Protein AF-A0A1M3TVT1-F1 (afdb_monomer)

pLDDT: mean 76.02, std 19.75, range [26.5, 98.31]

Secondary structure (DSSP, 8-state):
--EEEEE---SS--SS-HHHHHHHHHHHHHH----S-TTSHHHHHHHHHHHHHHHHHHHHHHHTTSPTT---EEEEESSSPPPHHHHSTT-HHHHH-TT--EEEEE--S--TT------GGG-S--SEEEEEEE--HHHHHHHHHHHHHHTTT--EEEEEE---TT-HHHHHHHHHHHHHHHTT--TTSS-SBTT--EEEEES-B-TTTTTTHHHHB-TTT--EEEEES-BTHHHHHHHHHHT------SEEEEE---S---HHHHHHHHHHHHT-----EEEEEES--S--HHHHHHHGGGTTT--EEEEEE----TTS-TT---TTSHHHHHHHH-STTT-TTSS---SEEEE--S-HHHHHHHHHSHHHHHH--EEEE---GGGS-GGGTT-TT-TT---TTS-HHHHHHHHHHTSSSS-TT--EEEEPPTT--SGGG-EEEEE-TTSTTSEEEEEGGGGTT-HHHHTTHHHHHTT---GGG-S-S---

Sequence (492 aa):
MRDIEIQENRSSPGNGCLHNYTWLRQFIWTNNELDKDAHDYHKEERIYRDEIRYLSSKLLRVFSRCAADRLQGFSWNVGTCLPSEILGDSGYLILNQRKLVAIHLRTGSSCAAGGSDILLSKFACLRSISWADLCYEHHVRELCLALKSNAFHLTQMDLGVTDISGDEVTQSIQSMLAKEILDMYDLRTAFRFPVLQYLSFYHMDLTPISHVLSSIFNITSLQSLSLRLCKSWEHALLNFLNSGSRMALKSLTLEVHMRRAEEDSVLAIPAFLKSFEGLEELYISVPCFKSPVPVWRSVFTHKKTLRKLVCQQLHIDGYQSEEHGLYLGTTGFLEQLTGADQNPFVNPKIEFLGISSNDFDTLKSILTSPGIKANIRVLHLRRREEFYDQSYLINSECWDDISDKKLPSFRHFLAWAFGSEGPPELQAVGHYAFDFMQPISDVFYFRDAQHENGYRCVFRRRMQQLDFIRQYDYALDACRHNDRLWIDGPTD

Organism: Aspergillus luchuensis (strain CBS 106.47) (NCBI:txid1137211)

Solvent-accessible surface area (backbone atoms only — not comparable to full-atom values): 26559 Å² total; per-residue (Å²): 119,46,65,49,79,45,67,60,92,62,98,60,80,61,84,44,14,69,51,29,67,52,44,63,53,54,58,53,58,78,74,48,89,86,75,93,73,74,84,63,62,67,57,55,53,50,50,45,58,48,47,55,52,47,50,52,55,54,49,50,58,57,50,72,74,50,62,70,52,48,40,38,35,43,35,39,51,57,39,28,63,60,57,43,67,44,45,14,93,86,1,50,41,63,77,40,29,43,56,25,28,31,43,36,44,30,43,31,78,50,38,72,79,73,56,51,66,55,59,50,51,72,35,66,48,33,27,30,46,32,38,50,30,48,73,49,66,69,52,47,53,26,48,51,47,18,46,67,63,18,23,76,62,22,32,33,42,32,39,19,33,36,88,53,86,91,38,71,63,42,56,50,46,25,49,50,47,30,48,58,56,48,71,56,59,48,95,88,46,84,36,49,25,57,51,25,26,35,45,32,43,29,44,33,46,31,70,86,31,17,88,46,44,48,48,33,35,31,55,60,46,23,32,30,45,32,43,29,50,36,42,52,51,42,50,36,48,47,29,46,56,71,61,74,62,71,46,50,39,31,33,42,36,39,29,50,78,50,101,71,75,54,78,66,52,70,49,31,60,30,53,48,46,60,70,45,58,59,32,30,34,40,37,40,20,38,31,67,67,97,66,39,61,60,44,52,60,20,58,47,71,22,21,88,46,28,28,36,40,33,46,38,51,75,53,76,72,93,80,74,75,100,76,69,63,32,71,58,51,47,50,66,45,46,66,71,20,66,50,91,91,55,46,69,46,55,65,18,51,29,30,35,44,34,36,28,63,88,42,63,67,59,51,46,56,56,43,62,24,62,17,26,18,71,37,26,29,35,41,33,41,47,66,65,73,89,78,48,74,74,89,68,82,79,70,93,86,54,94,83,57,82,53,97,78,80,55,67,69,58,52,54,47,51,44,40,41,60,34,91,87,26,28,81,51,40,43,36,44,32,34,73,32,85,96,41,99,50,80,51,41,25,38,30,37,30,59,28,86,87,37,98,72,33,40,46,81,47,45,42,66,77,38,86,78,45,74,78,58,61,85,40,45,66,68,68,52,51,71,75,74,76,69,83,84,59,84,81,65,87,88,125

Structure (mmCIF, N/CA/C/O backbone):
data_AF-A0A1M3TVT1-F1
#
_entry.id   AF-A0A1M3TVT1-F1
#
loop_
_atom_site.group_PDB
_atom_site.id
_atom_site.type_symbol
_atom_site.label_atom_id
_atom_site.label_alt_id
_atom_site.label_comp_id
_atom_site.label_asym_id
_atom_site.label_entity_id
_atom_site.label_seq_id
_atom_site.pdbx_PDB_ins_code
_atom_site.Cartn_x
_atom_site.Cartn_y
_atom_site.Cartn_z
_atom_site.occupancy
_atom_site.B_iso_or_equiv
_atom_site.auth_seq_id
_atom_site.auth_comp_id
_atom_site.auth_asym_id
_atom_site.auth_atom_id
_atom_site.pdbx_PDB_model_num
ATOM 1 N N . MET A 1 1 ? -5.468 -21.348 -17.221 1.00 72.81 1 MET A N 1
ATOM 2 C CA . MET A 1 1 ? -4.627 -20.730 -16.179 1.00 72.81 1 MET A CA 1
ATOM 3 C C . MET A 1 1 ? -4.341 -19.311 -16.636 1.00 72.81 1 MET A C 1
ATOM 5 O O . MET A 1 1 ? -3.882 -19.172 -17.764 1.00 72.81 1 MET A O 1
ATOM 9 N N . ARG A 1 2 ? -4.759 -18.296 -15.870 1.00 87.00 2 ARG A N 1
ATOM 10 C CA . ARG A 1 2 ? -4.564 -16.874 -16.217 1.00 87.00 2 ARG A CA 1
ATOM 11 C C . ARG A 1 2 ? -3.485 -16.225 -15.363 1.00 87.00 2 ARG A C 1
ATOM 13 O O . ARG A 1 2 ? -2.732 -15.436 -15.902 1.00 87.00 2 ARG A O 1
ATOM 20 N N . ASP A 1 3 ? -3.356 -16.640 -14.111 1.00 90.69 3 ASP A N 1
ATOM 21 C CA . ASP A 1 3 ? -2.367 -16.100 -13.187 1.00 90.69 3 ASP A CA 1
ATOM 22 C C . ASP A 1 3 ? -1.609 -17.248 -12.527 1.00 90.69 3 ASP A C 1
ATOM 24 O O . ASP A 1 3 ? -2.173 -18.327 -12.300 1.00 90.69 3 ASP A O 1
ATOM 28 N N . ILE A 1 4 ? -0.320 -17.034 -12.279 1.00 89.94 4 ILE A N 1
ATOM 29 C CA . ILE A 1 4 ? 0.547 -17.966 -11.560 1.00 89.94 4 ILE A CA 1
ATOM 30 C C . ILE A 1 4 ? 1.227 -17.196 -10.438 1.00 89.94 4 ILE A C 1
ATOM 32 O O . ILE A 1 4 ? 1.935 -16.224 -10.689 1.00 89.94 4 ILE A O 1
ATOM 36 N N . GLU A 1 5 ? 1.033 -17.674 -9.216 1.00 88.94 5 GLU A N 1
ATOM 37 C CA . GLU A 1 5 ? 1.667 -17.150 -8.016 1.00 88.94 5 GLU A CA 1
ATOM 38 C C . GLU A 1 5 ? 2.483 -18.253 -7.349 1.00 88.94 5 GLU A C 1
ATOM 40 O O . GLU A 1 5 ? 1.987 -19.354 -7.094 1.00 88.94 5 GLU A O 1
ATOM 45 N N . ILE A 1 6 ? 3.751 -17.951 -7.091 1.00 86.44 6 ILE A N 1
ATOM 46 C CA . ILE A 1 6 ? 4.655 -18.780 -6.307 1.00 86.44 6 ILE A CA 1
ATOM 47 C C . ILE A 1 6 ? 4.955 -18.010 -5.032 1.00 86.44 6 ILE A C 1
ATOM 49 O O . ILE A 1 6 ? 5.482 -16.905 -5.096 1.00 86.44 6 ILE A O 1
ATOM 53 N N . GLN A 1 7 ? 4.652 -18.600 -3.884 1.00 79.38 7 GLN A N 1
ATOM 54 C CA . GLN A 1 7 ? 4.912 -18.002 -2.580 1.00 79.38 7 GLN A CA 1
ATOM 55 C C . GLN A 1 7 ? 5.594 -19.009 -1.658 1.00 79.38 7 GLN A C 1
ATOM 57 O O . GLN A 1 7 ? 5.317 -20.212 -1.730 1.00 79.38 7 GLN A O 1
ATOM 62 N N . GLU A 1 8 ? 6.494 -18.534 -0.800 1.00 69.19 8 GLU A N 1
ATOM 63 C CA . GLU A 1 8 ? 7.107 -19.389 0.213 1.00 69.19 8 GLU A CA 1
ATOM 64 C C . GLU A 1 8 ? 6.102 -19.695 1.335 1.00 69.19 8 GLU A C 1
ATOM 66 O O . GLU A 1 8 ? 5.481 -18.801 1.900 1.00 69.19 8 GLU A O 1
ATOM 71 N N . ASN A 1 9 ? 5.943 -20.976 1.683 1.00 52.66 9 ASN A N 1
ATOM 72 C CA . ASN A 1 9 ? 5.051 -21.414 2.768 1.00 52.66 9 ASN A CA 1
ATOM 73 C C . ASN A 1 9 ? 5.761 -21.470 4.142 1.00 52.66 9 ASN A C 1
ATOM 75 O O . ASN A 1 9 ? 5.234 -22.050 5.095 1.00 52.66 9 ASN A O 1
ATOM 79 N N . ARG A 1 10 ? 6.996 -20.954 4.250 1.00 45.72 10 ARG A N 1
ATOM 80 C CA . ARG A 1 10 ? 7.805 -21.015 5.477 1.00 45.72 10 ARG A CA 1
ATOM 81 C C . ARG A 1 10 ? 7.615 -19.760 6.330 1.00 45.72 10 ARG A C 1
ATOM 83 O O . ARG A 1 10 ? 7.648 -18.637 5.851 1.00 45.72 10 ARG A O 1
ATOM 90 N N . SER A 1 11 ? 7.455 -19.995 7.630 1.00 39.56 11 SER A N 1
ATOM 91 C CA . SER A 1 11 ? 7.238 -19.024 8.716 1.00 39.56 11 SER A CA 1
ATOM 92 C C . SER A 1 11 ? 8.508 -18.292 9.174 1.00 39.56 11 SER A C 1
ATOM 94 O O . SER A 1 11 ? 8.549 -17.699 10.245 1.00 39.56 11 SER A O 1
ATOM 96 N N . SER A 1 12 ? 9.568 -18.349 8.381 1.00 36.19 12 SER A N 1
ATOM 97 C CA . SER A 1 12 ? 10.762 -17.528 8.522 1.00 36.19 12 SER A CA 1
ATOM 98 C C . SER A 1 12 ? 11.304 -17.366 7.114 1.00 36.19 12 SER A C 1
ATOM 100 O O . SER A 1 12 ? 11.632 -18.399 6.520 1.00 36.19 12 SER A O 1
ATOM 102 N N . PRO A 1 13 ? 11.371 -16.147 6.546 1.00 41.75 13 PRO A N 1
ATOM 103 C CA . PRO A 1 13 ? 12.267 -15.944 5.431 1.00 41.75 13 PRO A CA 1
ATOM 104 C C . PRO A 1 13 ? 13.644 -16.269 6.000 1.00 41.75 13 PRO A C 1
ATOM 106 O O . PRO A 1 13 ? 14.197 -15.514 6.799 1.00 41.75 13 PRO A O 1
ATOM 109 N N . GLY A 1 14 ? 14.185 -17.439 5.662 1.00 43.22 14 GLY A N 1
ATOM 110 C CA . GLY A 1 14 ? 15.624 -17.581 5.748 1.00 43.22 14 GLY A CA 1
ATOM 111 C C . GLY A 1 14 ? 16.152 -16.436 4.899 1.00 43.22 14 GLY A C 1
ATOM 112 O O . GLY A 1 14 ? 15.864 -16.396 3.708 1.00 43.22 14 GLY A O 1
ATOM 113 N N . ASN A 1 15 ? 16.858 -15.474 5.495 1.00 45.44 15 ASN A N 1
ATOM 114 C CA . ASN A 1 15 ? 17.431 -14.318 4.790 1.00 45.44 15 ASN A CA 1
ATOM 115 C C . ASN A 1 15 ? 18.505 -14.724 3.754 1.00 45.44 15 ASN A C 1
ATOM 117 O O . ASN A 1 15 ? 19.340 -13.921 3.354 1.00 45.44 15 ASN A O 1
ATOM 121 N N . GLY A 1 16 ? 18.521 -15.985 3.333 1.00 54.12 16 GLY A N 1
ATOM 122 C CA . GLY A 1 16 ? 19.395 -16.516 2.322 1.00 54.12 16 GLY A CA 1
ATOM 123 C C . GLY A 1 16 ? 18.581 -17.190 1.238 1.00 54.12 16 GLY A C 1
ATOM 124 O O . GLY A 1 16 ? 17.795 -18.102 1.491 1.00 54.12 16 GLY A O 1
ATOM 125 N N . CYS A 1 17 ? 18.869 -16.809 -0.001 1.00 62.38 17 CYS A N 1
ATOM 126 C CA . CYS A 1 17 ? 18.673 -17.711 -1.121 1.00 62.38 17 CYS A CA 1
ATOM 127 C C . CYS A 1 17 ? 19.282 -19.091 -0.784 1.00 62.38 17 CYS A C 1
ATOM 129 O O . CYS A 1 17 ? 20.311 -19.152 -0.108 1.00 62.38 17 CYS A O 1
ATOM 131 N N . LEU A 1 18 ? 18.723 -20.200 -1.291 1.00 61.72 18 LEU A N 1
ATOM 132 C CA . LEU A 1 18 ? 19.338 -21.533 -1.130 1.00 61.72 18 LEU A CA 1
ATOM 133 C C . LEU A 1 18 ? 20.813 -21.542 -1.603 1.00 61.72 18 LEU A C 1
ATOM 135 O O . LEU A 1 18 ? 21.623 -22.296 -1.076 1.00 61.72 18 LEU A O 1
ATOM 139 N N . HIS A 1 19 ? 21.193 -20.630 -2.511 1.00 62.59 19 HIS A N 1
ATOM 140 C CA . HIS A 1 19 ? 22.583 -20.393 -2.915 1.00 62.59 19 HIS A CA 1
ATOM 141 C C . HIS A 1 19 ? 23.489 -19.771 -1.826 1.00 62.59 19 HIS A C 1
ATOM 143 O O . HIS A 1 19 ? 24.697 -20.012 -1.840 1.00 62.59 19 HIS A O 1
ATOM 149 N N . ASN A 1 20 ? 22.961 -18.994 -0.876 1.00 53.38 20 ASN A N 1
ATOM 150 C CA . ASN A 1 20 ? 23.759 -18.386 0.202 1.00 53.38 20 ASN A CA 1
ATOM 151 C C . ASN A 1 20 ? 24.210 -19.415 1.240 1.00 53.38 20 ASN A C 1
ATOM 153 O O . ASN A 1 20 ? 25.321 -19.312 1.758 1.00 53.38 20 ASN A O 1
ATOM 157 N N . TYR A 1 21 ? 23.392 -20.440 1.495 1.00 52.84 21 TYR A N 1
ATOM 158 C CA . TYR A 1 21 ? 23.766 -21.555 2.369 1.00 52.84 21 TYR A CA 1
ATOM 159 C C . TYR A 1 21 ? 24.962 -22.346 1.816 1.00 52.84 21 TYR A C 1
ATOM 161 O O . TYR A 1 21 ? 25.791 -22.833 2.583 1.00 52.84 21 TYR A O 1
ATOM 169 N N . THR A 1 22 ? 25.107 -22.411 0.489 1.00 48.41 22 THR A N 1
ATOM 170 C CA . THR A 1 22 ? 26.290 -22.977 -0.178 1.00 48.41 22 THR A CA 1
ATOM 171 C C . THR A 1 22 ? 27.545 -22.106 -0.059 1.00 48.41 22 THR A C 1
ATOM 173 O O . THR A 1 22 ? 28.639 -22.642 0.093 1.00 48.41 22 THR A O 1
ATOM 176 N N . TRP A 1 23 ? 27.415 -20.775 -0.096 1.00 44.06 23 TRP A N 1
ATOM 177 C CA . TRP A 1 23 ? 28.567 -19.860 -0.132 1.00 44.06 23 TRP A CA 1
ATOM 178 C C . TRP A 1 23 ? 29.204 -19.607 1.240 1.00 44.06 23 TRP A C 1
ATOM 180 O O . TRP A 1 23 ? 30.424 -19.713 1.368 1.00 44.06 23 TRP A O 1
ATOM 190 N N . LEU A 1 24 ? 28.400 -19.376 2.290 1.00 46.16 24 LEU A N 1
ATOM 191 C CA . LEU A 1 24 ? 28.896 -19.240 3.675 1.00 46.16 24 LEU A CA 1
ATOM 192 C C . LEU A 1 24 ? 29.737 -20.457 4.105 1.00 46.16 24 LEU A C 1
ATOM 194 O O . LEU A 1 24 ? 30.703 -20.315 4.850 1.00 46.16 24 LEU A O 1
ATOM 198 N N . ARG A 1 25 ? 29.431 -21.649 3.578 1.00 41.84 25 ARG A N 1
ATOM 199 C CA . ARG A 1 25 ? 30.199 -22.876 3.833 1.00 41.84 25 ARG A CA 1
ATOM 200 C C . ARG A 1 25 ? 31.533 -22.956 3.095 1.00 41.84 25 ARG A C 1
ATOM 202 O O . ARG A 1 25 ? 32.489 -23.456 3.676 1.00 41.84 25 ARG A O 1
ATOM 209 N N . GLN A 1 26 ? 31.629 -22.453 1.863 1.00 44.16 26 GLN A N 1
ATOM 210 C CA . GLN A 1 26 ? 32.911 -22.394 1.145 1.00 44.16 26 GLN A CA 1
ATOM 211 C C . GLN A 1 26 ? 33.881 -21.401 1.796 1.00 44.16 26 GLN A C 1
ATOM 213 O O . GLN A 1 26 ? 35.074 -21.679 1.870 1.00 44.16 26 GLN A O 1
ATOM 218 N N . PHE A 1 27 ? 33.369 -20.290 2.335 1.00 41.44 27 PHE A N 1
ATOM 219 C CA . PHE A 1 27 ? 34.188 -19.274 3.005 1.00 41.44 27 PHE A CA 1
ATOM 220 C C . PHE A 1 27 ? 34.754 -19.750 4.358 1.00 41.44 27 PHE A C 1
ATOM 222 O O . PHE A 1 27 ? 35.894 -19.436 4.702 1.00 41.44 27 PHE A O 1
ATOM 229 N N . ILE A 1 28 ? 33.990 -20.559 5.108 1.00 45.31 28 ILE A N 1
ATOM 230 C CA . ILE A 1 28 ? 34.469 -21.235 6.331 1.00 45.31 28 ILE A CA 1
ATOM 231 C C . ILE A 1 28 ? 35.576 -22.252 5.996 1.00 45.31 28 ILE A C 1
ATOM 233 O O . ILE A 1 28 ? 36.516 -22.418 6.771 1.00 45.31 28 ILE A O 1
ATOM 237 N N . TRP A 1 29 ? 35.512 -22.883 4.819 1.00 40.16 29 TRP A N 1
ATOM 238 C CA . TRP A 1 29 ? 36.485 -23.879 4.360 1.00 40.16 29 TRP A CA 1
ATOM 239 C C . TRP A 1 29 ? 37.859 -23.283 4.018 1.00 40.16 29 TRP A C 1
ATOM 241 O O . TRP A 1 29 ? 38.878 -23.933 4.221 1.00 40.16 29 TRP A O 1
ATOM 251 N N . THR A 1 30 ? 37.909 -22.042 3.526 1.00 44.75 30 THR A N 1
ATOM 252 C CA . THR A 1 30 ? 39.174 -21.376 3.162 1.00 44.75 30 THR A CA 1
ATOM 253 C C . THR A 1 30 ? 39.919 -20.747 4.339 1.00 44.75 30 THR A C 1
ATOM 255 O O . THR A 1 30 ? 41.101 -20.453 4.195 1.00 44.75 30 THR A O 1
ATOM 258 N N . ASN A 1 31 ? 39.261 -20.549 5.488 1.00 44.97 31 ASN A N 1
ATOM 259 C CA . ASN A 1 31 ? 39.841 -19.833 6.634 1.00 44.97 31 ASN A CA 1
ATOM 260 C C . ASN A 1 31 ? 40.143 -20.706 7.862 1.00 44.97 31 ASN A C 1
ATOM 262 O O . ASN A 1 31 ? 40.801 -20.222 8.777 1.00 44.97 31 ASN A O 1
ATOM 266 N N . ASN A 1 32 ? 39.723 -21.974 7.884 1.00 41.25 32 ASN A N 1
ATOM 267 C CA . ASN A 1 32 ? 40.076 -22.915 8.946 1.00 41.25 32 ASN A CA 1
ATOM 268 C C . ASN A 1 32 ? 40.815 -24.122 8.358 1.00 41.25 32 ASN A C 1
ATOM 270 O O . ASN A 1 32 ? 40.208 -25.015 7.767 1.00 41.25 32 ASN A O 1
ATOM 274 N N . GLU A 1 33 ? 42.135 -24.167 8.549 1.00 50.22 33 GLU A N 1
ATOM 275 C CA . GLU A 1 33 ? 42.852 -25.436 8.492 1.00 50.22 33 GLU A CA 1
ATOM 276 C C . GLU A 1 33 ? 42.378 -26.321 9.655 1.00 50.22 33 GLU A C 1
ATOM 278 O O . GLU A 1 33 ? 42.405 -25.901 10.810 1.00 50.22 33 GLU A O 1
ATOM 283 N N . LEU A 1 34 ? 42.022 -27.566 9.316 1.00 48.97 34 LEU A N 1
ATOM 284 C CA . LEU A 1 34 ? 41.730 -28.706 10.197 1.00 48.97 34 LEU A CA 1
ATOM 285 C C . LEU A 1 34 ? 40.314 -28.763 10.798 1.00 48.97 34 LEU A C 1
ATOM 287 O O . LEU A 1 34 ? 40.096 -28.365 11.936 1.00 48.97 34 LEU A O 1
ATOM 291 N N . ASP A 1 35 ? 39.405 -29.467 10.111 1.00 42.81 35 ASP A N 1
ATOM 292 C CA . ASP A 1 35 ? 38.563 -30.437 10.821 1.00 42.81 35 ASP A CA 1
ATOM 293 C C . ASP A 1 35 ? 38.256 -31.684 9.971 1.00 42.81 35 ASP A C 1
ATOM 295 O O . ASP A 1 35 ? 38.051 -31.610 8.757 1.00 42.81 35 ASP A O 1
ATOM 299 N N . LYS A 1 36 ? 38.299 -32.861 10.605 1.00 46.31 36 LYS A N 1
ATOM 300 C CA . LYS A 1 36 ? 38.322 -34.195 9.966 1.00 46.31 36 LYS A CA 1
ATOM 301 C C . LYS A 1 36 ? 36.937 -34.807 9.711 1.00 46.31 36 LYS A C 1
ATOM 303 O O . LYS A 1 36 ? 36.867 -35.979 9.354 1.00 46.31 36 LYS A O 1
ATOM 308 N N . ASP A 1 37 ? 35.864 -34.023 9.772 1.00 47.72 37 ASP A N 1
ATOM 309 C CA . ASP A 1 37 ? 34.488 -34.493 9.537 1.00 47.72 37 ASP A CA 1
ATOM 310 C C . ASP A 1 37 ? 33.943 -34.130 8.139 1.00 47.72 37 ASP A C 1
ATOM 312 O O . ASP A 1 37 ? 32.760 -33.868 7.938 1.00 47.72 37 ASP A O 1
ATOM 316 N N . ALA A 1 38 ? 34.798 -34.156 7.114 1.00 45.56 38 ALA A N 1
ATOM 317 C CA . ALA A 1 38 ? 34.473 -33.765 5.735 1.00 45.56 38 ALA A CA 1
ATOM 318 C C . ALA A 1 38 ? 33.473 -34.686 4.984 1.00 45.56 38 ALA A C 1
ATOM 320 O O . ALA A 1 38 ? 33.219 -34.473 3.797 1.00 45.56 38 ALA A O 1
ATOM 321 N N . HIS A 1 39 ? 32.896 -35.713 5.624 1.00 45.38 39 HIS A N 1
ATOM 322 C CA . HIS A 1 39 ? 32.128 -36.748 4.918 1.00 45.38 39 HIS A CA 1
ATOM 323 C C . HIS A 1 39 ? 30.602 -36.564 4.839 1.00 45.38 39 HIS A C 1
ATOM 325 O O . HIS A 1 39 ? 29.997 -37.229 3.998 1.00 45.38 39 HIS A O 1
ATOM 331 N N . ASP A 1 40 ? 29.981 -35.635 5.581 1.00 48.38 40 ASP A N 1
ATOM 332 C CA . ASP A 1 40 ? 28.520 -35.388 5.486 1.00 48.38 40 ASP A CA 1
ATOM 333 C C . ASP A 1 40 ? 28.152 -34.062 4.776 1.00 48.38 40 ASP A C 1
ATOM 335 O O . ASP A 1 40 ? 27.061 -33.890 4.233 1.00 48.38 40 ASP A O 1
ATOM 339 N N . TYR A 1 41 ? 29.105 -33.134 4.651 1.00 39.69 41 TYR A N 1
ATOM 340 C CA . TYR A 1 41 ? 28.853 -31.779 4.139 1.00 39.69 41 TYR A CA 1
ATOM 341 C C . TYR A 1 41 ? 28.607 -31.694 2.620 1.00 39.69 41 TYR A C 1
ATOM 343 O O . TYR A 1 41 ? 27.806 -30.876 2.163 1.00 39.69 41 TYR A O 1
ATOM 351 N N . HIS A 1 42 ? 29.232 -32.566 1.819 1.00 44.16 42 HIS A N 1
ATOM 352 C CA . HIS A 1 42 ? 29.035 -32.614 0.359 1.00 44.16 42 HIS A CA 1
ATOM 353 C C . HIS A 1 42 ? 27.638 -33.098 -0.060 1.00 44.16 42 HIS A C 1
ATOM 355 O O . HIS A 1 42 ? 27.214 -32.883 -1.200 1.00 44.16 42 HIS A O 1
ATOM 361 N N . LYS A 1 43 ? 26.925 -33.775 0.844 1.00 45.75 43 LYS A N 1
ATOM 362 C CA . LYS A 1 43 ? 25.579 -34.287 0.595 1.00 45.75 43 LYS A CA 1
ATOM 363 C C . LYS A 1 43 ? 24.557 -33.150 0.616 1.00 45.75 43 LYS A C 1
ATOM 365 O O . LYS A 1 43 ? 23.716 -33.082 -0.272 1.00 45.75 43 LYS A O 1
ATOM 370 N N . GLU A 1 44 ? 24.689 -32.214 1.552 1.00 42.66 44 GLU A N 1
ATOM 371 C CA . GLU A 1 44 ? 23.772 -31.079 1.721 1.00 42.66 44 GLU A CA 1
ATOM 372 C C . GLU A 1 44 ? 23.899 -30.013 0.619 1.00 42.66 44 GLU A C 1
ATOM 374 O O . GLU A 1 44 ? 22.887 -29.529 0.122 1.00 42.66 44 GLU A O 1
ATOM 379 N N . GLU A 1 45 ? 25.111 -29.692 0.148 1.00 45.62 45 GLU A N 1
ATOM 380 C CA . GLU A 1 45 ? 25.307 -28.760 -0.982 1.00 45.62 45 GLU A CA 1
ATOM 381 C C . GLU A 1 45 ? 24.676 -29.277 -2.291 1.00 45.62 45 GLU A C 1
ATOM 383 O O . GLU A 1 45 ? 24.079 -28.506 -3.051 1.00 45.62 45 GLU A O 1
ATOM 388 N N . ARG A 1 46 ? 24.754 -30.592 -2.546 1.00 51.22 46 ARG A N 1
ATOM 389 C CA . ARG A 1 46 ? 24.038 -31.214 -3.671 1.00 51.22 46 ARG A CA 1
ATOM 390 C C . ARG A 1 46 ? 22.525 -31.109 -3.492 1.00 51.22 46 ARG A C 1
ATOM 392 O O . ARG A 1 46 ? 21.854 -30.713 -4.439 1.00 51.22 46 ARG A O 1
ATOM 399 N N . ILE A 1 47 ? 22.014 -31.374 -2.285 1.00 51.56 47 ILE A N 1
ATOM 400 C CA . ILE A 1 47 ? 20.578 -31.296 -1.970 1.00 51.56 47 ILE A CA 1
ATOM 401 C C . ILE A 1 47 ? 20.014 -29.905 -2.308 1.00 51.56 47 ILE A C 1
ATOM 403 O O . ILE A 1 47 ? 19.033 -29.821 -3.041 1.00 51.56 47 ILE A O 1
ATOM 407 N N . TYR A 1 48 ? 20.662 -28.813 -1.891 1.00 54.84 48 TYR A N 1
ATOM 408 C CA . TYR A 1 48 ? 20.147 -27.455 -2.134 1.00 54.84 48 TYR A CA 1
ATOM 409 C C . TYR A 1 48 ? 20.186 -27.015 -3.608 1.00 54.84 48 TYR A C 1
ATOM 411 O O . TYR A 1 48 ? 19.250 -26.377 -4.101 1.00 54.84 48 TYR A O 1
ATOM 419 N N . ARG A 1 49 ? 21.241 -27.371 -4.354 1.00 59.25 49 ARG A N 1
ATOM 420 C CA . ARG A 1 49 ? 21.314 -27.083 -5.801 1.00 59.25 49 ARG A CA 1
ATOM 421 C C . ARG A 1 49 ? 20.296 -27.917 -6.587 1.00 59.25 49 ARG A C 1
ATOM 423 O O . ARG A 1 49 ? 19.719 -27.434 -7.567 1.00 59.25 49 ARG A O 1
ATOM 430 N N . ASP A 1 50 ? 20.059 -29.149 -6.147 1.00 61.62 50 ASP A N 1
ATOM 431 C CA . ASP A 1 50 ? 19.038 -30.025 -6.712 1.00 61.62 50 ASP A CA 1
ATOM 432 C C . ASP A 1 50 ? 17.622 -29.530 -6.378 1.00 61.62 50 ASP A C 1
ATOM 434 O O . ASP A 1 50 ? 16.737 -29.662 -7.219 1.00 61.62 50 ASP A O 1
ATOM 438 N N . GLU A 1 51 ? 17.403 -28.867 -5.237 1.00 66.12 51 GLU A N 1
ATOM 439 C CA . GLU A 1 51 ? 16.117 -28.259 -4.864 1.00 66.12 51 GLU A CA 1
ATOM 440 C C . GLU A 1 51 ? 15.709 -27.082 -5.764 1.00 66.12 51 GLU A C 1
ATOM 442 O O . GLU A 1 51 ? 14.565 -27.053 -6.225 1.00 66.12 51 GLU A O 1
ATOM 447 N N . ILE A 1 52 ? 16.615 -26.146 -6.089 1.00 67.25 52 ILE A N 1
ATOM 448 C CA . ILE A 1 52 ? 16.301 -25.054 -7.037 1.00 67.25 52 ILE A CA 1
ATOM 449 C C . ILE A 1 52 ? 15.994 -25.627 -8.420 1.00 67.25 52 ILE A C 1
ATOM 451 O O . ILE A 1 52 ? 14.980 -25.282 -9.025 1.00 67.25 52 ILE A O 1
ATOM 455 N N . ARG A 1 53 ? 16.829 -26.545 -8.922 1.00 70.81 53 ARG A N 1
ATOM 456 C CA . ARG A 1 53 ? 16.587 -27.197 -10.220 1.00 70.81 53 ARG A CA 1
ATOM 457 C C . ARG A 1 53 ? 15.290 -27.993 -10.220 1.00 70.81 53 ARG A C 1
ATOM 459 O O . ARG A 1 53 ? 14.559 -27.991 -11.212 1.00 70.81 53 ARG A O 1
ATOM 466 N N . TYR A 1 54 ? 14.977 -28.656 -9.112 1.00 75.31 54 TYR A N 1
ATOM 467 C CA . TYR A 1 54 ? 13.718 -29.355 -8.926 1.00 75.31 54 TYR A CA 1
ATOM 468 C C . TYR A 1 54 ? 12.542 -28.379 -8.989 1.00 75.31 54 TYR A C 1
ATOM 470 O O . TYR A 1 54 ? 11.610 -28.629 -9.757 1.00 75.31 54 TYR A O 1
ATOM 478 N N . LEU A 1 55 ? 12.609 -27.248 -8.279 1.00 76.25 55 LEU A N 1
ATOM 479 C CA . LEU A 1 55 ? 11.596 -26.195 -8.322 1.00 76.25 55 LEU A CA 1
ATOM 480 C C . LEU A 1 55 ? 11.409 -25.665 -9.749 1.00 76.25 55 LEU A C 1
ATOM 482 O O . LEU A 1 55 ? 10.286 -25.697 -10.256 1.00 76.25 55 LEU A O 1
ATOM 486 N N . SER A 1 56 ? 12.493 -25.293 -10.438 1.00 80.06 56 SER A N 1
ATOM 487 C CA . SER A 1 56 ? 12.457 -24.877 -11.847 1.00 80.06 56 SER A CA 1
ATOM 488 C C . SER A 1 56 ? 11.793 -25.936 -12.724 1.00 80.06 56 SER A C 1
ATOM 490 O O . SER A 1 56 ? 10.869 -25.634 -13.475 1.00 80.06 56 SER A O 1
ATOM 492 N N . SER A 1 57 ? 12.185 -27.208 -12.592 1.00 83.69 57 SER A N 1
ATOM 493 C CA . SER A 1 57 ? 11.624 -28.302 -13.396 1.00 83.69 57 SER A CA 1
ATOM 494 C C . SER A 1 57 ? 10.125 -28.513 -13.151 1.00 83.69 57 SER A C 1
ATOM 496 O O . SER A 1 57 ? 9.370 -28.805 -14.083 1.00 83.69 57 SER A O 1
ATOM 498 N N . LYS A 1 58 ? 9.662 -28.348 -11.906 1.00 85.44 58 LYS A N 1
ATOM 499 C CA . LYS A 1 58 ? 8.245 -28.455 -11.546 1.00 85.44 58 LYS A CA 1
ATOM 500 C C . LYS A 1 58 ? 7.452 -27.281 -12.094 1.00 85.44 58 LYS A C 1
ATOM 502 O O . LYS A 1 58 ? 6.391 -27.509 -12.675 1.00 85.44 58 LYS A O 1
ATOM 507 N N . LEU A 1 59 ? 7.979 -26.067 -11.972 1.00 85.56 59 LEU A N 1
ATOM 508 C CA . LEU A 1 59 ? 7.356 -24.865 -12.518 1.00 85.56 59 LEU A CA 1
ATOM 509 C C . LEU A 1 59 ? 7.262 -24.939 -14.042 1.00 85.56 59 LEU A C 1
ATOM 511 O O . LEU A 1 59 ? 6.184 -24.726 -14.585 1.00 85.56 59 LEU A O 1
ATOM 515 N N . LEU A 1 60 ? 8.316 -25.378 -14.732 1.00 88.56 60 LEU A N 1
ATOM 516 C CA . LEU A 1 60 ? 8.299 -25.586 -16.183 1.00 88.56 60 LEU A CA 1
ATOM 517 C C . LEU A 1 60 ? 7.244 -26.610 -16.625 1.00 88.56 60 LEU A C 1
ATOM 519 O O . LEU A 1 60 ? 6.579 -26.409 -17.640 1.00 88.56 60 LEU A O 1
ATOM 523 N N . ARG A 1 61 ? 7.007 -27.679 -15.851 1.00 88.00 61 ARG A N 1
ATOM 524 C CA . ARG A 1 61 ? 5.905 -28.622 -16.132 1.00 88.00 61 ARG A CA 1
ATOM 525 C C . ARG A 1 61 ? 4.534 -27.966 -16.000 1.00 88.00 61 ARG A C 1
ATOM 527 O O . ARG A 1 61 ? 3.645 -28.282 -16.788 1.00 88.00 61 ARG A O 1
ATOM 534 N N . VAL A 1 62 ? 4.346 -27.069 -15.034 1.00 87.44 62 VAL A N 1
ATOM 535 C CA . VAL A 1 62 ? 3.103 -26.294 -14.905 1.00 87.44 62 VAL A CA 1
ATOM 536 C C . VAL A 1 62 ? 2.967 -25.330 -16.082 1.00 87.44 62 VAL A C 1
ATOM 538 O O . VAL A 1 62 ? 1.945 -25.345 -16.766 1.00 87.44 62 VAL A O 1
ATOM 541 N N . PHE A 1 63 ? 4.024 -24.576 -16.377 1.00 87.69 63 PHE A N 1
ATOM 542 C CA . PHE A 1 63 ? 4.079 -23.625 -17.479 1.00 87.69 63 PHE A CA 1
ATOM 543 C C . PHE A 1 63 ? 3.813 -24.267 -18.839 1.00 87.69 63 PHE A C 1
ATOM 545 O O . PHE A 1 63 ? 3.057 -23.697 -19.614 1.00 87.69 63 PHE A O 1
ATOM 552 N N . SER A 1 64 ? 4.320 -25.477 -19.099 1.00 85.44 64 SER A N 1
ATOM 553 C CA . SER A 1 64 ? 4.093 -26.206 -20.359 1.00 85.44 64 SER A CA 1
ATOM 554 C C . SER A 1 64 ? 2.615 -26.480 -20.676 1.00 85.44 64 SER A C 1
ATOM 556 O O . SER A 1 64 ? 2.265 -26.771 -21.816 1.00 85.44 64 SER A O 1
ATOM 558 N N . ARG A 1 65 ? 1.729 -26.375 -19.676 1.00 88.19 65 ARG A N 1
ATOM 559 C CA . ARG A 1 65 ? 0.273 -26.520 -19.836 1.00 88.19 65 ARG A CA 1
ATOM 560 C C . ARG A 1 65 ? -0.417 -25.198 -20.179 1.00 88.19 65 ARG A C 1
ATOM 562 O O . ARG A 1 65 ? -1.607 -25.189 -20.493 1.00 88.19 65 ARG A O 1
ATOM 569 N N . CYS A 1 66 ? 0.296 -24.080 -20.088 1.00 87.19 66 CYS A N 1
ATOM 570 C CA . CYS A 1 66 ? -0.196 -22.762 -20.449 1.00 87.19 66 CYS A CA 1
ATOM 571 C C . CYS A 1 66 ? 0.071 -22.511 -21.928 1.00 87.19 66 CYS A C 1
ATOM 573 O O . CYS A 1 66 ? 1.220 -22.442 -22.354 1.00 87.19 66 CYS A O 1
ATOM 575 N N . ALA A 1 67 ? -0.996 -22.318 -22.702 1.00 90.06 67 ALA A N 1
ATOM 576 C CA . ALA A 1 67 ? -0.865 -21.851 -24.074 1.00 90.06 67 ALA A CA 1
ATOM 577 C C . ALA A 1 67 ? -0.134 -20.494 -24.129 1.00 90.06 67 ALA A C 1
ATOM 579 O O . ALA A 1 67 ? -0.195 -19.699 -23.184 1.00 90.06 67 ALA A O 1
ATOM 580 N N . ALA A 1 68 ? 0.564 -20.255 -25.239 1.00 93.19 68 ALA A N 1
ATOM 581 C CA . ALA A 1 68 ? 1.347 -19.044 -25.443 1.00 93.19 68 ALA A CA 1
ATOM 582 C C . ALA A 1 68 ? 0.481 -17.780 -25.313 1.00 93.19 68 ALA A C 1
ATOM 584 O O . ALA A 1 68 ? -0.653 -17.746 -25.796 1.00 93.19 68 ALA A O 1
ATOM 585 N N . ASP A 1 69 ? 1.021 -16.758 -24.649 1.00 94.06 69 ASP A N 1
ATOM 586 C CA . ASP A 1 69 ? 0.394 -15.455 -24.404 1.00 94.06 69 ASP A CA 1
ATOM 587 C C . ASP A 1 69 ? -1.003 -15.520 -23.753 1.00 94.06 69 ASP A C 1
ATOM 589 O O . ASP A 1 69 ? -1.883 -14.695 -24.023 1.00 94.06 69 ASP A O 1
ATOM 593 N N . ARG A 1 70 ? -1.244 -16.526 -22.905 1.00 93.44 70 ARG A N 1
ATOM 594 C CA . ARG A 1 70 ? -2.498 -16.658 -22.137 1.00 93.44 70 ARG A CA 1
ATOM 595 C C . ARG A 1 70 ? -2.337 -16.315 -20.664 1.00 93.44 70 ARG A C 1
ATOM 597 O O . ARG A 1 70 ? -3.353 -16.118 -19.996 1.00 93.44 70 ARG A O 1
ATOM 604 N N . LEU A 1 71 ? -1.102 -16.251 -20.176 1.00 93.75 71 LEU A N 1
ATOM 605 C CA . LEU A 1 71 ? -0.800 -15.794 -18.830 1.00 93.75 71 LEU A CA 1
ATOM 606 C C . LEU A 1 71 ? -0.944 -14.266 -18.774 1.00 93.75 71 LEU A C 1
ATOM 608 O O . LEU A 1 71 ? -0.370 -13.549 -19.589 1.00 93.75 71 LEU A O 1
ATOM 612 N N . GLN A 1 72 ? -1.748 -13.786 -17.832 1.00 95.25 72 GLN A N 1
ATOM 613 C CA . GLN A 1 72 ? -1.984 -12.375 -17.549 1.00 95.25 72 GLN A CA 1
ATOM 614 C C . GLN A 1 72 ? -1.065 -11.899 -16.426 1.00 95.25 72 GLN A C 1
ATOM 616 O O . GLN A 1 72 ? -0.410 -10.873 -16.597 1.00 95.25 72 GLN A O 1
ATOM 621 N N . GLY A 1 73 ? -0.973 -12.653 -15.329 1.00 95.50 73 GLY A N 1
ATOM 622 C CA . GLY A 1 73 ? -0.142 -12.323 -14.177 1.00 95.50 73 GLY A CA 1
ATOM 623 C C . GLY A 1 73 ? 0.893 -13.390 -13.832 1.00 95.50 73 GLY A C 1
ATOM 624 O O . GLY A 1 73 ? 0.616 -14.593 -13.864 1.00 95.50 73 GLY A O 1
ATOM 625 N N . PHE A 1 74 ? 2.084 -12.937 -13.450 1.00 95.25 74 PHE A N 1
ATOM 626 C CA . PHE A 1 74 ? 3.115 -13.763 -12.832 1.00 95.25 74 PHE A CA 1
ATOM 627 C C . PHE A 1 74 ? 3.583 -13.132 -11.517 1.00 95.25 74 PHE A C 1
ATOM 629 O O . PHE A 1 74 ? 3.957 -11.961 -11.492 1.00 95.25 74 PHE A O 1
ATOM 636 N N . SER A 1 75 ? 3.580 -13.910 -10.435 1.00 93.38 75 SER A N 1
ATOM 637 C CA . SER A 1 75 ? 4.061 -13.486 -9.120 1.00 93.38 75 SER A CA 1
ATOM 638 C C . SER A 1 75 ? 5.094 -14.468 -8.571 1.00 93.38 75 SER A C 1
ATOM 640 O O . SER A 1 75 ? 4.838 -15.671 -8.479 1.00 93.38 75 SER A O 1
ATOM 642 N N . TRP A 1 76 ? 6.260 -13.942 -8.200 1.00 89.69 76 TRP A N 1
ATOM 643 C CA . TRP A 1 76 ? 7.323 -14.637 -7.486 1.00 89.69 76 TRP A CA 1
ATOM 644 C C . TRP A 1 76 ? 7.518 -13.985 -6.118 1.00 89.69 76 TRP A C 1
ATOM 646 O O . TRP A 1 76 ? 8.249 -13.011 -5.982 1.00 89.69 76 TRP A O 1
ATOM 656 N N . ASN A 1 77 ? 6.872 -14.537 -5.097 1.00 83.81 77 ASN A N 1
ATOM 657 C CA . ASN A 1 77 ? 6.927 -14.092 -3.708 1.00 83.81 77 ASN A CA 1
ATOM 658 C C . ASN A 1 77 ? 7.660 -15.117 -2.827 1.00 83.81 77 ASN A C 1
ATOM 660 O O . ASN A 1 77 ? 7.148 -15.582 -1.807 1.00 83.81 77 ASN A O 1
ATOM 664 N N . VAL A 1 78 ? 8.846 -15.536 -3.270 1.00 77.12 78 VAL A N 1
ATOM 665 C CA . VAL A 1 78 ? 9.657 -16.546 -2.567 1.00 77.12 78 VAL A CA 1
ATOM 666 C C . VAL A 1 78 ? 10.796 -15.903 -1.775 1.00 77.12 78 VAL A C 1
ATOM 668 O O . VAL A 1 78 ? 11.326 -16.532 -0.875 1.00 77.12 78 VAL A O 1
ATOM 671 N N . GLY A 1 79 ? 11.194 -14.662 -2.085 1.00 73.50 79 GLY A N 1
ATOM 672 C CA . GLY A 1 79 ? 12.330 -14.020 -1.408 1.00 73.50 79 GLY A CA 1
ATOM 673 C C . GLY A 1 79 ? 13.669 -14.693 -1.718 1.00 73.50 79 GLY A C 1
ATOM 674 O O . GLY A 1 79 ? 14.594 -14.648 -0.914 1.00 73.50 79 GLY A O 1
ATOM 675 N N . THR A 1 80 ? 13.770 -15.344 -2.879 1.00 75.31 80 THR A N 1
ATOM 676 C CA . THR A 1 80 ? 14.982 -16.011 -3.371 1.00 75.31 80 THR A CA 1
ATOM 677 C C . THR A 1 80 ? 15.213 -15.664 -4.839 1.00 75.31 80 THR A C 1
ATOM 679 O O . THR A 1 80 ? 14.307 -15.148 -5.504 1.00 75.31 80 THR A O 1
ATOM 682 N N . CYS A 1 81 ? 16.406 -15.971 -5.364 1.00 77.44 81 CYS A N 1
ATOM 683 C CA . CYS A 1 81 ? 16.714 -15.738 -6.772 1.00 77.44 81 CYS A CA 1
ATOM 684 C C . CYS A 1 81 ? 15.684 -16.405 -7.698 1.00 77.44 81 CYS A C 1
ATOM 686 O O . CYS A 1 81 ? 15.294 -17.559 -7.499 1.00 77.44 81 CYS A O 1
ATOM 688 N N . LEU A 1 82 ? 15.285 -15.687 -8.744 1.00 83.31 82 LEU A N 1
ATOM 689 C CA . LEU A 1 82 ? 14.385 -16.207 -9.762 1.00 83.31 82 LEU A CA 1
ATOM 690 C C . LEU A 1 82 ? 15.181 -17.090 -10.741 1.00 83.31 82 LEU A C 1
ATOM 692 O O . LEU A 1 82 ? 16.187 -16.641 -11.278 1.00 83.31 82 LEU A O 1
ATOM 696 N N . PRO A 1 83 ? 14.782 -18.340 -11.014 1.00 84.12 83 PRO A N 1
ATOM 697 C CA . PRO A 1 83 ? 15.522 -19.169 -11.960 1.00 84.12 83 PRO A CA 1
ATOM 698 C C . PRO A 1 83 ? 15.553 -18.581 -13.379 1.00 84.12 83 PRO A C 1
ATOM 700 O O . PRO A 1 83 ? 14.529 -18.123 -13.901 1.00 84.12 83 PRO A O 1
ATOM 703 N N . SER A 1 84 ? 16.713 -18.637 -14.037 1.00 85.19 84 SER A N 1
ATOM 704 C CA . SER A 1 84 ? 16.896 -18.099 -15.393 1.00 85.19 84 SER A CA 1
ATOM 705 C C . SER A 1 84 ? 16.065 -18.849 -16.438 1.00 85.19 84 SER A C 1
ATOM 707 O O . SER A 1 84 ? 15.661 -18.261 -17.439 1.00 85.19 84 SER A O 1
ATOM 709 N N . GLU A 1 85 ? 15.701 -20.109 -16.183 1.00 87.44 85 GLU A N 1
ATOM 710 C CA . GLU A 1 85 ? 14.785 -20.865 -17.042 1.00 87.44 85 GLU A CA 1
ATOM 711 C C . GLU A 1 85 ? 13.358 -20.296 -17.039 1.00 87.44 85 GLU A C 1
ATOM 713 O O . GLU A 1 85 ? 12.555 -20.636 -17.909 1.00 87.44 85 GLU A O 1
ATOM 718 N N . ILE A 1 86 ? 13.019 -19.431 -16.078 1.00 89.31 86 ILE A N 1
ATOM 719 C CA . ILE A 1 86 ? 11.709 -18.782 -15.987 1.00 89.31 86 ILE A CA 1
ATOM 720 C C . ILE A 1 86 ? 11.746 -17.410 -16.661 1.00 89.31 86 ILE A C 1
ATOM 722 O O . ILE A 1 86 ? 10.924 -17.157 -17.546 1.00 89.31 86 ILE A O 1
ATOM 726 N N . LEU A 1 87 ? 12.691 -16.547 -16.272 1.00 89.50 87 LEU A N 1
ATOM 727 C CA . LEU A 1 87 ? 12.703 -15.130 -16.670 1.00 89.50 87 LEU A CA 1
ATOM 728 C C . LEU A 1 87 ? 14.075 -14.585 -17.115 1.00 89.50 87 LEU A C 1
ATOM 730 O O . LEU A 1 87 ? 14.236 -13.373 -17.250 1.00 89.50 87 LEU A O 1
ATOM 734 N N . GLY A 1 88 ? 15.044 -15.472 -17.353 1.00 87.94 88 GLY A N 1
ATOM 735 C CA . GLY A 1 88 ? 16.272 -15.133 -18.072 1.00 87.94 88 GLY A CA 1
ATOM 736 C C . GLY A 1 88 ? 16.035 -14.986 -19.571 1.00 87.94 88 GLY A C 1
ATOM 737 O O . GLY A 1 88 ? 14.926 -15.205 -20.053 1.00 87.94 88 GLY A O 1
ATOM 738 N N . ASP A 1 89 ? 17.081 -14.655 -20.331 1.00 86.88 89 ASP A N 1
ATOM 739 C CA . ASP A 1 89 ? 16.985 -14.354 -21.773 1.00 86.88 89 ASP A CA 1
ATOM 740 C C . ASP A 1 89 ? 16.340 -15.477 -22.608 1.00 86.88 89 ASP A C 1
ATOM 742 O O . ASP A 1 89 ? 15.549 -15.228 -23.516 1.00 86.88 89 ASP A O 1
ATOM 746 N N . SER A 1 90 ? 16.603 -16.733 -22.239 1.00 88.00 90 SER A N 1
ATOM 747 C CA . SER A 1 90 ? 15.964 -17.928 -22.819 1.00 88.00 90 SER A CA 1
ATOM 748 C C . SER A 1 90 ? 14.870 -18.527 -21.922 1.00 88.00 90 SER A C 1
ATOM 750 O O . SER A 1 90 ? 14.495 -19.690 -22.069 1.00 88.00 90 SER A O 1
ATOM 752 N N . GLY A 1 91 ? 14.377 -17.749 -20.962 1.00 90.38 91 GLY A N 1
ATOM 753 C CA . GLY A 1 91 ? 13.387 -18.164 -19.982 1.00 90.38 91 GLY A CA 1
ATOM 754 C C . GLY A 1 91 ? 12.002 -18.360 -20.592 1.00 90.38 91 GLY A C 1
ATOM 755 O O . GLY A 1 91 ? 11.604 -17.688 -21.550 1.00 90.38 91 GLY A O 1
ATOM 756 N N . TYR A 1 92 ? 11.228 -19.278 -20.012 1.00 92.69 92 TYR A N 1
ATOM 757 C CA . TYR A 1 92 ? 9.911 -19.658 -20.516 1.00 92.69 92 TYR A CA 1
ATOM 758 C C . TYR A 1 92 ? 8.979 -18.459 -20.718 1.00 92.69 92 TYR A C 1
ATOM 760 O O . TYR A 1 92 ? 8.300 -18.388 -21.745 1.00 92.69 92 TYR A O 1
ATOM 768 N N . LEU A 1 93 ? 8.935 -17.525 -19.760 1.00 93.69 93 LEU A N 1
ATOM 769 C CA . LEU A 1 93 ? 8.013 -16.389 -19.806 1.00 93.69 93 LEU A CA 1
ATOM 770 C C . LEU A 1 93 ? 8.366 -15.417 -20.936 1.00 93.69 93 LEU A C 1
ATOM 772 O O . LEU A 1 93 ? 7.471 -14.971 -21.649 1.00 93.69 93 LEU A O 1
ATOM 776 N N . ILE A 1 94 ? 9.654 -15.165 -21.174 1.00 92.94 94 ILE A N 1
ATOM 777 C CA . ILE A 1 94 ? 10.116 -14.298 -22.270 1.00 92.94 94 ILE A CA 1
ATOM 778 C C . ILE A 1 94 ? 9.811 -14.918 -23.640 1.00 92.94 94 ILE A C 1
ATOM 780 O O . ILE A 1 94 ? 9.460 -14.216 -24.596 1.00 92.94 94 ILE A O 1
ATOM 784 N N . LEU A 1 95 ? 9.930 -16.242 -23.749 1.00 93.56 95 LEU A N 1
ATOM 785 C CA . LEU A 1 95 ? 9.718 -16.956 -25.006 1.00 93.56 95 LEU A CA 1
ATOM 786 C C . LEU A 1 95 ? 8.236 -17.210 -25.314 1.00 93.56 95 LEU A C 1
ATOM 788 O O . LEU A 1 95 ? 7.858 -17.182 -26.483 1.00 93.56 95 LEU A O 1
ATOM 792 N N . ASN A 1 96 ? 7.396 -17.434 -24.297 1.00 94.81 96 ASN A N 1
ATOM 793 C CA . ASN A 1 96 ? 6.028 -17.932 -24.488 1.00 94.81 96 ASN A CA 1
ATOM 794 C C . ASN A 1 96 ? 4.928 -17.014 -23.939 1.00 94.81 96 ASN A C 1
ATOM 796 O O . ASN A 1 96 ? 3.763 -17.265 -24.232 1.00 94.81 96 ASN A O 1
ATOM 800 N N . GLN A 1 97 ? 5.241 -16.013 -23.110 1.00 94.50 97 GLN A N 1
ATOM 801 C CA . GLN A 1 97 ? 4.250 -15.180 -22.409 1.00 94.50 97 GLN A CA 1
ATOM 802 C C . GLN A 1 97 ? 4.598 -13.683 -22.509 1.00 94.50 97 GLN A C 1
ATOM 804 O O . GLN A 1 97 ? 4.623 -12.958 -21.517 1.00 94.50 97 GLN A O 1
ATOM 809 N N . ARG A 1 98 ? 4.862 -13.188 -23.723 1.00 93.25 98 ARG A N 1
ATOM 810 C CA . ARG A 1 98 ? 5.273 -11.789 -23.961 1.00 93.25 98 ARG A CA 1
ATOM 811 C C . ARG A 1 98 ? 4.160 -10.778 -23.698 1.00 93.25 98 ARG A C 1
ATOM 813 O O . ARG A 1 98 ? 4.444 -9.610 -23.445 1.00 93.25 98 ARG A O 1
ATOM 820 N N . LYS A 1 99 ? 2.901 -11.223 -23.745 1.00 95.69 99 LYS A N 1
ATOM 821 C CA . LYS A 1 99 ? 1.711 -10.397 -23.463 1.00 95.69 99 LYS A CA 1
ATOM 822 C C . LYS A 1 99 ? 1.318 -10.360 -21.984 1.00 95.69 99 LYS A C 1
ATOM 824 O O . LYS A 1 99 ? 0.162 -10.070 -21.678 1.00 95.69 99 LYS A O 1
ATOM 829 N N . LEU A 1 100 ? 2.255 -10.657 -21.082 1.00 96.81 100 LEU A N 1
ATOM 830 C CA . LEU A 1 100 ? 2.042 -10.486 -19.649 1.00 96.81 100 LEU A CA 1
ATOM 831 C C . LEU A 1 100 ? 1.568 -9.063 -19.335 1.00 96.81 100 LEU A C 1
ATOM 833 O O . LEU A 1 100 ? 2.052 -8.080 -19.900 1.00 96.81 100 LEU A O 1
ATOM 837 N N . VAL A 1 101 ? 0.600 -8.986 -18.427 1.00 97.75 101 VAL A N 1
ATOM 838 C CA . VAL A 1 101 ? -0.063 -7.754 -17.991 1.00 97.75 101 VAL A CA 1
ATOM 839 C C . VAL A 1 101 ? 0.380 -7.366 -16.582 1.00 97.75 101 VAL A C 1
ATOM 841 O O . VAL A 1 101 ? 0.436 -6.180 -16.272 1.00 97.75 101 VAL A O 1
ATOM 844 N N . ALA A 1 102 ? 0.719 -8.332 -15.733 1.00 97.94 102 ALA A N 1
ATOM 845 C CA . ALA A 1 102 ? 1.179 -8.086 -14.375 1.00 97.94 102 ALA A CA 1
ATOM 846 C C . ALA A 1 102 ? 2.409 -8.934 -14.047 1.00 97.94 102 ALA A C 1
ATOM 848 O O . ALA A 1 102 ? 2.443 -10.133 -14.341 1.00 97.94 102 ALA A O 1
ATOM 849 N N . ILE A 1 103 ? 3.402 -8.309 -13.417 1.00 96.94 103 ILE A N 1
ATOM 850 C CA . ILE A 1 103 ? 4.572 -8.992 -12.871 1.00 96.94 103 ILE A CA 1
ATOM 851 C C . ILE A 1 103 ? 4.874 -8.483 -11.461 1.00 96.94 103 ILE A C 1
ATOM 853 O O . ILE A 1 103 ? 4.976 -7.277 -11.238 1.00 96.94 103 ILE A O 1
ATOM 857 N N . HIS A 1 104 ? 4.997 -9.412 -10.516 1.00 94.69 104 HIS A N 1
ATOM 858 C CA . HIS A 1 104 ? 5.283 -9.132 -9.110 1.00 94.69 104 HIS A CA 1
ATOM 859 C C . HIS A 1 104 ? 6.479 -9.966 -8.667 1.00 94.69 104 HIS A C 1
ATOM 861 O O . HIS A 1 104 ? 6.436 -11.193 -8.743 1.00 94.69 104 HIS A O 1
ATOM 867 N N . LEU A 1 105 ? 7.557 -9.316 -8.242 1.00 91.38 105 LEU A N 1
ATOM 868 C CA . LEU A 1 105 ? 8.818 -9.963 -7.911 1.00 91.38 105 LEU A CA 1
ATOM 869 C C . LEU A 1 105 ? 9.258 -9.614 -6.490 1.00 91.38 105 LEU A C 1
ATOM 871 O O . LEU A 1 105 ? 9.249 -8.455 -6.080 1.00 91.38 105 LEU A O 1
ATOM 875 N N . ARG A 1 106 ? 9.685 -10.651 -5.772 1.00 85.88 106 ARG A N 1
ATOM 876 C CA . ARG A 1 106 ? 10.408 -10.585 -4.507 1.00 85.88 106 ARG A CA 1
ATOM 877 C C . ARG A 1 106 ? 11.599 -11.540 -4.572 1.00 85.88 106 ARG A C 1
ATOM 879 O O . ARG A 1 106 ? 11.435 -12.755 -4.400 1.00 85.88 106 ARG A O 1
ATOM 886 N N . THR A 1 107 ? 12.771 -11.011 -4.904 1.00 77.94 107 THR A N 1
ATOM 887 C CA . THR A 1 107 ? 13.978 -11.781 -5.255 1.00 77.94 107 THR A CA 1
ATOM 888 C C . THR A 1 107 ? 14.973 -12.010 -4.109 1.00 77.94 107 THR A C 1
ATOM 890 O O . THR A 1 107 ? 15.927 -12.770 -4.289 1.00 77.94 107 THR A O 1
ATOM 893 N N . GLY A 1 108 ? 14.731 -11.452 -2.919 1.00 67.56 108 GLY A N 1
ATOM 894 C CA . GLY A 1 108 ? 15.562 -11.652 -1.724 1.00 67.56 108 GLY A CA 1
ATOM 895 C C . GLY A 1 108 ? 16.849 -10.817 -1.686 1.00 67.56 108 GLY A C 1
ATOM 896 O O . GLY A 1 108 ? 17.298 -10.287 -2.700 1.00 67.56 108 GLY A O 1
ATOM 897 N N . SER A 1 109 ? 17.452 -10.718 -0.493 1.00 60.66 109 SER A N 1
ATOM 898 C CA . SER A 1 109 ? 18.470 -9.709 -0.140 1.00 60.66 109 SER A CA 1
ATOM 899 C C . SER A 1 109 ? 19.904 -9.995 -0.593 1.00 60.66 109 SER A C 1
ATOM 901 O O . SER A 1 109 ? 20.759 -9.126 -0.519 1.00 60.66 109 SER A O 1
ATOM 903 N N . SER A 1 110 ? 20.220 -11.199 -1.050 1.00 60.31 110 SER A N 1
ATOM 904 C CA . SER A 1 110 ? 21.526 -11.524 -1.627 1.00 60.31 110 SER A CA 1
ATOM 905 C C . SER A 1 110 ? 21.466 -12.949 -2.143 1.00 60.31 110 SER A C 1
ATOM 907 O O . SER A 1 110 ? 20.934 -13.848 -1.496 1.00 60.31 110 SER A O 1
ATOM 909 N N . CYS A 1 111 ? 21.998 -13.180 -3.328 1.00 66.00 111 CYS A N 1
ATOM 910 C CA . CYS A 1 111 ? 22.269 -14.510 -3.832 1.00 66.00 111 CYS A CA 1
ATOM 911 C C . CYS A 1 111 ? 23.747 -14.560 -4.195 1.00 66.00 111 CYS A C 1
ATOM 913 O O . CYS A 1 111 ? 24.190 -13.801 -5.055 1.00 66.00 111 CYS A O 1
ATOM 915 N N . ALA A 1 112 ? 24.503 -15.474 -3.589 1.00 59.06 112 ALA A N 1
ATOM 916 C CA . ALA A 1 112 ? 25.924 -15.666 -3.878 1.00 59.06 112 ALA A CA 1
ATOM 917 C C . ALA A 1 112 ? 26.215 -15.982 -5.357 1.00 59.06 112 ALA A C 1
ATOM 919 O O . ALA A 1 112 ? 27.322 -15.767 -5.834 1.00 59.06 112 ALA A O 1
ATOM 920 N N . ALA A 1 113 ? 25.209 -16.449 -6.105 1.00 60.97 113 ALA A N 1
ATOM 921 C CA . ALA A 1 113 ? 25.291 -16.620 -7.555 1.00 60.97 113 ALA A CA 1
ATOM 922 C C . ALA A 1 113 ? 25.165 -15.304 -8.362 1.00 60.97 113 ALA A C 1
ATOM 924 O O . ALA A 1 113 ? 25.097 -15.366 -9.583 1.00 60.97 113 ALA A O 1
ATOM 925 N N . GLY A 1 114 ? 25.114 -14.133 -7.710 1.00 55.50 114 GLY A N 1
ATOM 926 C CA . GLY A 1 114 ? 25.131 -12.816 -8.366 1.00 55.50 114 GLY A CA 1
ATOM 927 C C . GLY A 1 114 ? 23.773 -12.278 -8.832 1.00 55.50 114 GLY A C 1
ATOM 928 O O . GLY A 1 114 ? 23.732 -11.253 -9.503 1.00 55.50 114 GLY A O 1
ATOM 929 N N . GLY A 1 115 ? 22.671 -12.935 -8.458 1.00 62.81 115 GLY A N 1
ATOM 930 C CA . GLY A 1 115 ? 21.344 -12.653 -9.012 1.00 62.81 115 GLY A CA 1
ATOM 931 C C . GLY A 1 115 ? 21.186 -13.225 -10.427 1.00 62.81 115 GLY A C 1
ATOM 932 O O . GLY A 1 115 ? 22.143 -13.367 -11.177 1.00 62.81 115 GLY A O 1
ATOM 933 N N . SER A 1 116 ? 19.972 -13.628 -10.790 1.00 68.56 116 SER A N 1
ATOM 934 C CA . SER A 1 116 ? 19.657 -14.034 -12.164 1.00 68.56 116 SER A CA 1
ATOM 935 C C . SER A 1 116 ? 19.529 -12.807 -13.065 1.00 68.56 116 SER A C 1
ATOM 937 O O . SER A 1 116 ? 18.933 -11.818 -12.635 1.00 68.56 116 SER A O 1
ATOM 939 N N . ASP A 1 117 ? 19.958 -12.898 -14.325 1.00 80.31 117 ASP A N 1
ATOM 940 C CA . ASP A 1 117 ? 19.595 -11.910 -15.346 1.00 80.31 117 ASP A CA 1
ATOM 941 C C . ASP A 1 117 ? 18.070 -11.916 -15.527 1.00 80.31 117 ASP A C 1
ATOM 943 O O . ASP A 1 117 ? 17.503 -12.870 -16.054 1.00 80.31 117 ASP A O 1
ATOM 947 N N . ILE A 1 118 ? 17.389 -10.880 -15.042 1.00 88.19 118 ILE A N 1
ATOM 948 C CA . ILE A 1 118 ? 15.932 -10.717 -15.142 1.00 88.19 118 ILE A CA 1
ATOM 949 C C . ILE A 1 118 ? 15.672 -9.640 -16.191 1.00 88.19 118 ILE A C 1
ATOM 951 O O . ILE A 1 118 ? 15.937 -8.466 -15.949 1.00 88.19 118 ILE A O 1
ATOM 955 N N . LEU A 1 119 ? 15.124 -10.025 -17.345 1.00 89.25 119 LEU A N 1
ATOM 956 C CA . LEU A 1 119 ? 14.91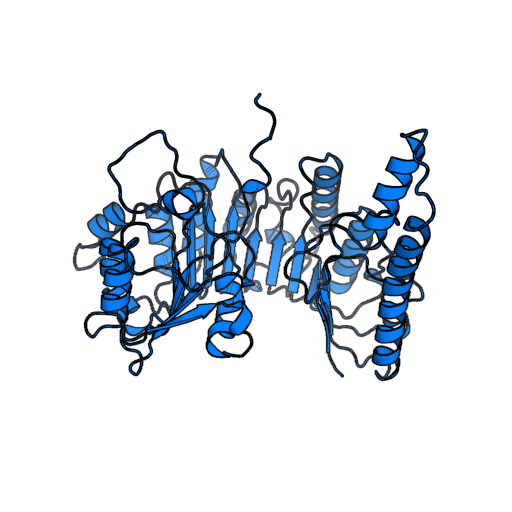3 -9.104 -18.470 1.00 89.25 119 LEU A CA 1
ATOM 957 C C . LEU A 1 119 ? 13.456 -8.629 -18.560 1.00 89.25 119 LEU A C 1
ATOM 959 O O . LEU A 1 119 ? 12.704 -9.013 -19.462 1.00 89.25 119 LEU A O 1
ATOM 963 N N . LEU A 1 120 ? 13.042 -7.770 -17.625 1.00 92.75 120 LEU A N 1
ATOM 964 C CA . LEU A 1 120 ? 11.685 -7.203 -17.608 1.00 92.75 120 LEU A CA 1
ATOM 965 C C . LEU A 1 120 ? 11.367 -6.360 -18.849 1.00 92.75 120 LEU A C 1
ATOM 967 O O . LEU A 1 120 ? 10.209 -6.278 -19.265 1.00 92.75 120 LEU A O 1
ATOM 971 N N . SER A 1 121 ? 12.387 -5.765 -19.467 1.00 93.38 121 SER A N 1
ATOM 972 C CA . SER A 1 121 ? 12.255 -4.922 -20.659 1.00 93.38 121 SER A CA 1
ATOM 973 C C . SER A 1 121 ? 11.642 -5.643 -21.868 1.00 93.38 121 SER A C 1
ATOM 975 O O . SER A 1 121 ? 11.141 -4.996 -22.787 1.00 93.38 121 SER A O 1
ATOM 977 N N . LYS A 1 122 ? 11.626 -6.984 -21.875 1.00 94.44 122 LYS A N 1
ATOM 978 C CA . LYS A 1 122 ? 11.034 -7.794 -22.953 1.00 94.44 122 LYS A CA 1
ATOM 979 C C . LYS A 1 122 ? 9.501 -7.815 -22.943 1.00 94.44 122 LYS A C 1
ATOM 981 O O . LYS A 1 122 ? 8.905 -8.248 -23.931 1.00 94.44 122 LYS A O 1
ATOM 986 N N . PHE A 1 123 ? 8.858 -7.356 -21.869 1.00 95.75 123 PHE A N 1
ATOM 987 C CA . PHE A 1 123 ? 7.400 -7.305 -21.757 1.00 95.75 123 PHE A CA 1
ATOM 988 C C . PHE A 1 123 ? 6.884 -5.890 -22.041 1.00 95.75 123 PHE A C 1
ATOM 990 O O . PHE A 1 123 ? 7.168 -4.950 -21.303 1.00 95.75 123 PHE A O 1
ATOM 997 N N . ALA A 1 124 ? 6.086 -5.739 -23.101 1.00 95.38 124 ALA A N 1
ATOM 998 C CA . ALA A 1 124 ? 5.578 -4.440 -23.568 1.00 95.38 124 ALA A CA 1
ATOM 999 C C . ALA A 1 124 ? 4.085 -4.201 -23.259 1.00 95.38 124 ALA A C 1
ATOM 1001 O O . ALA A 1 124 ? 3.503 -3.220 -23.718 1.00 95.38 124 ALA A O 1
ATOM 1002 N N . CYS A 1 125 ? 3.437 -5.119 -22.532 1.00 96.88 125 CYS A N 1
ATOM 1003 C CA . CYS A 1 125 ? 2.007 -5.059 -22.202 1.00 96.88 125 CYS A CA 1
ATOM 1004 C C . CYS A 1 125 ? 1.733 -4.944 -20.693 1.00 96.88 125 CYS A C 1
ATOM 1006 O O . CYS A 1 125 ? 0.581 -5.077 -20.271 1.00 96.88 125 CYS A O 1
ATOM 1008 N N . LEU A 1 126 ? 2.768 -4.691 -19.886 1.00 98.12 126 LEU A N 1
ATOM 1009 C CA . LEU A 1 126 ? 2.664 -4.642 -18.432 1.00 98.12 126 LEU A CA 1
ATOM 1010 C C . LEU A 1 126 ? 1.863 -3.418 -17.991 1.00 98.12 126 LEU A C 1
ATOM 1012 O O . LEU A 1 126 ? 2.230 -2.282 -18.267 1.00 98.12 126 LEU A O 1
ATOM 1016 N N . ARG A 1 127 ? 0.776 -3.660 -17.265 1.00 98.31 127 ARG A N 1
ATOM 1017 C CA . ARG A 1 127 ? -0.027 -2.656 -16.559 1.00 98.31 127 ARG A CA 1
ATOM 1018 C C . ARG A 1 127 ? 0.298 -2.606 -15.067 1.00 98.31 127 ARG A C 1
ATOM 1020 O O . ARG A 1 127 ? 0.052 -1.581 -14.439 1.00 98.31 127 ARG A O 1
ATOM 1027 N N . SER A 1 128 ? 0.856 -3.681 -14.514 1.00 98.31 128 SER A N 1
ATOM 1028 C CA . SER A 1 128 ? 1.279 -3.759 -13.116 1.00 98.31 128 SER A CA 1
ATOM 1029 C C . SER A 1 128 ? 2.706 -4.284 -13.018 1.00 98.31 128 SER A C 1
ATOM 1031 O O . SER A 1 128 ? 3.018 -5.343 -13.568 1.00 98.31 128 SER A O 1
ATOM 1033 N N . ILE A 1 129 ? 3.567 -3.520 -12.347 1.00 97.94 129 ILE A N 1
ATOM 1034 C CA . ILE A 1 129 ? 4.953 -3.889 -12.052 1.00 97.94 129 ILE A CA 1
ATOM 1035 C C . ILE A 1 129 ? 5.175 -3.705 -10.551 1.00 97.94 129 ILE A C 1
ATOM 1037 O O . ILE A 1 129 ? 5.008 -2.601 -10.032 1.00 97.94 129 ILE A O 1
ATOM 1041 N N . SER A 1 130 ? 5.564 -4.779 -9.868 1.00 95.75 130 SER A N 1
ATOM 1042 C CA . SER A 1 130 ? 5.994 -4.751 -8.470 1.00 95.75 130 SER A CA 1
ATOM 1043 C C . SER A 1 130 ? 7.348 -5.435 -8.329 1.00 95.75 130 SER A C 1
ATOM 1045 O O . SER A 1 130 ? 7.526 -6.561 -8.797 1.00 95.75 130 SER A O 1
ATOM 1047 N N . TRP A 1 131 ? 8.295 -4.739 -7.708 1.00 92.94 131 TRP A N 1
ATOM 1048 C CA . TRP A 1 131 ? 9.599 -5.254 -7.313 1.00 92.94 131 TRP A CA 1
ATOM 1049 C C . TRP A 1 131 ? 10.101 -4.468 -6.097 1.00 92.94 131 TRP A C 1
ATOM 1051 O O . TRP A 1 131 ? 10.762 -3.437 -6.224 1.00 92.94 131 TRP A O 1
ATOM 1061 N N . ALA A 1 132 ? 9.702 -4.923 -4.909 1.00 83.31 132 ALA A N 1
ATOM 1062 C CA . ALA A 1 132 ? 9.858 -4.173 -3.660 1.00 83.31 132 ALA A CA 1
ATOM 1063 C C . ALA A 1 132 ? 11.217 -4.377 -2.957 1.00 83.31 132 ALA A C 1
ATOM 1065 O O . ALA A 1 132 ? 11.456 -3.769 -1.916 1.00 83.31 132 ALA A O 1
ATOM 1066 N N . ASP A 1 133 ? 12.083 -5.242 -3.487 1.00 83.00 133 ASP A N 1
ATOM 1067 C CA . ASP A 1 133 ? 13.288 -5.736 -2.813 1.00 83.00 133 ASP A CA 1
ATOM 1068 C C . ASP A 1 133 ? 14.516 -5.789 -3.748 1.00 83.00 133 ASP A C 1
ATOM 1070 O O . ASP A 1 133 ? 15.268 -6.765 -3.772 1.00 83.00 133 ASP A O 1
ATOM 1074 N N . LEU A 1 134 ? 14.732 -4.733 -4.541 1.00 87.38 134 LEU A N 1
ATOM 1075 C CA . LEU A 1 134 ? 15.890 -4.618 -5.434 1.00 87.38 134 LEU A CA 1
ATOM 1076 C C . LEU A 1 134 ? 17.212 -4.655 -4.657 1.00 87.38 134 LEU A C 1
ATOM 1078 O O . LEU A 1 134 ? 17.369 -3.961 -3.654 1.00 87.38 134 LEU A O 1
ATOM 1082 N N . CYS A 1 135 ? 18.171 -5.422 -5.182 1.00 81.94 135 CYS A N 1
ATOM 1083 C CA . CYS A 1 135 ? 19.490 -5.640 -4.568 1.00 81.94 135 CYS A CA 1
ATOM 1084 C C . CYS A 1 135 ? 20.662 -5.490 -5.548 1.00 81.94 135 CYS A C 1
ATOM 1086 O O . CYS A 1 135 ? 21.812 -5.605 -5.138 1.00 81.94 135 CYS A O 1
ATOM 1088 N N . TYR A 1 136 ? 20.403 -5.264 -6.841 1.00 84.19 136 TYR A N 1
ATOM 1089 C CA . TYR A 1 136 ? 21.447 -5.234 -7.864 1.00 84.19 136 TYR A CA 1
ATOM 1090 C C . TYR A 1 136 ? 21.231 -4.105 -8.875 1.00 84.19 136 TYR A C 1
ATOM 1092 O O . TYR A 1 136 ? 20.126 -3.905 -9.377 1.00 84.19 136 TYR A O 1
ATOM 1100 N N . GLU A 1 137 ? 22.308 -3.414 -9.252 1.00 87.50 137 GLU A N 1
ATOM 1101 C CA . GLU A 1 137 ? 22.265 -2.309 -10.224 1.00 87.50 137 GLU A CA 1
ATOM 1102 C C . GLU A 1 137 ? 21.711 -2.727 -11.595 1.00 87.50 137 GLU A C 1
ATOM 1104 O O . GLU A 1 137 ? 20.961 -1.989 -12.232 1.00 87.50 137 GLU A O 1
ATOM 1109 N N . HIS A 1 138 ? 22.054 -3.927 -12.072 1.00 86.06 138 HIS A N 1
ATOM 1110 C CA . HIS A 1 138 ? 21.564 -4.410 -13.364 1.00 86.06 138 HIS A CA 1
ATOM 1111 C C . HIS A 1 138 ? 20.045 -4.664 -13.348 1.00 86.06 138 HIS A C 1
ATOM 1113 O O . HIS A 1 138 ? 19.381 -4.426 -14.356 1.00 86.06 138 HIS A O 1
ATOM 1119 N N . HIS A 1 139 ? 19.470 -5.052 -12.200 1.00 89.06 139 HIS A N 1
ATOM 1120 C CA . HIS A 1 139 ? 18.014 -5.142 -12.027 1.00 89.06 139 HIS A CA 1
ATOM 1121 C C . HIS A 1 139 ? 17.351 -3.770 -12.056 1.00 89.06 139 HIS A C 1
ATOM 1123 O O . HIS A 1 139 ? 16.300 -3.634 -12.676 1.00 89.06 139 HIS A O 1
ATOM 1129 N N . VAL A 1 140 ? 17.981 -2.746 -11.466 1.00 91.94 140 VAL A N 1
ATOM 1130 C CA . VAL A 1 140 ? 17.500 -1.357 -11.566 1.00 91.94 140 VAL A CA 1
ATOM 1131 C C . VAL A 1 140 ? 17.415 -0.932 -13.031 1.00 91.94 140 VAL A C 1
ATOM 1133 O O . VAL A 1 140 ? 16.373 -0.451 -13.471 1.00 91.94 140 VAL A O 1
ATOM 1136 N N . ARG A 1 141 ? 18.470 -1.170 -13.821 1.00 91.56 141 ARG A N 1
ATOM 1137 C CA . ARG A 1 141 ? 18.488 -0.811 -15.251 1.00 91.56 141 ARG A CA 1
ATOM 1138 C C . ARG A 1 141 ? 17.379 -1.512 -16.036 1.00 91.56 141 ARG A C 1
ATOM 1140 O O . ARG A 1 141 ? 16.633 -0.849 -16.757 1.00 91.56 141 ARG A O 1
ATOM 1147 N N . GLU A 1 142 ? 17.234 -2.827 -15.879 1.00 92.56 142 GLU A N 1
ATOM 1148 C CA . GLU A 1 142 ? 16.192 -3.597 -16.573 1.00 92.56 142 GLU A CA 1
ATOM 1149 C C . GLU A 1 142 ? 14.775 -3.192 -16.150 1.00 92.56 142 GLU A C 1
ATOM 1151 O O . GLU A 1 142 ? 13.891 -3.047 -17.001 1.00 92.56 142 GLU A O 1
ATOM 1156 N N . LEU A 1 143 ? 14.559 -2.934 -14.857 1.00 95.06 143 LEU A N 1
ATOM 1157 C CA . LEU A 1 143 ? 13.305 -2.383 -14.354 1.00 95.06 143 LEU A CA 1
ATOM 1158 C C . LEU A 1 143 ? 13.004 -1.034 -15.014 1.00 95.06 143 LEU A C 1
ATOM 1160 O O . LEU A 1 143 ? 11.915 -0.842 -15.549 1.00 95.06 143 LEU A O 1
ATOM 1164 N N . CYS A 1 144 ? 13.957 -0.105 -15.026 1.00 94.56 144 CYS A N 1
ATOM 1165 C CA . CYS A 1 144 ? 13.760 1.226 -15.590 1.00 94.56 144 CYS A CA 1
ATOM 1166 C C . CYS A 1 144 ? 13.495 1.185 -17.103 1.00 94.56 144 CYS A C 1
ATOM 1168 O O . CYS A 1 144 ? 12.667 1.956 -17.597 1.00 94.56 144 CYS A O 1
ATOM 1170 N N . LEU A 1 145 ? 14.107 0.257 -17.845 1.00 94.56 145 LEU A N 1
ATOM 1171 C CA . LEU A 1 145 ? 13.770 0.002 -19.252 1.00 94.56 145 LEU A CA 1
ATOM 1172 C C . LEU A 1 145 ? 12.334 -0.518 -19.421 1.00 94.56 145 LEU A C 1
ATOM 1174 O O . LEU A 1 145 ? 11.609 -0.055 -20.310 1.00 94.56 145 LEU A O 1
ATOM 1178 N N . ALA A 1 146 ? 11.893 -1.436 -18.559 1.00 95.88 146 ALA A N 1
ATOM 1179 C CA . ALA A 1 146 ? 10.521 -1.937 -18.564 1.00 95.88 146 ALA A CA 1
ATOM 1180 C C . ALA A 1 146 ? 9.510 -0.829 -18.231 1.00 95.88 146 ALA A C 1
ATOM 1182 O O . ALA A 1 146 ? 8.510 -0.677 -18.935 1.00 95.88 146 ALA A O 1
ATOM 1183 N N . LEU A 1 147 ? 9.796 -0.002 -17.221 1.00 96.12 147 LEU A N 1
ATOM 1184 C CA . LEU A 1 147 ? 8.986 1.161 -16.857 1.00 96.12 147 LEU A CA 1
ATOM 1185 C C . LEU A 1 147 ? 8.874 2.142 -18.027 1.00 96.12 147 LEU A C 1
ATOM 1187 O O . LEU A 1 147 ? 7.767 2.529 -18.398 1.00 96.12 147 LEU A O 1
ATOM 1191 N N . LYS A 1 148 ? 10.001 2.488 -18.666 1.00 93.56 148 LYS A N 1
ATOM 1192 C CA . LYS A 1 148 ? 10.030 3.377 -19.839 1.00 93.56 148 LYS A CA 1
ATOM 1193 C C . LYS A 1 148 ? 9.156 2.828 -20.972 1.00 93.56 148 LYS A C 1
ATOM 1195 O O . LYS A 1 148 ? 8.416 3.608 -21.569 1.00 93.56 148 LYS A O 1
ATOM 1200 N N . SER A 1 149 ? 9.207 1.522 -21.224 1.00 94.69 149 SER A N 1
ATOM 1201 C CA . SER A 1 149 ? 8.471 0.855 -22.311 1.00 94.69 149 SER A CA 1
ATOM 1202 C C . SER A 1 149 ? 6.969 0.712 -22.045 1.00 94.69 149 SER A C 1
ATOM 1204 O O . SER A 1 149 ? 6.186 0.647 -22.988 1.00 94.69 149 SER A O 1
ATOM 1206 N N . ASN A 1 150 ? 6.554 0.688 -20.775 1.00 96.81 150 ASN A N 1
ATOM 1207 C CA . ASN A 1 150 ? 5.159 0.482 -20.373 1.00 96.81 150 ASN A CA 1
ATOM 1208 C C . ASN A 1 150 ? 4.469 1.747 -19.825 1.00 96.81 150 ASN A C 1
ATOM 1210 O O . ASN A 1 150 ? 3.304 1.702 -19.435 1.00 96.81 150 ASN A O 1
ATOM 1214 N N . ALA A 1 151 ? 5.166 2.887 -19.808 1.00 94.62 151 ALA A N 1
ATOM 1215 C CA . ALA A 1 151 ? 4.787 4.072 -19.038 1.00 94.62 151 ALA A CA 1
ATOM 1216 C C . ALA A 1 151 ? 3.352 4.585 -19.284 1.00 94.62 151 ALA A C 1
ATOM 1218 O O . ALA A 1 151 ? 2.652 4.954 -18.342 1.00 94.62 151 ALA A O 1
ATOM 1219 N N . PHE A 1 152 ? 2.885 4.563 -20.536 1.00 94.56 152 PHE A N 1
ATOM 1220 C CA . PHE A 1 152 ? 1.589 5.130 -20.929 1.00 94.56 152 PHE A CA 1
ATOM 1221 C C . PHE A 1 152 ? 0.372 4.271 -20.569 1.00 94.56 152 PHE A C 1
ATOM 1223 O O . PHE A 1 152 ? -0.751 4.774 -20.598 1.00 94.56 152 PHE A O 1
ATOM 1230 N N . HIS A 1 153 ? 0.566 2.993 -20.241 1.00 96.38 153 HIS A N 1
ATOM 1231 C CA . HIS A 1 153 ? -0.518 2.077 -19.867 1.00 96.38 153 HIS A CA 1
ATOM 1232 C C . HIS A 1 153 ? -0.324 1.433 -18.494 1.00 96.38 153 HIS A C 1
ATOM 1234 O O . HIS A 1 153 ? -1.169 0.632 -18.083 1.00 96.38 153 HIS A O 1
ATOM 1240 N N . LEU A 1 154 ? 0.753 1.786 -17.790 1.00 97.81 154 LEU A N 1
ATOM 1241 C CA . LEU A 1 154 ? 1.028 1.322 -16.440 1.00 97.81 154 LEU A CA 1
ATOM 1242 C C . LEU A 1 154 ? 0.031 1.939 -15.453 1.00 97.81 154 LEU A C 1
ATOM 1244 O O . LEU A 1 154 ? -0.061 3.157 -15.319 1.00 97.81 154 LEU A O 1
ATOM 1248 N N . THR A 1 155 ? -0.714 1.084 -14.758 1.00 98.19 155 THR A N 1
ATOM 1249 C CA . THR A 1 155 ? -1.715 1.469 -13.756 1.00 98.19 155 THR A CA 1
ATOM 1250 C C . THR A 1 155 ? -1.228 1.234 -12.330 1.00 98.19 155 THR A C 1
ATOM 1252 O O . THR A 1 155 ? -1.713 1.899 -11.419 1.00 98.19 155 THR A O 1
ATOM 1255 N N . GLN A 1 156 ? -0.268 0.327 -12.127 1.00 98.25 156 GLN A N 1
ATOM 1256 C CA . GLN A 1 156 ? 0.289 0.009 -10.814 1.00 98.25 156 GLN A CA 1
ATOM 1257 C C . GLN A 1 156 ? 1.814 -0.106 -10.857 1.00 98.25 156 GLN A C 1
ATOM 1259 O O . GLN A 1 156 ? 2.379 -0.788 -11.715 1.00 98.25 156 GLN A O 1
ATOM 1264 N N . MET A 1 157 ? 2.452 0.558 -9.898 1.00 97.50 157 MET A N 1
ATOM 1265 C CA . MET A 1 157 ? 3.892 0.584 -9.694 1.00 97.50 157 MET A CA 1
ATOM 1266 C C . MET A 1 157 ? 4.187 0.429 -8.201 1.00 97.50 157 MET A C 1
ATOM 1268 O O . MET A 1 157 ? 3.726 1.234 -7.396 1.00 97.50 157 MET A O 1
ATOM 1272 N N . ASP A 1 158 ? 4.953 -0.595 -7.841 1.00 95.81 158 ASP A N 1
ATOM 1273 C CA . ASP A 1 158 ? 5.401 -0.847 -6.469 1.00 95.81 158 ASP A CA 1
ATOM 1274 C C . ASP A 1 158 ? 6.891 -1.180 -6.469 1.00 95.81 158 ASP A C 1
ATOM 1276 O O . ASP A 1 158 ? 7.287 -2.270 -6.872 1.00 95.81 158 ASP A O 1
ATOM 1280 N N . LEU A 1 159 ? 7.722 -0.210 -6.104 1.00 95.19 159 LEU A N 1
ATOM 1281 C CA . LEU A 1 159 ? 9.174 -0.314 -6.206 1.00 95.19 159 LEU A CA 1
ATOM 1282 C C . LEU A 1 159 ? 9.804 -0.209 -4.829 1.00 95.19 159 LEU A C 1
ATOM 1284 O O . LEU A 1 159 ? 9.368 0.585 -3.996 1.00 95.19 159 LEU A O 1
ATOM 1288 N N . GLY A 1 160 ? 10.881 -0.947 -4.614 1.00 90.69 160 GLY A N 1
ATOM 1289 C CA . GLY A 1 160 ? 11.643 -0.798 -3.394 1.00 90.69 160 GLY A CA 1
ATOM 1290 C C . GLY A 1 160 ? 13.023 -1.402 -3.456 1.00 90.69 160 GLY A C 1
ATOM 1291 O O . GLY A 1 160 ? 13.348 -2.175 -4.357 1.00 90.69 160 GLY A O 1
ATOM 1292 N N . VAL A 1 161 ? 13.838 -1.004 -2.490 1.00 87.75 161 VAL A N 1
ATOM 1293 C CA . VAL A 1 161 ? 15.214 -1.467 -2.332 1.00 87.75 161 VAL A CA 1
ATOM 1294 C C . VAL A 1 161 ? 15.303 -2.251 -1.038 1.00 87.75 161 VAL A C 1
ATOM 1296 O O . VAL A 1 161 ? 14.769 -1.833 -0.012 1.00 87.75 161 VAL A O 1
ATOM 1299 N N . THR A 1 162 ? 15.979 -3.391 -1.068 1.00 81.12 162 THR A N 1
ATOM 1300 C CA . THR A 1 162 ? 16.198 -4.147 0.161 1.00 81.12 162 THR A CA 1
ATOM 1301 C C . THR A 1 162 ? 17.155 -3.398 1.075 1.00 81.12 162 THR A C 1
ATOM 1303 O O . THR A 1 162 ? 18.230 -2.991 0.649 1.00 81.12 162 THR A O 1
ATOM 1306 N N . ASP A 1 163 ? 16.776 -3.244 2.340 1.00 68.88 163 ASP A N 1
ATOM 1307 C CA . ASP A 1 163 ? 17.673 -2.743 3.375 1.00 68.88 163 ASP A CA 1
ATOM 1308 C C . ASP A 1 163 ? 18.685 -3.831 3.757 1.00 68.88 163 ASP A C 1
ATOM 1310 O O . ASP A 1 163 ? 18.384 -4.752 4.522 1.00 68.88 163 ASP A O 1
ATOM 1314 N N . ILE A 1 164 ? 19.873 -3.772 3.156 1.00 63.72 164 ILE A N 1
ATOM 1315 C CA . ILE A 1 164 ? 21.032 -4.548 3.593 1.00 63.72 164 ILE A CA 1
ATOM 1316 C C . ILE A 1 164 ? 21.796 -3.623 4.541 1.00 63.72 164 ILE A C 1
ATOM 1318 O O . ILE A 1 164 ? 22.436 -2.672 4.089 1.00 63.72 164 ILE A O 1
ATOM 1322 N N . SER A 1 165 ? 21.627 -3.866 5.844 1.00 56.06 165 SER A N 1
ATOM 1323 C CA . SER A 1 165 ? 22.153 -3.110 6.991 1.00 56.06 165 SER A CA 1
ATOM 1324 C C . SER A 1 165 ? 23.324 -2.168 6.670 1.00 56.06 165 SER A C 1
ATOM 1326 O O . SER A 1 165 ? 24.479 -2.592 6.654 1.00 56.06 165 SER A O 1
ATOM 1328 N N . GLY A 1 166 ? 23.016 -0.888 6.438 1.00 54.22 166 GLY A N 1
ATOM 1329 C CA . GLY A 1 166 ? 23.990 0.212 6.422 1.00 54.22 166 GLY A CA 1
ATOM 1330 C C . GLY A 1 166 ? 25.027 0.189 5.295 1.00 54.22 166 GLY A C 1
ATOM 1331 O O . GLY A 1 166 ? 25.976 0.966 5.351 1.00 54.22 166 GLY A O 1
ATOM 1332 N N . ASP A 1 167 ? 24.864 -0.675 4.293 1.00 66.38 167 ASP A N 1
ATOM 1333 C CA . ASP A 1 167 ? 25.842 -0.864 3.222 1.00 66.38 167 ASP A CA 1
ATOM 1334 C C . ASP A 1 167 ? 25.834 0.313 2.222 1.00 66.38 167 ASP A C 1
ATOM 1336 O O . ASP A 1 167 ? 24.773 0.794 1.799 1.00 66.38 167 ASP A O 1
ATOM 1340 N N . GLU A 1 168 ? 27.022 0.748 1.791 1.00 74.31 168 GLU A N 1
ATOM 1341 C CA . GLU A 1 168 ? 27.217 1.681 0.672 1.00 74.31 168 GLU A CA 1
ATOM 1342 C C . GLU A 1 168 ? 26.491 1.186 -0.593 1.00 74.31 168 GLU A C 1
ATOM 1344 O O . GLU A 1 168 ? 25.965 1.986 -1.373 1.00 74.31 168 GLU A O 1
ATOM 1349 N N . VAL A 1 169 ? 26.388 -0.137 -0.772 1.00 77.31 169 VAL A N 1
ATOM 1350 C CA . VAL A 1 169 ? 25.662 -0.767 -1.886 1.00 77.31 169 VAL A CA 1
ATOM 1351 C C . VAL A 1 169 ? 24.170 -0.425 -1.860 1.00 77.31 169 VAL A C 1
ATOM 1353 O O . VAL A 1 169 ? 23.610 -0.055 -2.895 1.00 77.31 169 VAL A O 1
ATOM 1356 N N . THR A 1 170 ? 23.520 -0.485 -0.693 1.00 81.88 170 THR A N 1
ATOM 1357 C CA . THR A 1 170 ? 22.096 -0.137 -0.542 1.00 81.88 170 THR A CA 1
ATOM 1358 C C . THR A 1 170 ? 21.860 1.320 -0.936 1.00 81.88 170 THR A C 1
ATOM 1360 O O . THR A 1 170 ? 20.955 1.618 -1.721 1.00 81.88 170 THR A O 1
ATOM 1363 N N . GLN A 1 171 ? 22.719 2.229 -0.465 1.00 83.25 171 GLN A N 1
ATOM 1364 C CA . GLN A 1 171 ? 22.642 3.655 -0.800 1.00 83.25 171 GLN A CA 1
ATOM 1365 C C . GLN A 1 171 ? 22.887 3.911 -2.294 1.00 83.25 171 GLN A C 1
ATOM 1367 O O . GLN A 1 171 ? 22.203 4.745 -2.901 1.00 83.25 171 GLN A O 1
ATOM 1372 N N . SER A 1 172 ? 23.819 3.173 -2.908 1.00 85.06 172 SER A N 1
ATOM 1373 C CA . SER A 1 172 ? 24.079 3.230 -4.351 1.00 85.06 172 SER A CA 1
ATOM 1374 C C . SER A 1 172 ? 22.843 2.825 -5.156 1.00 85.06 172 SER A C 1
ATOM 1376 O O . SER A 1 172 ? 22.420 3.558 -6.051 1.00 85.06 172 SER A O 1
ATOM 1378 N N . ILE A 1 173 ? 22.193 1.710 -4.802 1.00 88.88 173 ILE A N 1
ATOM 1379 C CA . ILE A 1 173 ? 20.990 1.217 -5.493 1.00 88.88 173 ILE A CA 1
ATOM 1380 C C . ILE A 1 173 ? 19.821 2.192 -5.332 1.00 88.88 173 ILE A C 1
ATOM 1382 O O . ILE A 1 173 ? 19.154 2.507 -6.319 1.00 88.88 173 ILE A O 1
ATOM 1386 N N . GLN A 1 174 ? 19.592 2.709 -4.119 1.00 88.94 174 GLN A N 1
ATOM 1387 C CA . GLN A 1 174 ? 18.576 3.737 -3.862 1.00 88.94 174 GLN A CA 1
ATOM 1388 C C . GLN A 1 174 ? 18.799 4.973 -4.739 1.00 88.94 174 GLN A C 1
ATOM 1390 O O . GLN A 1 174 ? 17.878 5.430 -5.421 1.00 88.94 174 GLN A O 1
ATOM 1395 N N . SER A 1 175 ? 20.034 5.479 -4.760 1.00 86.25 175 SER A N 1
ATOM 1396 C CA . SER A 1 175 ? 20.415 6.659 -5.538 1.00 86.25 175 SER A CA 1
ATOM 1397 C C . SER A 1 175 ? 20.296 6.415 -7.042 1.00 86.25 175 SER A C 1
ATOM 1399 O O . SER A 1 175 ? 19.789 7.271 -7.769 1.00 86.25 175 SER A O 1
ATOM 1401 N N . MET A 1 176 ? 20.720 5.241 -7.521 1.00 90.44 176 MET A N 1
ATOM 1402 C CA . MET A 1 176 ? 20.607 4.845 -8.925 1.00 90.44 176 MET A CA 1
ATOM 1403 C C . MET A 1 176 ? 19.147 4.766 -9.363 1.00 90.44 176 MET A C 1
ATOM 1405 O O . MET A 1 176 ? 18.799 5.325 -10.400 1.00 90.44 176 MET A O 1
ATOM 1409 N N . LEU A 1 177 ? 18.286 4.112 -8.578 1.00 92.31 177 LEU A N 1
ATOM 1410 C CA . LEU A 1 177 ? 16.866 3.985 -8.898 1.00 92.31 177 LEU A CA 1
ATOM 1411 C C . LEU A 1 177 ? 16.184 5.357 -8.949 1.00 92.31 177 LEU A C 1
ATOM 1413 O O . LEU A 1 177 ? 15.462 5.647 -9.903 1.00 92.31 177 LEU A O 1
ATOM 1417 N N . ALA A 1 178 ? 16.448 6.224 -7.968 1.00 90.62 178 ALA A N 1
ATOM 1418 C CA . ALA A 1 178 ? 15.922 7.586 -7.962 1.00 90.62 178 ALA A CA 1
ATOM 1419 C C . ALA A 1 178 ? 16.396 8.382 -9.189 1.00 90.62 178 ALA A C 1
ATOM 1421 O O . ALA A 1 178 ? 15.587 9.022 -9.858 1.00 90.62 178 ALA A O 1
ATOM 1422 N N . LYS A 1 179 ? 17.685 8.298 -9.539 1.00 89.62 179 LYS A N 1
ATOM 1423 C CA . LYS A 1 179 ? 18.242 8.967 -10.721 1.00 89.62 179 LYS A CA 1
ATOM 1424 C C . LYS A 1 179 ? 17.642 8.445 -12.027 1.00 89.62 179 LYS A C 1
ATOM 1426 O O . LYS A 1 179 ? 17.271 9.238 -12.880 1.00 89.62 179 LYS A O 1
ATOM 1431 N N . GLU A 1 180 ? 17.487 7.137 -12.185 1.00 91.62 180 GLU A N 1
ATOM 1432 C CA . GLU A 1 180 ? 16.879 6.573 -13.395 1.00 91.62 180 GLU A CA 1
ATOM 1433 C C . GLU A 1 180 ? 15.409 6.973 -13.551 1.00 91.62 180 GLU A C 1
ATOM 1435 O O . GLU A 1 180 ? 14.946 7.154 -14.676 1.00 91.62 180 GLU A O 1
ATOM 1440 N N . ILE A 1 181 ? 14.670 7.125 -12.444 1.00 90.50 181 ILE A N 1
ATOM 1441 C CA . ILE A 1 181 ? 13.309 7.682 -12.449 1.00 90.50 181 ILE A CA 1
ATOM 1442 C C . ILE A 1 181 ? 13.342 9.167 -12.830 1.00 90.50 181 ILE A C 1
ATOM 1444 O O . ILE A 1 181 ? 12.524 9.594 -13.648 1.00 90.50 181 ILE A O 1
ATOM 1448 N N . LEU A 1 182 ? 14.295 9.940 -12.293 1.00 89.00 182 LEU A N 1
ATOM 1449 C CA . LEU A 1 182 ? 14.511 11.342 -12.667 1.00 89.00 182 LEU A CA 1
ATOM 1450 C C . LEU A 1 182 ? 14.765 11.484 -14.169 1.00 89.00 182 LEU A C 1
ATOM 1452 O O . LEU A 1 182 ? 14.164 12.339 -14.806 1.00 89.00 182 LEU A O 1
ATOM 1456 N N . ASP A 1 183 ? 15.579 10.608 -14.753 1.00 88.69 183 ASP A N 1
ATOM 1457 C CA . ASP A 1 183 ? 15.898 10.610 -16.185 1.00 88.69 183 ASP A CA 1
ATOM 1458 C C . ASP A 1 183 ? 14.681 10.278 -17.074 1.00 88.69 183 ASP A C 1
ATOM 1460 O O . ASP A 1 183 ? 14.732 10.434 -18.296 1.00 88.69 183 ASP A O 1
ATOM 1464 N N . MET A 1 184 ? 13.563 9.821 -16.492 1.00 85.81 184 MET A N 1
ATOM 1465 C CA . MET A 1 184 ? 12.294 9.665 -17.214 1.00 85.81 184 MET A CA 1
ATOM 1466 C C . MET A 1 184 ? 11.483 10.960 -17.297 1.00 85.81 184 MET A C 1
ATOM 1468 O O . MET A 1 184 ? 10.475 10.996 -18.010 1.00 85.81 184 MET A O 1
ATOM 1472 N N . TYR A 1 185 ? 11.884 12.000 -16.568 1.00 82.88 185 TYR A N 1
ATOM 1473 C CA . TYR A 1 185 ? 11.276 13.316 -16.641 1.00 82.88 185 TYR A CA 1
ATOM 1474 C C . TYR A 1 185 ? 11.525 13.940 -18.020 1.00 82.88 185 TYR A C 1
ATOM 1476 O O . TYR A 1 185 ? 12.664 14.160 -18.426 1.00 82.88 185 TYR A O 1
ATOM 1484 N N . ASP A 1 186 ? 10.449 14.252 -18.743 1.00 78.88 186 ASP A N 1
ATOM 1485 C CA . ASP A 1 186 ? 10.512 14.983 -20.009 1.00 78.88 186 ASP A CA 1
ATOM 1486 C C . ASP A 1 186 ? 9.622 16.221 -19.922 1.00 78.88 186 ASP A C 1
ATOM 1488 O O . ASP A 1 186 ? 8.397 16.113 -19.913 1.00 78.88 186 ASP A O 1
ATOM 1492 N N . LEU A 1 187 ? 10.257 17.398 -19.923 1.00 71.44 187 LEU A N 1
ATOM 1493 C CA . LEU A 1 187 ? 9.609 18.716 -19.923 1.00 71.44 187 LEU A CA 1
ATOM 1494 C C . LEU A 1 187 ? 8.605 18.906 -21.074 1.00 71.44 187 LEU A C 1
ATOM 1496 O O . LEU A 1 187 ? 7.783 19.819 -21.028 1.00 71.44 187 LEU A O 1
ATOM 1500 N N . ARG A 1 188 ? 8.688 18.086 -22.130 1.00 74.06 188 ARG A N 1
ATOM 1501 C CA . ARG A 1 188 ? 7.806 18.161 -23.305 1.00 74.06 188 ARG A CA 1
ATOM 1502 C C . ARG A 1 188 ? 6.517 17.362 -23.152 1.00 74.06 188 ARG A C 1
ATOM 1504 O O . ARG A 1 188 ? 5.568 17.613 -23.892 1.00 74.06 188 ARG A O 1
ATOM 1511 N N . THR A 1 189 ? 6.469 16.405 -22.230 1.00 73.38 189 THR A N 1
ATOM 1512 C CA . THR A 1 189 ? 5.270 15.605 -21.955 1.00 73.38 189 THR A CA 1
ATOM 1513 C C . THR A 1 189 ? 4.658 16.028 -20.631 1.00 73.38 189 THR A C 1
ATOM 1515 O O . THR A 1 189 ? 5.386 16.259 -19.677 1.00 73.38 189 THR A O 1
ATOM 1518 N N . ALA A 1 190 ? 3.325 16.098 -20.551 1.00 78.56 190 ALA A N 1
ATOM 1519 C CA . ALA A 1 190 ? 2.654 16.507 -19.316 1.00 78.56 190 ALA A CA 1
ATOM 1520 C C . ALA A 1 190 ? 2.999 15.585 -18.131 1.00 78.56 190 ALA A C 1
ATOM 1522 O O . ALA A 1 190 ? 3.314 16.079 -17.057 1.00 78.56 190 ALA A O 1
ATOM 1523 N N . PHE A 1 191 ? 2.969 14.262 -18.346 1.00 87.00 191 PHE A N 1
ATOM 1524 C CA . PHE A 1 191 ? 3.334 13.253 -17.348 1.00 87.00 191 PHE A CA 1
ATOM 1525 C C . PHE A 1 191 ? 3.974 12.042 -18.022 1.00 87.00 191 PHE A C 1
ATOM 1527 O O . PHE A 1 191 ? 3.519 11.620 -19.091 1.00 87.00 191 PHE A O 1
ATOM 1534 N N . ARG A 1 192 ? 4.967 11.424 -17.369 1.00 92.19 192 ARG A N 1
ATOM 1535 C CA . ARG A 1 192 ? 5.557 10.168 -17.858 1.00 92.19 192 ARG A CA 1
ATOM 1536 C C . ARG A 1 192 ? 4.611 8.987 -17.663 1.00 92.19 192 ARG A C 1
ATOM 1538 O O . ARG A 1 192 ? 4.500 8.148 -18.552 1.00 92.19 192 ARG A O 1
ATOM 1545 N N . PHE A 1 193 ? 3.921 8.943 -16.525 1.00 94.19 193 PHE A N 1
ATOM 1546 C CA . PHE A 1 193 ? 2.962 7.894 -16.174 1.00 94.19 193 PHE A CA 1
ATOM 1547 C C . PHE A 1 193 ? 1.553 8.499 -16.033 1.00 94.19 193 PHE A C 1
ATOM 1549 O O . PHE A 1 193 ? 1.104 8.781 -14.920 1.00 94.19 193 PHE A O 1
ATOM 1556 N N . PRO A 1 194 ? 0.847 8.756 -17.151 1.00 93.62 194 PRO A N 1
ATOM 1557 C CA . PRO A 1 194 ? -0.377 9.561 -17.147 1.00 93.62 194 PRO A CA 1
ATOM 1558 C C . PRO A 1 194 ? -1.615 8.852 -16.581 1.00 93.62 194 PRO A C 1
ATOM 1560 O O . PRO A 1 194 ? -2.582 9.525 -16.228 1.00 93.62 194 PRO A O 1
ATOM 1563 N N . VAL A 1 195 ? -1.607 7.515 -16.530 1.00 96.31 195 VAL A N 1
ATOM 1564 C CA . VAL A 1 195 ? -2.752 6.680 -16.114 1.00 96.31 195 VAL A CA 1
ATOM 1565 C C . VAL A 1 195 ? -2.473 5.867 -14.847 1.00 96.31 195 VAL A C 1
ATOM 1567 O O . VAL A 1 195 ? -3.234 4.953 -14.526 1.00 96.31 195 VAL A O 1
ATOM 1570 N N . LEU A 1 196 ? -1.384 6.178 -14.136 1.00 97.31 196 LEU A N 1
ATOM 1571 C CA . LEU A 1 196 ? -0.996 5.457 -12.929 1.00 97.31 196 LEU A CA 1
ATOM 1572 C C . LEU A 1 196 ? -2.020 5.703 -11.816 1.00 97.31 196 LEU A C 1
ATOM 1574 O O . LEU A 1 196 ? -2.366 6.846 -11.518 1.00 97.31 196 LEU A O 1
ATOM 1578 N N . GLN A 1 197 ? -2.501 4.620 -11.212 1.00 97.94 197 GLN A N 1
ATOM 1579 C CA . GLN A 1 197 ? -3.512 4.636 -10.152 1.00 97.94 197 GLN A CA 1
ATOM 1580 C C . GLN A 1 197 ? -2.923 4.236 -8.799 1.00 97.94 197 GLN A C 1
ATOM 1582 O O . GLN A 1 197 ? -3.370 4.739 -7.771 1.00 97.94 197 GLN A O 1
ATOM 1587 N N . TYR A 1 198 ? -1.910 3.370 -8.793 1.00 98.12 198 TYR A N 1
ATOM 1588 C CA . TYR A 1 198 ? -1.277 2.857 -7.582 1.00 98.12 198 TYR A CA 1
ATOM 1589 C C . TYR A 1 198 ? 0.225 3.106 -7.652 1.00 98.12 198 TYR A C 1
ATOM 1591 O O . TYR A 1 198 ? 0.890 2.590 -8.554 1.00 98.12 198 TYR A O 1
ATOM 1599 N N . LEU A 1 199 ? 0.738 3.889 -6.705 1.00 97.56 199 LEU A N 1
ATOM 1600 C CA . LEU A 1 199 ? 2.160 4.173 -6.555 1.00 97.56 199 LEU A CA 1
ATOM 1601 C C . LEU A 1 199 ? 2.612 3.777 -5.152 1.00 97.56 199 LEU A C 1
ATOM 1603 O O . LEU A 1 199 ? 2.111 4.305 -4.159 1.00 97.56 199 LEU A O 1
ATOM 1607 N N . SER A 1 200 ? 3.575 2.868 -5.080 1.00 96.56 200 SER A N 1
ATOM 1608 C CA . SER A 1 200 ? 4.217 2.447 -3.843 1.00 96.56 200 SER A CA 1
ATOM 1609 C C . SER A 1 200 ? 5.730 2.550 -3.988 1.00 96.56 200 SER A C 1
ATOM 1611 O O . SER A 1 200 ? 6.310 2.035 -4.944 1.00 96.56 200 SER A O 1
ATOM 1613 N N . PHE A 1 201 ? 6.351 3.225 -3.026 1.00 94.94 201 PHE A N 1
ATOM 1614 C CA . PHE A 1 201 ? 7.789 3.236 -2.818 1.00 94.94 201 PHE A CA 1
ATOM 1615 C C . PHE A 1 201 ? 8.103 2.642 -1.448 1.00 94.94 201 PHE A C 1
ATOM 1617 O O . PHE A 1 201 ? 7.462 2.983 -0.448 1.00 94.94 201 PHE A O 1
ATOM 1624 N N . TYR A 1 202 ? 9.089 1.753 -1.413 1.00 90.56 202 TYR A N 1
ATOM 1625 C CA . TYR A 1 202 ? 9.582 1.108 -0.205 1.00 90.56 202 TYR A CA 1
ATOM 1626 C C . TYR A 1 202 ? 11.096 1.296 -0.084 1.00 90.56 202 TYR A C 1
ATOM 1628 O O . TYR A 1 202 ? 11.847 0.933 -0.984 1.00 90.56 202 TYR A O 1
ATOM 1636 N N . HIS A 1 203 ? 11.547 1.868 1.031 1.00 88.25 203 HIS A N 1
ATOM 1637 C CA . HIS A 1 203 ? 12.960 2.026 1.370 1.00 88.25 203 HIS A CA 1
ATOM 1638 C C . HIS A 1 203 ? 13.790 2.708 0.259 1.00 88.25 203 HIS A C 1
ATOM 1640 O O . HIS A 1 203 ? 14.869 2.258 -0.123 1.00 88.25 203 HIS A O 1
ATOM 1646 N N . MET A 1 204 ? 13.256 3.800 -0.300 1.00 88.31 204 MET A N 1
ATOM 1647 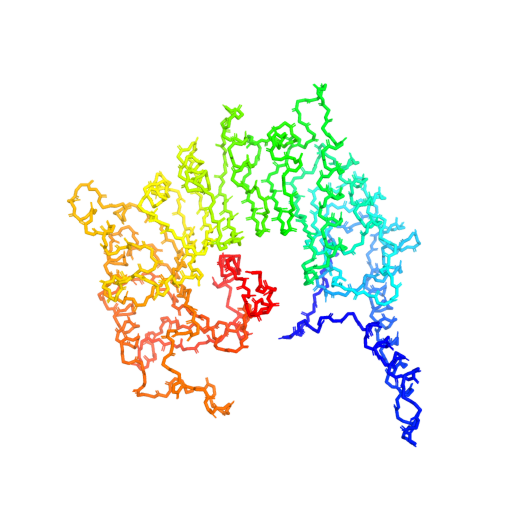C CA . MET A 1 204 ? 13.903 4.605 -1.348 1.00 88.31 204 MET A CA 1
ATOM 1648 C C . MET A 1 204 ? 14.392 5.957 -0.813 1.00 88.31 204 MET A C 1
ATOM 1650 O O . MET A 1 204 ? 13.709 6.582 0.001 1.00 88.31 204 MET A O 1
ATOM 1654 N N . ASP A 1 205 ? 15.515 6.462 -1.338 1.00 88.56 205 ASP A N 1
ATOM 1655 C CA . ASP A 1 205 ? 15.903 7.866 -1.158 1.00 88.56 205 ASP A CA 1
ATOM 1656 C C . ASP A 1 205 ? 15.206 8.741 -2.209 1.00 88.56 205 ASP A C 1
ATOM 1658 O O . ASP A 1 205 ? 15.582 8.748 -3.381 1.00 88.56 205 ASP A O 1
ATOM 1662 N N . LEU A 1 206 ? 14.165 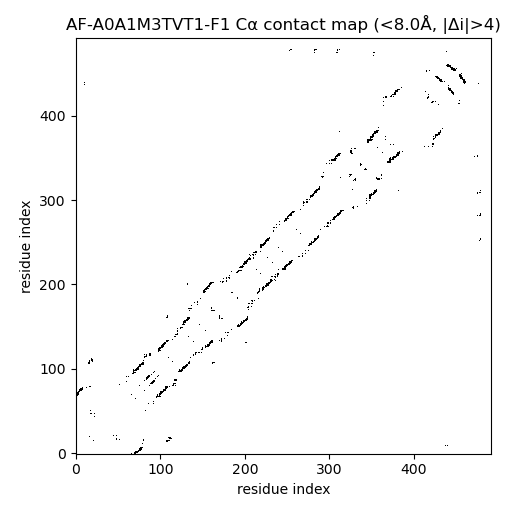9.477 -1.799 1.00 91.12 206 LEU A N 1
ATOM 1663 C CA . LEU A 1 206 ? 13.405 10.346 -2.702 1.00 91.12 206 LEU A CA 1
ATOM 1664 C C . LEU A 1 206 ? 14.043 11.726 -2.873 1.00 91.12 206 LEU A C 1
ATOM 1666 O O .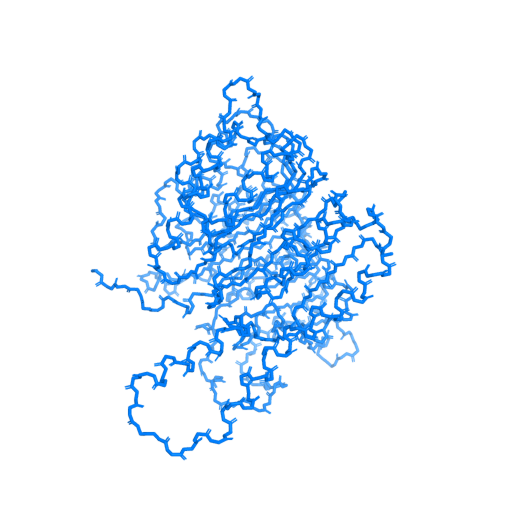 LEU A 1 206 ? 13.554 12.505 -3.688 1.00 91.12 206 LEU A O 1
ATOM 1670 N N . THR A 1 207 ? 15.123 12.050 -2.155 1.00 89.75 207 THR A N 1
ATOM 1671 C CA . THR A 1 207 ? 15.786 13.368 -2.216 1.00 89.75 207 THR A CA 1
ATOM 1672 C C . THR A 1 207 ? 16.070 13.833 -3.653 1.00 89.75 207 THR A C 1
ATOM 1674 O O . THR A 1 207 ? 15.751 14.981 -3.967 1.00 89.75 207 THR A O 1
ATOM 1677 N N . PRO A 1 208 ? 16.575 12.979 -4.572 1.00 90.44 208 PRO A N 1
ATOM 1678 C CA . PRO A 1 208 ? 16.868 13.401 -5.944 1.00 90.44 208 PRO A CA 1
ATOM 1679 C C . PRO A 1 208 ? 15.626 13.722 -6.785 1.00 90.44 208 PRO A C 1
ATOM 1681 O O . PRO A 1 208 ? 15.731 14.462 -7.758 1.00 90.44 208 PRO A O 1
ATOM 1684 N N . ILE A 1 209 ? 14.460 13.166 -6.440 1.00 92.25 209 ILE A N 1
ATOM 1685 C CA . ILE A 1 20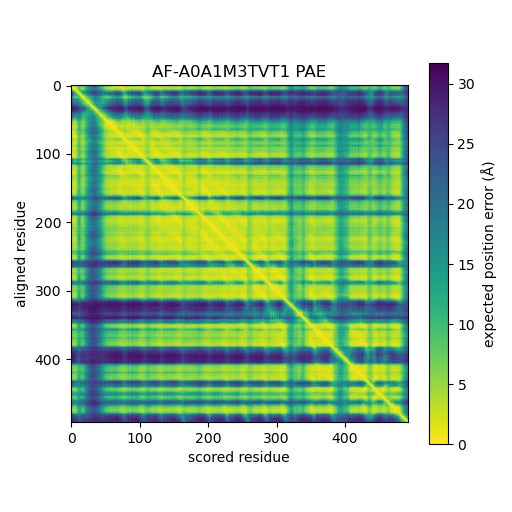9 ? 13.243 13.226 -7.271 1.00 92.25 209 ILE A CA 1
ATOM 1686 C C . ILE A 1 209 ? 12.076 13.968 -6.628 1.00 92.25 209 ILE A C 1
ATOM 1688 O O . ILE A 1 209 ? 11.126 14.308 -7.329 1.00 92.25 209 ILE A O 1
ATOM 1692 N N . SER A 1 210 ? 12.132 14.252 -5.326 1.00 91.94 210 SER A N 1
ATOM 1693 C CA . SER A 1 210 ? 11.014 14.796 -4.545 1.00 91.94 210 SER A CA 1
ATOM 1694 C C . SER A 1 210 ? 10.407 16.059 -5.160 1.00 91.94 210 SER A C 1
ATOM 1696 O O . SER A 1 210 ? 9.196 16.231 -5.127 1.00 91.94 210 SER A O 1
ATOM 1698 N N . HIS A 1 211 ? 11.224 16.899 -5.798 1.00 90.81 211 HIS A N 1
ATOM 1699 C CA . HIS A 1 211 ? 10.826 18.161 -6.422 1.00 90.81 211 HIS A CA 1
ATOM 1700 C C . HIS A 1 211 ? 10.178 18.034 -7.819 1.00 90.81 211 HIS A C 1
ATOM 1702 O O . HIS A 1 211 ? 9.644 19.023 -8.321 1.00 90.81 211 HIS A O 1
ATOM 1708 N N . VAL A 1 212 ? 10.186 16.852 -8.448 1.00 91.81 212 VAL A N 1
ATOM 1709 C CA . VAL A 1 212 ? 9.596 16.611 -9.787 1.00 91.81 212 VAL A CA 1
ATOM 1710 C C . VAL A 1 212 ? 8.543 15.501 -9.816 1.00 91.81 212 VAL A C 1
ATOM 1712 O O . VAL A 1 212 ? 8.005 15.201 -10.882 1.00 91.81 212 VAL A O 1
ATOM 1715 N N . LEU A 1 213 ? 8.218 14.878 -8.679 1.00 92.62 213 LEU A N 1
ATOM 1716 C CA . LEU A 1 213 ? 7.283 13.745 -8.627 1.00 92.62 213 LEU A CA 1
ATOM 1717 C C . LEU A 1 213 ? 5.919 14.063 -9.247 1.00 92.62 213 LEU A C 1
ATOM 1719 O O . LEU A 1 213 ? 5.390 13.248 -9.998 1.00 92.62 213 LEU A O 1
ATOM 1723 N N . SER A 1 214 ? 5.379 15.253 -8.992 1.00 91.44 214 SER A N 1
ATOM 1724 C CA . SER A 1 214 ? 4.118 15.722 -9.577 1.00 91.44 214 SER A CA 1
ATOM 1725 C C . SER A 1 214 ? 4.170 15.917 -11.092 1.00 91.44 214 SER A C 1
ATOM 1727 O O . SER A 1 214 ? 3.127 15.866 -11.733 1.00 91.44 214 SER A O 1
ATOM 1729 N N . SER A 1 215 ? 5.355 16.092 -11.680 1.00 90.38 215 SER A N 1
ATOM 1730 C CA . SER A 1 215 ? 5.532 16.171 -13.133 1.00 90.38 215 SER A CA 1
ATOM 1731 C C . SER A 1 215 ? 5.780 14.799 -13.770 1.00 90.38 215 SER A C 1
ATOM 1733 O O . SER A 1 215 ? 5.516 14.590 -14.951 1.00 90.38 215 SER A O 1
ATOM 1735 N N . ILE A 1 216 ? 6.289 13.832 -13.003 1.00 93.06 216 ILE A N 1
ATOM 1736 C CA . ILE A 1 216 ? 6.485 12.450 -13.466 1.00 93.06 216 ILE A CA 1
ATOM 1737 C C . ILE A 1 216 ? 5.161 11.677 -13.403 1.00 93.06 216 ILE A C 1
ATOM 1739 O O . ILE A 1 216 ? 4.792 10.981 -14.358 1.00 93.06 216 ILE A O 1
ATOM 1743 N N . PHE A 1 217 ? 4.442 11.816 -12.289 1.00 93.50 217 PHE A N 1
ATOM 1744 C CA . PHE A 1 217 ? 3.228 11.077 -11.967 1.00 93.50 217 PHE A CA 1
ATOM 1745 C C . PHE A 1 217 ? 2.008 11.992 -11.994 1.00 93.50 217 PHE A C 1
ATOM 1747 O O . PHE A 1 217 ? 1.956 13.002 -11.295 1.00 93.50 217 PHE A O 1
ATOM 1754 N N . ASN A 1 218 ? 0.984 11.595 -12.749 1.00 92.31 218 ASN A N 1
ATOM 1755 C CA . ASN A 1 218 ? -0.282 12.312 -12.753 1.00 92.31 218 ASN A CA 1
ATOM 1756 C C . ASN A 1 218 ? -1.037 12.085 -11.431 1.00 92.31 218 ASN A C 1
ATOM 1758 O O . ASN A 1 218 ? -1.735 11.087 -11.258 1.00 92.31 218 ASN A O 1
ATOM 1762 N N . ILE A 1 219 ? -0.946 13.035 -10.500 1.00 91.12 219 ILE A N 1
ATOM 1763 C CA . ILE A 1 219 ? -1.602 12.917 -9.189 1.00 91.12 219 ILE A CA 1
ATOM 1764 C C . ILE A 1 219 ? -3.138 12.861 -9.285 1.00 91.12 219 ILE A C 1
ATOM 1766 O O . ILE A 1 219 ? -3.793 12.329 -8.393 1.00 91.12 219 ILE A O 1
ATOM 1770 N N . THR A 1 220 ? -3.731 13.358 -10.379 1.00 93.06 220 THR A N 1
ATOM 1771 C CA . THR A 1 220 ? -5.191 13.314 -10.578 1.00 93.06 220 THR A CA 1
ATOM 1772 C C . THR A 1 220 ? -5.709 11.910 -10.892 1.00 93.06 220 THR A C 1
ATOM 1774 O O . THR A 1 220 ? -6.866 11.613 -10.600 1.00 93.06 220 THR A O 1
ATOM 1777 N N . SER A 1 221 ? -4.872 11.035 -11.468 1.00 94.38 221 SER A N 1
ATOM 1778 C CA . SER A 1 221 ? -5.228 9.632 -11.718 1.00 94.38 221 SER A CA 1
ATOM 1779 C C . SER A 1 221 ? -4.926 8.722 -10.530 1.00 94.38 221 SER A C 1
ATOM 1781 O O . SER A 1 221 ? -5.436 7.599 -10.483 1.00 94.38 221 SER A O 1
ATOM 1783 N N . LEU A 1 222 ? -4.112 9.191 -9.580 1.00 96.44 222 LEU A N 1
ATOM 1784 C CA . LEU A 1 222 ? -3.644 8.397 -8.457 1.00 96.44 222 LEU A CA 1
ATOM 1785 C C . LEU A 1 222 ? -4.772 8.157 -7.444 1.00 96.44 222 LEU A C 1
ATOM 1787 O O . LEU A 1 222 ? -5.399 9.087 -6.940 1.00 96.44 222 LEU A O 1
ATOM 1791 N N . GLN A 1 223 ? -5.009 6.885 -7.132 1.00 97.50 223 GLN A N 1
ATOM 1792 C CA . GLN A 1 223 ? -5.991 6.418 -6.151 1.00 97.50 223 GLN A CA 1
ATOM 1793 C C . GLN A 1 223 ? -5.323 5.901 -4.875 1.00 97.50 223 GLN A C 1
ATOM 1795 O O . GLN A 1 223 ? -5.932 5.939 -3.807 1.00 97.50 223 GLN A O 1
ATOM 1800 N N . SER A 1 224 ? -4.084 5.419 -4.967 1.00 98.19 224 SER A N 1
ATOM 1801 C CA . SER A 1 224 ? -3.320 4.923 -3.827 1.00 98.19 224 SER A CA 1
ATOM 1802 C C . SER A 1 224 ? -1.883 5.420 -3.878 1.00 98.19 224 SER A C 1
ATOM 1804 O O . SER A 1 224 ? -1.216 5.304 -4.909 1.00 98.19 224 SER A O 1
ATOM 1806 N N . LEU A 1 225 ? -1.427 5.955 -2.747 1.00 97.81 225 LEU A N 1
ATOM 1807 C CA . LEU A 1 225 ? -0.050 6.366 -2.523 1.00 97.81 225 LEU A CA 1
ATOM 1808 C C . LEU A 1 225 ? 0.497 5.656 -1.283 1.00 97.81 225 LEU A C 1
ATOM 1810 O O . LEU A 1 225 ? -0.088 5.739 -0.204 1.00 97.81 225 LEU A O 1
ATOM 1814 N N . SER A 1 226 ? 1.633 4.986 -1.427 1.00 96.25 226 SER A N 1
ATOM 1815 C CA . SER A 1 226 ? 2.351 4.341 -0.332 1.00 96.25 226 SER A CA 1
ATOM 1816 C C . SER A 1 226 ? 3.803 4.804 -0.327 1.00 96.25 226 SER A C 1
ATOM 1818 O O . SER A 1 226 ? 4.536 4.534 -1.273 1.00 96.25 226 SER A O 1
ATOM 1820 N N . LEU A 1 227 ? 4.222 5.487 0.736 1.00 94.50 227 LEU A N 1
ATOM 1821 C CA . LEU A 1 227 ? 5.613 5.868 0.981 1.00 94.50 227 LEU A CA 1
ATOM 1822 C C . LEU A 1 227 ? 6.055 5.193 2.277 1.00 94.50 227 LEU A C 1
ATOM 1824 O O . LEU A 1 227 ? 5.659 5.604 3.370 1.00 94.50 227 LEU A O 1
ATOM 1828 N N . ARG A 1 228 ? 6.832 4.119 2.153 1.00 90.75 228 ARG A N 1
ATOM 1829 C CA . ARG A 1 228 ? 7.254 3.295 3.287 1.00 90.75 228 ARG A CA 1
ATOM 1830 C C . ARG A 1 228 ? 8.762 3.344 3.436 1.00 90.75 228 ARG A C 1
ATOM 1832 O O . ARG A 1 228 ? 9.480 2.989 2.511 1.00 90.75 228 ARG A O 1
ATOM 1839 N N . LEU A 1 229 ? 9.238 3.780 4.596 1.00 86.25 229 LEU A N 1
ATOM 1840 C CA . LEU A 1 229 ? 10.657 3.922 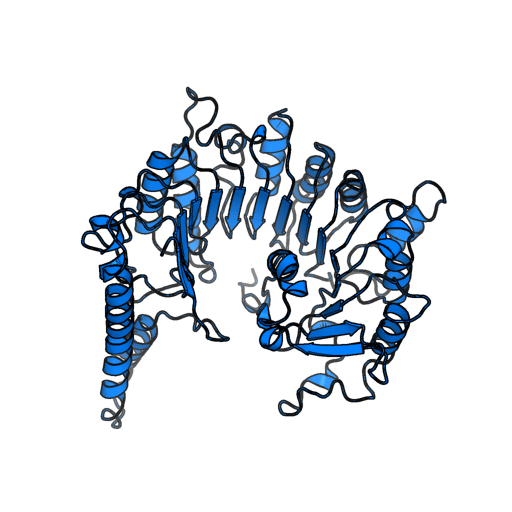4.935 1.00 86.25 229 LEU A CA 1
ATOM 1841 C C . LEU A 1 229 ? 11.434 4.767 3.908 1.00 86.25 229 LEU A C 1
ATOM 1843 O O . LEU A 1 229 ? 12.619 4.552 3.676 1.00 86.25 229 LEU A O 1
ATOM 1847 N N . CYS A 1 230 ? 10.758 5.711 3.252 1.00 88.19 230 CYS A N 1
ATOM 1848 C CA . CYS A 1 230 ? 11.370 6.581 2.257 1.00 88.19 230 CYS A CA 1
ATOM 1849 C C . CYS A 1 230 ? 12.022 7.795 2.926 1.00 88.19 230 CYS A C 1
ATOM 1851 O O . CYS A 1 230 ? 11.405 8.443 3.773 1.00 88.19 230 CYS A O 1
ATOM 1853 N N . LYS A 1 231 ? 13.231 8.157 2.495 1.00 86.75 231 LYS A N 1
ATOM 1854 C CA . LYS A 1 231 ? 13.865 9.431 2.866 1.00 86.75 231 LYS A CA 1
ATOM 1855 C C . LYS A 1 231 ? 13.275 10.569 2.029 1.00 86.75 231 LYS A C 1
ATOM 1857 O O . LYS A 1 231 ? 12.963 10.361 0.856 1.00 86.75 231 LYS A O 1
ATOM 1862 N N . SER A 1 232 ? 13.133 11.759 2.617 1.00 88.12 232 SER A N 1
ATOM 1863 C CA . SER A 1 232 ? 12.558 12.953 1.967 1.00 88.12 232 SER A CA 1
ATOM 1864 C C . SER A 1 232 ? 11.102 12.778 1.496 1.00 88.12 232 SER A C 1
ATOM 1866 O O . SER A 1 232 ? 10.680 13.357 0.488 1.00 88.12 232 SER A O 1
ATOM 1868 N N . TRP A 1 233 ? 10.321 11.959 2.207 1.00 90.50 233 TRP A N 1
ATOM 1869 C CA . TRP A 1 233 ? 8.904 11.708 1.918 1.00 90.50 233 TRP A CA 1
ATOM 1870 C C . TRP A 1 233 ? 8.040 12.968 2.096 1.00 90.50 233 TRP A C 1
ATOM 1872 O O . TRP A 1 233 ? 7.061 13.156 1.377 1.00 90.50 233 TRP A O 1
ATOM 1882 N N . GLU A 1 234 ? 8.405 13.859 3.014 1.00 89.81 234 GLU A N 1
ATOM 1883 C CA . GLU A 1 234 ? 7.712 15.118 3.282 1.00 89.81 234 GLU A CA 1
ATOM 1884 C C . GLU A 1 234 ? 7.757 16.042 2.064 1.00 89.81 234 GLU A C 1
ATOM 1886 O O . GLU A 1 234 ? 6.731 16.579 1.647 1.00 89.81 234 GLU A O 1
ATOM 1891 N N . HIS A 1 235 ? 8.920 16.152 1.422 1.00 91.75 235 HIS A N 1
ATOM 1892 C CA . HIS A 1 235 ? 9.095 16.939 0.208 1.00 91.75 235 HIS A CA 1
ATOM 1893 C C . HIS A 1 235 ? 8.324 16.332 -0.964 1.00 91.75 235 HIS A C 1
ATOM 1895 O O . HIS A 1 235 ? 7.779 17.073 -1.780 1.00 91.75 235 HIS A O 1
ATOM 1901 N N . ALA A 1 236 ? 8.214 15.001 -1.022 1.00 92.31 236 ALA A N 1
ATOM 1902 C CA . ALA A 1 236 ? 7.373 14.326 -2.003 1.00 92.31 236 ALA A CA 1
ATOM 1903 C C . ALA A 1 236 ? 5.888 14.696 -1.837 1.00 92.31 236 ALA A C 1
ATOM 1905 O O . ALA A 1 236 ? 5.231 15.060 -2.814 1.00 92.31 236 ALA A O 1
ATOM 1906 N N . LEU A 1 237 ? 5.363 14.676 -0.604 1.00 94.06 237 LEU A N 1
ATOM 1907 C CA . LEU A 1 237 ? 3.984 15.102 -0.332 1.00 94.06 237 LEU A CA 1
ATOM 1908 C C . LEU A 1 237 ? 3.764 16.583 -0.658 1.00 94.06 237 LEU A C 1
ATOM 1910 O O . LEU A 1 237 ? 2.766 16.933 -1.290 1.00 94.06 237 LEU A O 1
ATOM 1914 N N . LEU A 1 238 ? 4.698 17.451 -0.262 1.00 93.12 238 LEU A N 1
ATOM 1915 C CA . LEU A 1 238 ? 4.627 18.885 -0.546 1.00 93.12 238 LEU A CA 1
ATOM 1916 C C . LEU A 1 238 ? 4.698 19.176 -2.048 1.00 93.12 238 LEU A C 1
ATOM 1918 O O . LEU A 1 238 ? 4.024 20.083 -2.524 1.00 93.12 238 LEU A O 1
ATOM 1922 N N . ASN A 1 239 ? 5.454 18.400 -2.824 1.00 93.31 239 ASN A N 1
ATOM 1923 C CA . ASN A 1 239 ? 5.489 18.550 -4.275 1.00 93.31 239 ASN A CA 1
ATOM 1924 C C . ASN A 1 239 ? 4.147 18.202 -4.929 1.00 93.31 239 ASN A C 1
ATOM 1926 O O . ASN A 1 239 ? 3.659 18.964 -5.762 1.00 93.31 239 ASN A O 1
ATOM 1930 N N . PHE A 1 240 ? 3.510 17.103 -4.513 1.00 93.50 240 PHE A N 1
ATOM 1931 C CA . PHE A 1 240 ? 2.159 16.776 -4.973 1.00 93.50 240 PHE A CA 1
ATOM 1932 C C . PHE A 1 240 ? 1.144 17.849 -4.578 1.00 93.50 240 PHE A C 1
ATOM 1934 O O . PHE A 1 240 ? 0.337 18.254 -5.416 1.00 93.50 240 PHE A O 1
ATOM 1941 N N . LEU A 1 241 ? 1.223 18.361 -3.349 1.00 93.19 241 LEU A N 1
ATOM 1942 C CA . LEU A 1 241 ? 0.389 19.467 -2.877 1.00 93.19 241 LEU A CA 1
ATOM 1943 C C . LEU A 1 241 ? 0.568 20.729 -3.741 1.00 93.19 241 LEU A C 1
ATOM 1945 O O . LEU A 1 241 ? -0.410 21.317 -4.200 1.00 93.19 241 LEU A O 1
ATOM 1949 N N . ASN A 1 242 ? 1.817 21.115 -4.005 1.00 92.31 242 ASN A N 1
ATOM 1950 C CA . ASN A 1 242 ? 2.169 22.330 -4.744 1.00 92.31 242 ASN A CA 1
ATOM 1951 C C . ASN A 1 242 ? 1.867 22.249 -6.247 1.00 92.31 242 ASN A C 1
ATOM 1953 O O . ASN A 1 242 ? 1.882 23.275 -6.923 1.00 92.31 242 ASN A O 1
ATOM 1957 N N . SER A 1 243 ? 1.539 21.066 -6.772 1.00 89.94 243 SER A N 1
ATOM 1958 C CA . SER A 1 243 ? 1.079 20.911 -8.157 1.00 89.94 243 SER A CA 1
ATOM 1959 C C . SER A 1 243 ? -0.249 21.628 -8.440 1.00 89.94 243 SER A C 1
ATOM 1961 O O . SER A 1 243 ? -0.611 21.813 -9.601 1.00 89.94 243 SER A O 1
ATOM 1963 N N . GLY A 1 244 ? -1.018 21.978 -7.397 1.00 86.25 244 GLY A N 1
ATOM 1964 C CA . GLY A 1 244 ? -2.343 22.599 -7.513 1.00 86.25 244 GLY A CA 1
ATOM 1965 C C . GLY A 1 244 ? -3.416 21.693 -8.130 1.00 86.25 244 GLY A C 1
ATOM 1966 O O . GLY A 1 244 ? -4.547 22.126 -8.348 1.00 86.25 244 GLY A O 1
ATOM 1967 N N . SER A 1 245 ? -3.078 20.435 -8.422 1.00 88.75 245 SER A N 1
ATOM 1968 C CA . SER A 1 245 ? -3.976 19.476 -9.055 1.00 88.75 245 SER A CA 1
ATOM 1969 C C . SER A 1 245 ? -4.974 18.901 -8.054 1.00 88.75 245 SER A C 1
ATOM 1971 O O . SER A 1 245 ? -4.649 18.632 -6.898 1.00 88.75 245 SER A O 1
ATOM 1973 N N . ARG A 1 246 ? -6.209 18.660 -8.507 1.00 91.06 246 ARG A N 1
ATOM 1974 C CA . ARG A 1 246 ? -7.243 18.039 -7.671 1.00 91.06 246 ARG A CA 1
ATOM 1975 C C . ARG A 1 246 ? -6.923 16.561 -7.454 1.00 91.06 246 ARG A C 1
ATOM 1977 O O . ARG A 1 246 ? -7.009 15.768 -8.388 1.00 91.06 246 ARG A O 1
ATOM 1984 N N . MET A 1 247 ? -6.604 16.197 -6.219 1.00 92.62 247 MET A N 1
ATOM 1985 C CA . MET A 1 247 ? -6.302 14.814 -5.850 1.00 92.62 247 MET A CA 1
ATOM 1986 C C . MET A 1 247 ? -7.584 14.012 -5.605 1.00 92.62 247 MET A C 1
ATOM 1988 O O . MET A 1 247 ? -8.584 14.550 -5.125 1.00 92.62 247 MET A O 1
ATOM 1992 N N . ALA A 1 248 ? -7.537 12.720 -5.931 1.00 89.94 248 ALA A N 1
ATOM 1993 C CA . ALA A 1 248 ? -8.634 11.765 -5.754 1.00 89.94 248 ALA A CA 1
ATOM 1994 C C . ALA A 1 248 ? -8.159 10.484 -5.040 1.00 89.94 248 ALA A C 1
ATOM 1996 O O . ALA A 1 248 ? -8.608 9.376 -5.345 1.00 89.94 248 ALA A O 1
ATOM 1997 N N . LEU A 1 249 ? -7.224 10.643 -4.098 1.00 96.94 249 LEU A N 1
ATOM 1998 C CA . LEU A 1 249 ? -6.650 9.539 -3.336 1.00 96.94 249 LEU A CA 1
ATOM 1999 C C . LEU A 1 249 ? -7.697 8.883 -2.433 1.00 96.94 249 LEU A C 1
ATOM 2001 O O . LEU A 1 249 ? -8.356 9.537 -1.627 1.00 96.94 249 LEU A O 1
ATOM 2005 N N . LYS A 1 250 ? -7.786 7.559 -2.540 1.00 97.62 250 LYS A N 1
ATOM 2006 C CA . LYS A 1 250 ? -8.612 6.690 -1.700 1.00 97.62 250 LYS A CA 1
ATOM 2007 C C . LYS A 1 250 ? -7.814 6.017 -0.597 1.00 97.62 250 LYS A C 1
ATOM 2009 O O . LYS A 1 250 ? -8.375 5.734 0.455 1.00 97.62 250 LYS A O 1
ATOM 2014 N N . SER A 1 251 ? -6.530 5.760 -0.828 1.00 98.06 251 SER A N 1
ATOM 2015 C CA . SER A 1 251 ? -5.660 5.074 0.124 1.00 98.06 251 SER A CA 1
ATOM 2016 C C . SER A 1 251 ? -4.322 5.792 0.263 1.00 98.06 251 SER A C 1
ATOM 2018 O O . SER A 1 251 ? -3.692 6.137 -0.740 1.00 98.06 251 SER A O 1
ATOM 2020 N N . LEU A 1 252 ? -3.893 6.014 1.504 1.00 97.62 252 LEU A N 1
ATOM 2021 C CA . LEU A 1 252 ? -2.598 6.600 1.835 1.00 97.62 252 LEU A CA 1
ATOM 2022 C C . LEU A 1 252 ? -1.888 5.740 2.883 1.00 97.62 252 LEU A C 1
ATOM 2024 O O . LEU A 1 252 ? -2.429 5.501 3.961 1.00 97.62 252 LEU A O 1
ATOM 2028 N N . THR A 1 253 ? -0.666 5.307 2.575 1.00 95.81 253 THR A N 1
ATOM 2029 C CA . THR A 1 253 ? 0.238 4.631 3.516 1.00 95.81 253 THR A CA 1
ATOM 2030 C C . THR A 1 253 ? 1.497 5.463 3.698 1.00 95.81 253 THR A C 1
ATOM 2032 O O . THR A 1 253 ? 2.178 5.771 2.723 1.00 95.81 253 THR A O 1
ATOM 2035 N N . LEU A 1 254 ? 1.806 5.817 4.940 1.00 92.25 254 LEU A N 1
ATOM 2036 C CA . LEU A 1 254 ? 3.020 6.520 5.330 1.00 92.25 254 LEU A CA 1
ATOM 2037 C C . LEU A 1 254 ? 3.677 5.752 6.470 1.00 92.25 254 LEU A C 1
ATOM 2039 O O . LEU A 1 254 ? 3.168 5.740 7.588 1.00 92.25 254 LEU A O 1
ATOM 2043 N N . GLU A 1 255 ? 4.813 5.123 6.195 1.00 88.06 255 GLU A N 1
ATOM 2044 C CA . GLU A 1 255 ? 5.647 4.510 7.228 1.00 88.06 255 GLU A CA 1
ATOM 2045 C C . GLU A 1 255 ? 6.964 5.267 7.275 1.00 88.06 255 GLU A C 1
ATOM 2047 O O . GLU A 1 255 ? 7.717 5.270 6.306 1.00 88.06 255 GLU A O 1
ATOM 2052 N N . VAL A 1 256 ? 7.229 5.951 8.382 1.00 80.00 256 VAL A N 1
ATOM 2053 C CA . VAL A 1 256 ? 8.373 6.853 8.508 1.00 80.00 256 VAL A CA 1
ATOM 2054 C C . VAL A 1 256 ? 9.374 6.274 9.495 1.00 80.00 256 VAL A C 1
ATOM 2056 O O . VAL A 1 256 ? 9.014 5.873 10.600 1.00 80.00 256 VAL A O 1
ATOM 2059 N N . HIS A 1 257 ? 10.647 6.289 9.112 1.00 70.12 257 HIS A N 1
ATOM 2060 C CA . HIS A 1 257 ? 11.767 5.929 9.971 1.00 70.12 257 HIS A CA 1
ATOM 2061 C C . HIS A 1 257 ? 12.597 7.181 10.248 1.00 70.12 257 HIS A C 1
ATOM 2063 O O . HIS A 1 257 ? 13.342 7.598 9.374 1.00 70.12 257 HIS A O 1
ATOM 2069 N N . MET A 1 258 ? 12.471 7.802 11.426 1.00 56.16 258 MET A N 1
ATOM 2070 C CA . MET A 1 258 ? 13.358 8.896 11.855 1.00 56.16 258 MET A CA 1
ATOM 2071 C C . MET A 1 258 ? 13.397 9.091 13.381 1.00 56.16 258 MET A C 1
ATOM 2073 O O . MET A 1 258 ? 12.404 9.468 13.998 1.00 56.16 258 MET A O 1
ATOM 2077 N N . ARG A 1 259 ? 14.597 9.000 13.972 1.00 51.50 259 ARG A N 1
ATOM 2078 C CA . ARG A 1 259 ? 14.905 9.616 15.282 1.00 51.50 259 ARG A CA 1
ATOM 2079 C C . ARG A 1 259 ? 14.993 11.154 15.208 1.00 51.50 259 ARG A C 1
ATOM 2081 O O . ARG A 1 259 ? 15.055 11.810 16.240 1.00 51.50 259 ARG A O 1
ATOM 2088 N N . ARG A 1 260 ? 14.997 11.751 14.008 1.00 47.75 260 ARG A N 1
ATOM 2089 C CA . ARG A 1 260 ? 15.039 13.208 13.787 1.00 47.75 260 ARG A CA 1
ATOM 2090 C C . ARG A 1 260 ? 14.077 13.609 12.669 1.00 47.75 260 ARG A C 1
ATOM 2092 O O . ARG A 1 260 ? 14.471 13.705 11.517 1.00 47.75 260 ARG A O 1
ATOM 2099 N N . ALA A 1 261 ? 12.803 13.790 13.005 1.00 49.91 261 ALA A N 1
ATOM 2100 C CA . ALA A 1 261 ? 11.884 14.500 12.119 1.00 49.91 261 ALA A CA 1
ATOM 2101 C C . ALA A 1 261 ? 12.269 15.989 12.112 1.00 49.91 261 ALA A C 1
ATOM 2103 O O . ALA A 1 261 ? 12.339 16.607 13.185 1.00 49.91 261 ALA A O 1
ATOM 2104 N N . GLU A 1 262 ? 12.535 16.541 10.929 1.00 55.50 262 GLU A N 1
ATOM 2105 C CA . GLU A 1 262 ? 12.725 17.979 10.736 1.00 55.50 262 GLU A CA 1
ATOM 2106 C C . GLU A 1 262 ? 11.390 18.713 10.970 1.00 55.50 262 GLU A C 1
ATOM 2108 O O . GLU A 1 262 ? 10.317 18.101 11.008 1.00 55.50 262 GLU A O 1
ATOM 2113 N N . GLU A 1 263 ? 11.424 20.029 11.200 1.00 57.00 263 GLU A N 1
ATOM 2114 C CA . GLU A 1 263 ? 10.199 20.808 11.459 1.00 57.00 263 GLU A CA 1
ATOM 2115 C C . GLU A 1 263 ? 9.200 20.719 10.290 1.00 57.00 263 GLU A C 1
ATOM 2117 O O . GLU A 1 263 ? 7.990 20.610 10.517 1.00 57.00 263 GLU A O 1
ATOM 2122 N N . ASP A 1 264 ? 9.705 20.642 9.055 1.00 57.84 264 ASP A N 1
ATOM 2123 C CA . ASP A 1 264 ? 8.910 20.491 7.831 1.00 57.84 264 ASP A CA 1
ATOM 2124 C C . ASP A 1 264 ? 8.133 19.162 7.786 1.00 57.84 264 ASP A C 1
ATOM 2126 O O . ASP A 1 264 ? 6.989 19.114 7.312 1.00 57.84 264 ASP A O 1
ATOM 2130 N N . SER A 1 265 ? 8.686 18.088 8.363 1.00 65.69 265 SER A N 1
ATOM 2131 C CA . SER A 1 265 ? 8.041 16.771 8.432 1.00 65.69 265 SER A CA 1
ATOM 2132 C C . SER A 1 265 ? 6.746 16.804 9.268 1.00 65.69 265 SER A C 1
ATOM 2134 O O . SER A 1 265 ? 5.809 16.045 9.004 1.00 65.69 265 SER A O 1
ATOM 2136 N N . VAL A 1 266 ? 6.652 17.703 10.260 1.00 65.38 266 VAL A N 1
ATOM 2137 C CA . VAL A 1 266 ? 5.494 17.819 11.173 1.00 65.38 266 VAL A CA 1
ATOM 2138 C C . VAL A 1 266 ? 4.282 18.457 10.484 1.00 65.38 266 VAL A C 1
ATOM 2140 O O . VAL A 1 266 ? 3.136 18.136 10.812 1.00 65.38 266 VAL A O 1
ATOM 2143 N N . LEU A 1 267 ? 4.511 19.343 9.511 1.00 79.38 267 LEU A N 1
ATOM 2144 C CA . LEU A 1 267 ? 3.449 20.080 8.818 1.00 79.38 267 LEU A CA 1
ATOM 2145 C C . LEU A 1 267 ? 2.998 19.417 7.512 1.00 79.38 267 LEU A C 1
ATOM 2147 O O . LEU A 1 267 ? 1.860 19.640 7.085 1.00 79.38 267 LEU A O 1
ATOM 2151 N N . ALA A 1 268 ? 3.834 18.566 6.910 1.00 88.38 268 ALA A N 1
ATOM 2152 C CA . ALA A 1 268 ? 3.541 17.923 5.631 1.00 88.38 268 ALA A CA 1
ATOM 2153 C C . ALA A 1 268 ? 2.284 17.035 5.677 1.00 88.38 268 ALA A C 1
ATOM 2155 O O . ALA A 1 268 ? 1.404 17.186 4.829 1.00 88.38 268 ALA A O 1
ATOM 2156 N N . ILE A 1 269 ? 2.144 16.157 6.683 1.00 89.38 269 ILE A N 1
ATOM 2157 C CA . ILE A 1 269 ? 0.987 15.241 6.783 1.00 89.38 269 ILE A CA 1
ATOM 2158 C C . ILE A 1 269 ? -0.331 16.016 6.938 1.00 89.38 269 ILE A C 1
ATOM 2160 O O . ILE A 1 269 ? -1.239 15.787 6.132 1.00 89.38 269 ILE A O 1
ATOM 2164 N N . PRO A 1 270 ? -0.476 16.951 7.905 1.00 89.62 270 PRO A N 1
ATOM 2165 C CA . PRO A 1 270 ? -1.715 17.708 8.034 1.00 89.62 270 PRO A CA 1
ATOM 2166 C C . PRO A 1 270 ? -2.059 18.548 6.804 1.00 89.62 270 PRO A C 1
ATOM 2168 O O . PRO A 1 270 ? -3.236 18.642 6.453 1.00 89.62 270 PRO A O 1
ATOM 2171 N N . ALA A 1 271 ? -1.064 19.176 6.167 1.00 92.31 271 ALA A N 1
ATOM 2172 C CA . ALA A 1 271 ? -1.278 19.977 4.964 1.00 92.31 271 ALA A CA 1
ATOM 2173 C C . ALA A 1 271 ? -1.754 19.104 3.797 1.00 92.31 271 ALA A C 1
ATOM 2175 O O . ALA A 1 271 ? -2.755 19.422 3.152 1.00 92.31 271 ALA A O 1
ATOM 2176 N N . PHE A 1 272 ? -1.096 17.962 3.585 1.00 94.06 272 PHE A N 1
ATOM 2177 C CA . PHE A 1 272 ? -1.449 17.015 2.538 1.00 94.06 272 PHE A CA 1
ATOM 2178 C C . PHE A 1 272 ? -2.849 16.427 2.752 1.00 94.06 272 PHE A C 1
ATOM 2180 O O . PHE A 1 272 ? -3.686 16.501 1.859 1.00 94.06 272 PHE A O 1
ATOM 2187 N N . LEU A 1 273 ? -3.175 15.935 3.949 1.00 93.81 273 LEU A N 1
ATOM 2188 C CA . LEU A 1 273 ? -4.494 15.353 4.228 1.00 93.81 273 LEU A CA 1
ATOM 2189 C C . LEU A 1 273 ? -5.649 16.354 4.081 1.00 93.81 273 LEU A C 1
ATOM 2191 O O . LEU A 1 273 ? -6.741 15.961 3.681 1.00 93.81 273 LEU A O 1
ATOM 2195 N N . LYS A 1 274 ? -5.433 17.641 4.377 1.00 93.19 274 LYS A N 1
ATOM 2196 C CA . LYS A 1 274 ? -6.463 18.689 4.226 1.00 93.19 274 LYS A CA 1
ATOM 2197 C C . LYS A 1 274 ? -6.695 19.129 2.784 1.00 93.19 274 LYS A C 1
ATOM 2199 O O . LYS A 1 274 ? -7.685 19.802 2.514 1.00 93.19 274 LYS A O 1
ATOM 2204 N N . SER A 1 275 ? -5.776 18.810 1.882 1.00 93.31 275 SER A N 1
ATOM 2205 C CA . SER A 1 275 ? -5.803 19.313 0.507 1.00 93.31 275 SER A CA 1
ATOM 2206 C C . SER A 1 275 ? -6.750 18.553 -0.424 1.00 93.31 275 SER A C 1
ATOM 2208 O O . SER A 1 275 ? -6.976 18.977 -1.556 1.00 93.31 275 SER A O 1
ATOM 2210 N N . PHE A 1 276 ? -7.327 17.446 0.043 1.00 94.44 276 PHE A N 1
ATOM 2211 C CA . PHE A 1 276 ? -8.291 16.657 -0.712 1.00 94.44 276 PHE A CA 1
ATOM 2212 C C . PHE A 1 276 ? -9.359 16.055 0.200 1.00 94.44 276 PHE A C 1
ATOM 2214 O O . PHE A 1 276 ? -9.281 16.136 1.424 1.00 94.44 276 PHE A O 1
ATOM 2221 N N . GLU A 1 277 ? -10.367 15.447 -0.416 1.00 93.25 277 GLU A N 1
ATOM 2222 C CA . GLU A 1 277 ? -11.452 14.731 0.251 1.00 93.25 277 GLU A CA 1
ATOM 2223 C C . GLU A 1 277 ? -11.600 13.337 -0.366 1.00 93.25 277 GLU A C 1
ATOM 2225 O O . GLU A 1 277 ? -11.151 13.096 -1.488 1.00 93.25 277 GLU A O 1
ATOM 2230 N N . GLY A 1 278 ? -12.289 12.436 0.333 1.00 94.19 278 GLY A N 1
ATOM 2231 C CA . GLY A 1 278 ? -12.652 11.125 -0.203 1.00 94.19 278 GLY A CA 1
ATOM 2232 C C . GLY A 1 278 ? -11.716 9.985 0.187 1.00 94.19 278 GLY A C 1
ATOM 2233 O O . GLY A 1 278 ? -11.872 8.891 -0.350 1.00 94.19 278 GLY A O 1
ATOM 2234 N N . LEU A 1 279 ? -10.789 10.204 1.128 1.00 96.81 279 LEU A N 1
ATOM 2235 C CA . LEU A 1 279 ? -9.913 9.148 1.628 1.00 96.81 279 LEU A CA 1
ATOM 2236 C C . LEU A 1 279 ? -10.746 8.049 2.305 1.00 96.81 279 LEU A C 1
ATOM 2238 O O . LEU A 1 279 ? -11.574 8.331 3.176 1.00 96.81 279 LEU A O 1
ATOM 2242 N N . GLU A 1 280 ? -10.532 6.804 1.893 1.00 97.00 280 GLU A N 1
ATOM 2243 C CA . GLU A 1 280 ? -11.218 5.609 2.395 1.00 97.00 280 GLU A CA 1
ATOM 2244 C C . GLU A 1 280 ? -10.320 4.823 3.369 1.00 97.00 280 GLU A C 1
ATOM 2246 O O . GLU A 1 280 ? -10.810 4.244 4.344 1.00 97.00 280 GLU A O 1
ATOM 2251 N N . GLU A 1 281 ? -9.004 4.840 3.143 1.00 97.62 281 GLU A N 1
ATOM 2252 C CA . GLU A 1 281 ? -8.013 4.085 3.909 1.00 97.62 281 GLU A CA 1
ATOM 2253 C C . GLU A 1 281 ? -6.788 4.941 4.260 1.00 97.62 281 GLU A C 1
ATOM 2255 O O . GLU A 1 281 ? -6.190 5.581 3.392 1.00 97.62 281 GLU A O 1
ATOM 2260 N N . LEU A 1 282 ? -6.393 4.932 5.532 1.00 95.94 282 LEU A N 1
ATOM 2261 C CA . LEU A 1 282 ? -5.220 5.654 6.013 1.00 95.94 282 LEU A CA 1
ATOM 2262 C C . LEU A 1 282 ? -4.380 4.779 6.939 1.00 95.94 282 LEU A C 1
ATOM 2264 O O . LEU A 1 282 ? -4.881 4.267 7.939 1.00 95.94 282 LEU A O 1
ATOM 2268 N N . TYR A 1 283 ? -3.092 4.675 6.638 1.00 93.62 283 TYR A N 1
ATOM 2269 C CA . TYR A 1 283 ? -2.122 3.923 7.421 1.00 93.62 283 TYR A CA 1
ATOM 2270 C C . TYR A 1 283 ? -0.921 4.821 7.705 1.00 93.62 283 TYR A C 1
ATOM 2272 O O . TYR A 1 283 ? -0.232 5.246 6.782 1.00 93.62 283 TYR A O 1
ATOM 2280 N N . ILE A 1 284 ? -0.698 5.159 8.971 1.00 88.81 284 ILE A N 1
ATOM 2281 C CA . ILE A 1 284 ? 0.402 6.013 9.413 1.00 88.81 284 ILE A CA 1
ATOM 2282 C C . ILE A 1 284 ? 1.201 5.268 10.480 1.00 88.81 284 ILE A C 1
ATOM 2284 O O . ILE A 1 284 ? 0.648 4.847 11.498 1.00 88.81 284 ILE A O 1
ATOM 2288 N N . SER A 1 285 ? 2.505 5.131 10.255 1.00 83.94 285 SER A N 1
ATOM 2289 C CA . SER A 1 285 ? 3.494 4.712 11.246 1.00 83.94 285 SER A CA 1
ATOM 2290 C C . SER A 1 285 ? 4.524 5.816 11.389 1.00 83.94 285 SER A C 1
ATOM 2292 O O . SER A 1 285 ? 5.195 6.150 10.411 1.00 83.94 285 SER A O 1
ATOM 2294 N N . VAL A 1 286 ? 4.654 6.392 12.582 1.00 76.06 286 VAL A N 1
ATOM 2295 C CA . VAL A 1 286 ? 5.698 7.385 12.859 1.00 76.06 286 VAL A CA 1
ATOM 2296 C C . VAL A 1 286 ? 6.407 7.089 14.181 1.00 76.06 286 VAL A C 1
ATOM 2298 O O . VAL A 1 286 ? 5.801 6.530 15.097 1.00 76.06 286 VAL A O 1
ATOM 2301 N N . PRO A 1 287 ? 7.677 7.493 14.334 1.00 68.25 287 PRO A N 1
ATOM 2302 C CA . PRO A 1 287 ? 8.417 7.297 15.576 1.00 68.25 287 PRO A CA 1
ATOM 2303 C C . PRO A 1 287 ? 7.803 8.044 16.757 1.00 68.25 287 PRO A C 1
ATOM 2305 O O . PRO A 1 287 ? 7.534 7.430 17.783 1.00 68.25 287 PRO A O 1
ATOM 2308 N N . CYS A 1 288 ? 7.512 9.336 16.598 1.00 63.28 288 CYS A N 1
ATOM 2309 C CA . CYS A 1 288 ? 6.863 10.159 17.616 1.00 63.28 288 CYS A CA 1
ATOM 2310 C C . CYS A 1 288 ? 6.114 11.331 16.964 1.00 63.28 288 CYS A C 1
ATOM 2312 O O . CYS A 1 288 ? 6.624 11.961 16.036 1.00 63.28 288 CYS A O 1
ATOM 2314 N N . PHE A 1 289 ? 4.915 11.653 17.459 1.00 61.00 289 PHE A N 1
ATOM 2315 C CA . PHE A 1 289 ? 4.238 12.909 17.136 1.00 61.00 289 PHE A CA 1
ATOM 2316 C C . PHE A 1 289 ? 4.580 13.959 18.197 1.00 61.00 289 PHE A C 1
ATOM 2318 O O . PHE A 1 289 ? 4.038 13.903 19.297 1.00 61.00 289 PHE A O 1
ATOM 2325 N N . LYS A 1 290 ? 5.388 14.975 17.857 1.00 59.59 290 LYS A N 1
ATOM 2326 C CA . LYS A 1 290 ? 5.591 16.144 18.743 1.00 59.59 290 LYS A CA 1
ATOM 2327 C C . LYS A 1 290 ? 4.261 16.844 19.083 1.00 59.59 290 LYS A C 1
ATOM 2329 O O . LYS A 1 290 ? 4.087 17.353 20.182 1.00 59.59 290 LYS A O 1
ATOM 2334 N N . SER A 1 291 ? 3.309 16.854 18.143 1.00 66.88 291 SER A N 1
ATOM 2335 C CA . SER A 1 291 ? 1.922 17.281 18.363 1.00 66.88 291 SER A CA 1
ATOM 2336 C C . SER A 1 291 ? 0.973 16.457 17.477 1.00 66.88 291 SER A C 1
ATOM 2338 O O . SER A 1 291 ? 0.944 16.664 16.263 1.00 66.88 291 SER A O 1
ATOM 2340 N N . PRO A 1 292 ? 0.197 15.508 18.032 1.00 70.62 292 PRO A N 1
ATOM 2341 C CA . PRO A 1 292 ? -0.679 14.640 17.237 1.00 70.62 292 PRO A CA 1
ATOM 2342 C C . PRO A 1 292 ? -1.987 15.329 16.809 1.00 70.62 292 PRO A C 1
ATOM 2344 O O . PRO A 1 292 ? -2.647 14.894 15.864 1.00 70.62 292 PRO A O 1
ATOM 2347 N N . VAL A 1 293 ? -2.376 16.422 17.476 1.00 74.69 293 VAL A N 1
ATOM 2348 C CA . VAL A 1 293 ? -3.673 17.095 17.274 1.00 74.69 293 VAL A CA 1
ATOM 2349 C C . VAL A 1 293 ? -3.884 17.592 15.831 1.00 74.69 293 VAL A C 1
ATOM 2351 O O . VAL A 1 293 ? -4.956 17.331 15.275 1.00 74.69 293 VAL A O 1
ATOM 2354 N N . PRO A 1 294 ? -2.924 18.279 15.172 1.00 78.31 294 PRO A N 1
ATOM 2355 C CA . PRO A 1 294 ? -3.101 18.735 13.792 1.00 78.31 294 PRO A CA 1
ATOM 2356 C C . PRO A 1 294 ? -3.313 17.586 12.803 1.00 78.31 294 PRO A C 1
ATOM 2358 O O . PRO A 1 294 ? -4.132 17.717 11.889 1.00 78.31 294 PRO A O 1
ATOM 2361 N N . VAL A 1 295 ? -2.620 16.463 13.018 1.00 80.94 295 VAL A N 1
ATOM 2362 C CA . VAL A 1 295 ? -2.741 15.254 12.199 1.00 80.94 295 VAL A CA 1
ATOM 2363 C C . VAL A 1 295 ? -4.139 14.680 12.360 1.00 80.94 295 VAL A C 1
ATOM 2365 O O . VAL A 1 295 ? -4.863 14.580 11.375 1.00 80.94 295 VAL A O 1
ATOM 2368 N N . TRP A 1 296 ? -4.601 14.429 13.583 1.00 80.25 296 TRP A N 1
ATOM 2369 C CA . TRP A 1 296 ? -5.954 13.913 13.796 1.00 80.25 296 TRP A CA 1
ATOM 2370 C C . TRP A 1 296 ? -7.050 14.814 13.225 1.00 80.25 296 TRP A C 1
ATOM 2372 O O . TRP A 1 296 ? -7.952 14.328 12.543 1.00 80.25 296 TRP A O 1
ATOM 2382 N N . ARG A 1 297 ? -6.963 16.136 13.428 1.00 82.06 297 ARG A N 1
ATOM 2383 C CA . ARG A 1 297 ? -7.915 17.085 12.822 1.00 82.06 297 ARG A CA 1
ATOM 2384 C C . ARG A 1 297 ? -7.953 16.956 11.299 1.00 82.06 297 ARG A C 1
ATOM 2386 O O . ARG A 1 297 ? -9.028 17.060 10.719 1.00 82.06 297 ARG A O 1
ATOM 2393 N N . SER A 1 298 ? -6.803 16.723 10.664 1.00 87.75 298 SER A N 1
ATOM 2394 C CA . SER A 1 298 ? -6.720 16.482 9.220 1.00 87.75 298 SER A CA 1
ATOM 2395 C C . SER A 1 298 ? -7.217 15.097 8.796 1.00 87.75 298 SER A C 1
ATOM 2397 O O . SER A 1 298 ? -7.809 14.983 7.736 1.00 87.75 298 SER A O 1
ATOM 2399 N N . VAL A 1 299 ? -7.076 14.053 9.620 1.00 88.44 299 VAL A N 1
ATOM 2400 C CA . VAL A 1 299 ? -7.674 12.733 9.340 1.00 88.44 299 VAL A CA 1
ATOM 2401 C C . VAL A 1 299 ? -9.198 12.838 9.302 1.00 88.44 299 VAL A C 1
ATOM 2403 O O . VAL A 1 299 ? -9.852 12.321 8.397 1.00 88.44 299 VAL A O 1
ATOM 2406 N N . PHE A 1 300 ? -9.784 13.558 10.259 1.00 85.31 300 PHE A N 1
ATOM 2407 C CA . PHE A 1 300 ? -11.237 13.654 10.391 1.00 85.31 300 PHE A CA 1
ATOM 2408 C C . PHE A 1 300 ? -11.919 14.605 9.403 1.00 85.31 300 PHE A C 1
ATOM 2410 O O . PHE A 1 300 ? -13.153 14.649 9.377 1.00 85.31 300 PHE A O 1
ATOM 2417 N N . THR A 1 301 ? -11.183 15.300 8.531 1.00 88.75 301 THR A N 1
ATOM 2418 C CA . THR A 1 301 ? -11.806 15.922 7.346 1.00 88.75 301 THR A CA 1
ATOM 2419 C C . THR A 1 301 ? -12.412 14.851 6.432 1.00 88.75 301 THR A C 1
ATOM 2421 O O . THR A 1 301 ? -13.464 15.071 5.837 1.00 88.75 301 THR A O 1
ATOM 2424 N N . HIS A 1 302 ? -11.843 13.641 6.440 1.00 91.69 302 HIS A N 1
ATOM 2425 C CA . HIS A 1 302 ? -12.296 12.478 5.669 1.00 91.69 302 HIS A CA 1
ATOM 2426 C C . HIS A 1 302 ? -13.335 11.617 6.392 1.00 91.69 302 HIS A C 1
ATOM 2428 O O . HIS A 1 302 ? -13.675 10.533 5.926 1.00 91.69 302 HIS A O 1
ATOM 2434 N N . LYS A 1 303 ? -13.898 12.078 7.518 1.00 87.19 303 LYS A N 1
ATOM 2435 C CA . LYS A 1 303 ? -14.823 11.285 8.355 1.00 87.19 303 LYS A CA 1
ATOM 2436 C C . LYS A 1 303 ? -16.010 10.675 7.596 1.00 87.19 303 LYS A C 1
ATOM 2438 O O . LYS A 1 303 ? -16.533 9.656 8.012 1.00 87.19 303 LYS A O 1
ATOM 2443 N N . LYS A 1 304 ? -16.459 11.267 6.485 1.00 89.50 304 LYS A N 1
ATOM 2444 C CA . LYS A 1 304 ? -17.585 10.723 5.701 1.00 89.50 304 LYS A CA 1
ATOM 2445 C C . LYS A 1 304 ? -17.219 9.475 4.888 1.00 89.50 304 LYS A C 1
ATOM 2447 O O . LYS A 1 304 ? -18.116 8.694 4.577 1.00 89.50 304 LYS A O 1
ATOM 2452 N N . THR A 1 305 ? -15.949 9.316 4.523 1.00 94.06 305 THR A N 1
ATOM 2453 C CA . THR A 1 305 ? -15.465 8.278 3.597 1.00 94.06 305 THR A CA 1
ATOM 2454 C C . THR A 1 305 ? -14.489 7.303 4.241 1.00 94.06 305 THR A C 1
ATOM 2456 O O . THR A 1 305 ? -14.411 6.165 3.791 1.00 94.06 305 THR A O 1
ATOM 2459 N N . LEU A 1 306 ? -13.787 7.713 5.300 1.00 94.50 306 LEU A N 1
ATOM 2460 C CA . LEU A 1 306 ? -12.768 6.907 5.961 1.00 94.50 306 LEU A CA 1
ATOM 2461 C C . LEU A 1 306 ? -13.378 5.663 6.628 1.00 94.50 306 LEU A C 1
ATOM 2463 O O . LEU A 1 306 ? -14.243 5.778 7.501 1.00 94.50 306 LEU A O 1
ATOM 2467 N N . ARG A 1 307 ? -12.892 4.481 6.232 1.00 95.06 307 ARG A N 1
ATOM 2468 C CA . ARG A 1 307 ? -13.343 3.161 6.713 1.00 95.06 307 ARG A CA 1
ATOM 2469 C C . ARG A 1 307 ? -12.244 2.376 7.415 1.00 95.06 307 ARG A C 1
ATOM 2471 O O . ARG A 1 307 ? -12.544 1.626 8.343 1.00 95.06 307 ARG A O 1
ATOM 2478 N N . LYS A 1 308 ? -10.985 2.531 7.001 1.00 95.88 308 LYS A N 1
ATOM 2479 C CA . LYS A 1 308 ? -9.842 1.843 7.617 1.00 95.88 308 LYS A CA 1
ATOM 2480 C C . LYS A 1 308 ? -8.818 2.861 8.085 1.00 95.88 308 LYS A C 1
ATOM 2482 O O . LYS A 1 308 ? -8.389 3.707 7.304 1.00 95.88 308 LYS A O 1
ATOM 2487 N N . LEU A 1 309 ? -8.436 2.766 9.351 1.00 93.31 309 LEU A N 1
ATOM 2488 C CA . LEU A 1 309 ? -7.446 3.644 9.951 1.00 93.31 309 LEU A CA 1
ATOM 2489 C C . LEU A 1 309 ? -6.435 2.822 10.744 1.00 93.31 309 LEU A C 1
ATOM 2491 O O . LEU A 1 309 ? -6.822 2.082 11.644 1.00 93.31 309 LEU A O 1
ATOM 2495 N N . VAL A 1 310 ? -5.150 2.979 10.439 1.00 89.69 310 VAL A N 1
ATOM 2496 C CA . VAL A 1 310 ? -4.044 2.506 11.276 1.00 89.69 310 VAL A CA 1
ATOM 2497 C C . VAL A 1 310 ? -3.189 3.694 11.666 1.00 89.69 310 VAL A C 1
ATOM 2499 O O . VAL A 1 310 ? -2.663 4.384 10.801 1.00 89.69 310 VAL A O 1
ATOM 2502 N N . CYS A 1 311 ? -3.021 3.894 12.966 1.00 85.00 311 CYS A N 1
ATOM 2503 C CA . CYS A 1 311 ? -2.080 4.850 13.527 1.00 85.00 311 CYS A CA 1
ATOM 2504 C C . CYS A 1 311 ? -1.169 4.103 14.505 1.00 85.00 311 CYS A C 1
ATOM 2506 O O . CYS A 1 311 ? -1.609 3.693 15.583 1.00 85.00 311 CYS A O 1
ATOM 2508 N N . GLN A 1 312 ? 0.088 3.911 14.115 1.00 79.25 312 GLN A N 1
ATOM 2509 C CA . GLN A 1 312 ? 1.109 3.245 14.915 1.00 79.25 312 GLN A CA 1
ATOM 2510 C C . GLN A 1 312 ? 2.190 4.246 15.334 1.00 79.25 312 GLN A C 1
ATOM 2512 O O . GLN A 1 312 ? 2.704 4.997 14.505 1.00 79.25 312 GLN A O 1
ATOM 2517 N N . GLN A 1 313 ? 2.539 4.235 16.621 1.00 72.62 313 GLN A N 1
ATOM 2518 C CA . GLN A 1 313 ? 3.661 5.000 17.166 1.00 72.62 313 GLN A CA 1
ATOM 2519 C C . GLN A 1 313 ? 4.764 4.040 17.637 1.00 72.62 313 GLN A C 1
ATOM 2521 O O . GLN A 1 313 ? 4.468 3.070 18.337 1.00 72.62 313 GLN A O 1
ATOM 2526 N N . LEU A 1 314 ? 6.016 4.279 17.221 1.00 63.75 314 LEU A N 1
ATOM 2527 C CA . LEU A 1 314 ? 7.142 3.360 17.465 1.00 63.75 314 LEU A CA 1
ATOM 2528 C C . LEU A 1 314 ? 7.950 3.694 18.732 1.00 63.75 314 LEU A C 1
ATOM 2530 O O . LEU A 1 314 ? 8.280 2.781 19.480 1.00 63.75 314 LEU A O 1
ATOM 2534 N N . HIS A 1 315 ? 8.247 4.967 19.009 1.00 60.12 315 HIS A N 1
ATOM 2535 C CA . HIS A 1 315 ? 9.079 5.380 20.143 1.00 60.12 315 HIS A CA 1
ATOM 2536 C C . HIS A 1 315 ? 8.302 6.194 21.184 1.00 60.12 315 HIS A C 1
ATOM 2538 O O . HIS A 1 315 ? 7.547 7.122 20.869 1.00 60.12 315 HIS A O 1
ATOM 2544 N N . ILE A 1 316 ? 8.559 5.851 22.445 1.00 50.03 316 ILE A N 1
ATOM 2545 C CA . ILE A 1 316 ? 8.364 6.722 23.597 1.00 50.03 316 ILE A CA 1
ATOM 2546 C C . ILE A 1 316 ? 9.699 7.430 23.793 1.00 50.03 316 ILE A C 1
ATOM 2548 O O . ILE A 1 316 ? 10.705 6.761 24.032 1.00 50.03 316 ILE A O 1
ATOM 2552 N N . ASP A 1 317 ? 9.745 8.754 23.716 1.00 42.50 317 ASP A N 1
ATOM 2553 C CA . ASP A 1 317 ? 10.865 9.438 24.351 1.00 42.50 317 ASP A CA 1
ATOM 2554 C C . ASP A 1 317 ? 10.732 9.187 25.854 1.00 42.50 317 ASP A C 1
ATOM 2556 O O . ASP A 1 317 ? 9.852 9.743 26.509 1.00 42.50 317 ASP A O 1
ATOM 2560 N N . GLY A 1 318 ? 11.614 8.354 26.410 1.00 38.62 318 GLY A N 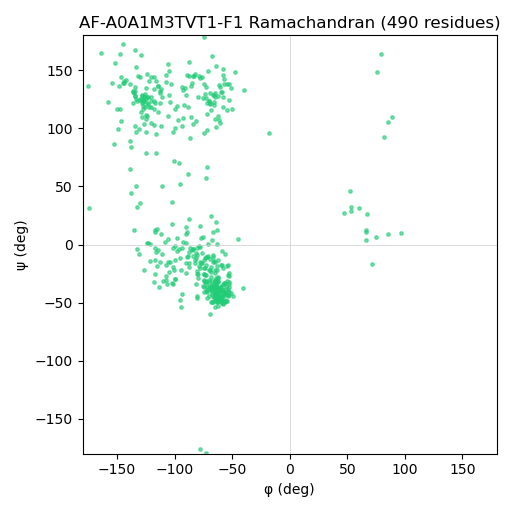1
ATOM 2561 C CA . GLY A 1 318 ? 11.725 8.110 27.852 1.00 38.62 318 GLY A CA 1
ATOM 2562 C C . GLY A 1 318 ? 12.128 9.347 28.664 1.00 38.62 318 GLY A C 1
ATOM 2563 O O . GLY A 1 318 ? 12.502 9.213 29.823 1.00 38.62 318 GLY A O 1
ATOM 2564 N N . TYR A 1 319 ? 12.086 10.545 28.072 1.00 39.06 319 TYR A N 1
ATOM 2565 C CA . TYR A 1 319 ? 12.576 11.768 28.685 1.00 39.06 319 TYR A CA 1
ATOM 2566 C C . TYR A 1 319 ? 11.513 12.721 29.219 1.00 39.06 319 TYR A C 1
ATOM 2568 O O . TYR A 1 319 ? 11.903 13.562 30.023 1.00 39.06 319 TYR A O 1
ATOM 2576 N N . GLN A 1 320 ? 10.216 12.619 28.889 1.00 36.62 320 GLN A N 1
ATOM 2577 C CA . GLN A 1 320 ? 9.208 13.482 29.533 1.00 36.62 320 GLN A CA 1
ATOM 2578 C C . GLN A 1 320 ? 7.825 12.829 29.715 1.00 36.62 320 GLN A C 1
ATOM 2580 O O . GLN A 1 320 ? 7.077 12.603 28.768 1.00 36.62 320 GLN A O 1
ATOM 2585 N N . SER A 1 321 ? 7.474 12.690 30.996 1.00 37.31 321 SER A N 1
ATOM 2586 C CA . SER A 1 321 ? 6.149 12.515 31.610 1.00 37.31 321 SER A CA 1
ATOM 2587 C C . SER A 1 321 ? 5.602 11.088 31.769 1.00 37.31 321 SER A C 1
ATOM 2589 O O . SER A 1 321 ? 5.128 10.440 30.841 1.00 37.31 321 SER A O 1
ATOM 2591 N N . GLU A 1 322 ? 5.567 10.669 33.034 1.00 35.44 322 GLU A N 1
ATOM 2592 C CA . GLU A 1 322 ? 4.769 9.571 33.589 1.00 35.44 322 GLU A CA 1
ATOM 2593 C C . GLU A 1 322 ? 3.245 9.858 33.565 1.00 35.44 322 GLU A C 1
ATOM 2595 O O . GLU A 1 322 ? 2.479 9.120 34.177 1.00 35.44 322 GLU A O 1
ATOM 2600 N N . GLU A 1 323 ? 2.765 10.907 32.882 1.00 38.91 323 GLU A N 1
ATOM 2601 C CA . GLU A 1 323 ? 1.403 11.429 33.103 1.00 38.91 323 GLU A CA 1
ATOM 2602 C C . GLU A 1 323 ? 0.404 11.299 31.950 1.00 38.91 323 GLU A C 1
ATOM 2604 O O . GLU A 1 323 ? -0.773 11.602 32.153 1.00 38.91 323 GLU A O 1
ATOM 2609 N N . HIS A 1 324 ? 0.764 10.818 30.760 1.00 38.75 324 HIS A N 1
ATOM 2610 C CA . HIS A 1 324 ? -0.195 10.820 29.648 1.00 38.75 324 HIS A CA 1
ATOM 2611 C C . HIS A 1 324 ? -0.397 9.438 29.034 1.00 38.75 324 HIS A C 1
ATOM 2613 O O . HIS A 1 324 ? 0.336 8.986 28.156 1.00 38.75 324 HIS A O 1
ATOM 2619 N N . GLY A 1 325 ? -1.470 8.782 29.488 1.00 40.00 325 GLY A N 1
ATOM 2620 C CA . GLY A 1 325 ? -2.104 7.696 28.755 1.00 40.00 325 GLY A CA 1
ATOM 2621 C C . GLY A 1 325 ? -2.385 8.136 27.318 1.00 40.00 325 GLY A C 1
ATOM 2622 O O . GLY A 1 325 ? -2.898 9.227 27.081 1.00 40.00 325 GLY A O 1
ATOM 2623 N N . LEU A 1 326 ? -2.045 7.249 26.382 1.00 47.19 326 LEU A N 1
ATOM 2624 C CA . LEU A 1 326 ? -2.115 7.344 24.918 1.00 47.19 326 LEU A CA 1
ATOM 2625 C C . LEU A 1 326 ? -0.926 7.998 24.219 1.00 47.19 326 LEU A C 1
ATOM 2627 O O . LEU A 1 326 ? -0.822 9.216 24.056 1.00 47.19 326 LEU A O 1
ATOM 2631 N N . TYR A 1 327 ? -0.141 7.117 23.607 1.00 51.34 327 TYR A N 1
ATOM 2632 C CA . TYR A 1 327 ? 0.880 7.389 22.597 1.00 51.34 327 TYR A CA 1
ATOM 2633 C C . TYR A 1 327 ? 0.255 7.760 21.244 1.00 51.34 327 TYR A C 1
ATOM 2635 O O . TYR A 1 327 ? 0.420 7.085 20.234 1.00 51.34 327 TYR A O 1
ATOM 2643 N N . LEU A 1 328 ? -0.558 8.816 21.305 1.00 46.47 328 LEU A N 1
ATOM 2644 C CA . LEU A 1 328 ? -1.116 9.642 20.236 1.00 46.47 328 LEU A CA 1
ATOM 2645 C C . LEU A 1 328 ? -1.890 10.821 20.852 1.00 46.47 328 LEU A C 1
ATOM 2647 O O . LEU A 1 328 ? -2.907 11.221 20.296 1.00 46.47 328 LEU A O 1
ATOM 2651 N N . GLY A 1 329 ? -1.485 11.340 22.022 1.00 44.03 329 GLY A N 1
ATOM 2652 C CA . GLY A 1 329 ? -2.119 12.491 22.684 1.00 44.03 329 GLY A CA 1
ATOM 2653 C C . GLY A 1 329 ? -3.644 12.405 22.745 1.00 44.03 329 GLY A C 1
ATOM 2654 O O . GLY A 1 329 ? -4.309 13.434 22.686 1.00 44.03 329 GLY A O 1
ATOM 2655 N N . THR A 1 330 ? -4.210 11.191 22.753 1.00 45.97 330 THR A N 1
ATOM 2656 C CA . THR A 1 330 ? -5.640 10.995 22.497 1.00 45.97 330 THR A CA 1
ATOM 2657 C C . THR A 1 330 ? -6.461 11.351 23.729 1.00 45.97 330 THR A C 1
ATOM 2659 O O . THR A 1 330 ? -7.622 11.680 23.572 1.00 45.97 330 THR A O 1
ATOM 2662 N N . THR A 1 331 ? -5.861 11.377 24.922 1.00 45.03 331 THR A N 1
ATOM 2663 C CA . THR A 1 331 ? -6.472 11.817 26.187 1.00 45.03 331 THR A CA 1
ATOM 2664 C C . THR A 1 331 ? -6.693 13.317 26.104 1.00 45.03 331 THR A C 1
ATOM 2666 O O . THR A 1 331 ? -7.836 13.753 26.045 1.00 45.03 331 THR A O 1
ATOM 2669 N N . GLY A 1 332 ? -5.619 14.093 25.914 1.00 47.59 332 GLY A N 1
ATOM 2670 C CA . GLY A 1 332 ? -5.713 15.541 25.706 1.00 47.59 332 GLY A CA 1
ATOM 2671 C C . GLY A 1 332 ? -6.496 15.935 24.444 1.00 47.59 332 GLY A C 1
ATOM 2672 O O . GLY A 1 332 ? -7.168 16.958 24.422 1.00 47.59 332 GLY A O 1
ATOM 2673 N N . PHE A 1 333 ? -6.467 15.123 23.384 1.00 53.56 333 PHE A N 1
ATOM 2674 C CA . PHE A 1 333 ? -7.262 15.324 22.167 1.00 53.56 333 PHE A CA 1
ATOM 2675 C C . PHE A 1 333 ? -8.751 15.032 22.389 1.00 53.56 333 PHE A C 1
ATOM 2677 O O . PHE A 1 333 ? -9.574 15.836 21.970 1.00 53.56 333 PHE A O 1
ATOM 2684 N N . LEU A 1 334 ? -9.122 13.931 23.049 1.00 52.25 334 LEU A N 1
ATOM 2685 C CA . LEU A 1 334 ? -10.519 13.631 23.380 1.00 52.25 334 LEU A CA 1
ATOM 2686 C C . LEU A 1 334 ? -11.071 14.663 24.356 1.00 52.25 334 LEU A C 1
ATOM 2688 O O . LEU A 1 334 ? -12.173 15.147 24.134 1.00 52.25 334 LEU A O 1
ATOM 2692 N N . GLU A 1 335 ? -10.293 15.073 25.357 1.00 51.03 335 GLU A N 1
ATOM 2693 C CA . GLU A 1 335 ? -10.635 16.172 26.267 1.00 51.03 335 GLU A CA 1
ATOM 2694 C C . GLU A 1 335 ? -10.809 17.512 25.533 1.00 51.03 335 GLU A C 1
ATOM 2696 O O . GLU A 1 335 ? -11.708 18.283 25.854 1.00 51.03 335 GLU A O 1
ATOM 2701 N N . GLN A 1 336 ? -10.013 17.787 24.495 1.00 50.00 336 GLN A N 1
ATOM 2702 C CA . GLN A 1 336 ? -10.193 18.966 23.636 1.00 50.00 336 GLN A CA 1
ATOM 2703 C C . GLN A 1 336 ? -11.390 18.858 22.673 1.00 50.00 336 GLN A C 1
ATOM 2705 O O . GLN A 1 336 ? -11.764 19.856 22.056 1.00 50.00 336 GLN A O 1
ATOM 2710 N N . LEU A 1 337 ? -11.992 17.675 22.519 1.00 46.97 337 LEU A N 1
ATOM 2711 C CA . LEU A 1 337 ? -13.071 17.395 21.563 1.00 46.97 337 LEU A CA 1
ATOM 2712 C C . LEU A 1 337 ? -14.404 17.011 22.214 1.00 46.97 337 LEU A C 1
ATOM 2714 O O . LEU A 1 337 ? -15.406 16.908 21.509 1.00 46.97 337 LEU A O 1
ATOM 2718 N N . THR A 1 338 ? -14.452 16.834 23.535 1.00 45.75 338 THR A N 1
ATOM 2719 C CA . THR A 1 338 ? -15.678 16.615 24.324 1.00 45.75 338 THR A CA 1
ATOM 2720 C C . THR A 1 338 ? -16.562 17.860 24.441 1.00 45.75 338 THR A C 1
ATOM 2722 O O . THR A 1 338 ? -17.652 17.780 25.006 1.00 45.75 338 THR A O 1
ATOM 2725 N N . GLY A 1 339 ? -16.180 18.994 23.840 1.00 44.81 339 GLY A N 1
ATOM 2726 C CA . GLY A 1 339 ? -17.149 20.030 23.485 1.00 44.81 339 GLY A CA 1
ATOM 2727 C C . GLY A 1 339 ? -18.211 19.427 22.557 1.00 44.81 339 GLY A C 1
ATOM 2728 O O . GLY A 1 339 ? -17.874 18.944 21.479 1.00 44.81 339 GLY A O 1
ATOM 2729 N N . ALA A 1 340 ? -19.478 19.426 22.983 1.00 42.16 340 ALA A N 1
ATOM 2730 C CA . ALA A 1 340 ? -20.572 18.629 22.410 1.00 42.16 340 ALA A CA 1
ATOM 2731 C C . ALA A 1 340 ? -20.796 18.769 20.883 1.00 42.16 340 ALA A C 1
ATOM 2733 O O . ALA A 1 340 ? -21.372 17.870 20.276 1.00 42.16 340 ALA A O 1
ATOM 2734 N N . ASP A 1 341 ? -20.272 19.823 20.250 1.00 47.03 341 ASP A N 1
ATOM 2735 C CA . ASP A 1 341 ? -20.384 20.077 18.807 1.00 47.03 341 ASP A CA 1
ATOM 2736 C C . ASP A 1 341 ? -19.123 19.711 17.988 1.00 47.03 341 ASP A C 1
ATOM 2738 O O . ASP A 1 341 ? -19.120 19.837 16.761 1.00 47.03 341 ASP A O 1
ATOM 2742 N N . GLN A 1 342 ? -18.033 19.265 18.631 1.00 54.03 342 GLN A N 1
ATOM 2743 C CA . GLN A 1 342 ? -16.721 19.067 17.990 1.00 54.03 342 GLN A CA 1
ATOM 2744 C C . GLN A 1 342 ? -16.155 17.646 18.068 1.00 54.03 342 GLN A C 1
ATOM 2746 O O . GLN A 1 342 ? -15.091 17.413 17.495 1.00 54.03 342 GLN A O 1
ATOM 2751 N N . ASN A 1 343 ? -16.846 16.678 18.681 1.00 59.00 343 ASN A N 1
ATOM 2752 C CA . ASN A 1 343 ? -16.334 15.309 18.742 1.00 59.00 343 ASN A CA 1
ATOM 2753 C C . ASN A 1 343 ? -16.201 14.720 17.312 1.00 59.00 343 ASN A C 1
ATOM 2755 O O . ASN A 1 343 ? -17.206 14.449 16.640 1.00 59.00 343 ASN A O 1
ATOM 2759 N N . PRO A 1 344 ? -14.973 14.494 16.806 1.00 60.47 344 PRO A N 1
ATOM 2760 C CA . PRO A 1 344 ? -14.746 14.086 15.429 1.00 60.47 344 PRO A CA 1
ATOM 2761 C C . PRO A 1 344 ? -15.164 12.631 15.188 1.00 60.47 344 PRO A C 1
ATOM 2763 O O . PRO A 1 344 ? -15.262 12.214 14.034 1.00 60.47 344 PRO A O 1
ATOM 2766 N N . PHE A 1 345 ? -15.460 11.891 16.262 1.00 63.66 345 PHE A N 1
ATOM 2767 C CA . PHE A 1 345 ? -15.867 10.492 16.278 1.00 63.66 345 PHE A CA 1
ATOM 2768 C C . PHE A 1 345 ? -17.389 10.279 16.196 1.00 63.66 345 PHE A C 1
ATOM 2770 O O . PHE A 1 345 ? -17.853 9.138 16.189 1.00 63.66 345 PHE A O 1
ATOM 2777 N N . VAL A 1 346 ? -18.189 11.347 16.084 1.00 61.62 346 VAL A N 1
ATOM 2778 C CA . VAL A 1 346 ? -19.659 11.241 15.966 1.00 61.62 346 VAL A CA 1
ATOM 2779 C C . VAL A 1 346 ? -20.099 10.715 14.594 1.00 61.62 346 VAL A C 1
ATOM 2781 O O . VAL A 1 346 ? -21.082 9.990 14.505 1.00 61.62 346 VAL A O 1
ATOM 2784 N N . ASN A 1 347 ? -19.348 11.015 13.530 1.00 70.19 347 ASN A N 1
ATOM 2785 C CA . ASN A 1 347 ? -19.723 10.692 12.146 1.00 70.19 347 ASN A CA 1
ATOM 2786 C C . ASN A 1 347 ? -18.880 9.642 11.382 1.00 70.19 347 ASN A C 1
ATOM 2788 O O . ASN A 1 347 ? -19.353 9.224 10.322 1.00 70.19 347 ASN A O 1
ATOM 2792 N N . PRO A 1 348 ? -17.663 9.236 11.797 1.00 77.44 348 PRO A N 1
ATOM 2793 C CA . PRO A 1 348 ? -16.846 8.351 10.989 1.00 77.44 348 PRO A CA 1
ATOM 2794 C C . PRO A 1 348 ? -17.380 6.923 10.984 1.00 77.44 348 PRO A C 1
ATOM 2796 O O . PRO A 1 348 ? -17.729 6.377 12.027 1.00 77.44 348 PRO A O 1
ATOM 2799 N N . LYS A 1 349 ? -17.406 6.312 9.796 1.00 88.31 349 LYS A N 1
ATOM 2800 C CA . LYS A 1 349 ? -17.832 4.922 9.573 1.00 88.31 349 LYS A CA 1
ATOM 2801 C C . LYS A 1 349 ? -16.626 3.983 9.548 1.00 88.31 349 LYS A C 1
ATOM 2803 O O . LYS A 1 349 ? -16.416 3.245 8.589 1.00 88.31 349 LYS A O 1
ATOM 2808 N N . ILE A 1 350 ? -15.799 4.067 10.588 1.00 92.56 350 ILE A N 1
ATOM 2809 C CA . ILE A 1 350 ? -14.585 3.254 10.695 1.00 92.56 350 ILE A CA 1
ATOM 2810 C C . ILE A 1 350 ? -14.984 1.806 10.983 1.00 92.56 350 ILE A C 1
ATOM 2812 O O . ILE A 1 350 ? -15.631 1.526 11.985 1.00 92.56 350 ILE A O 1
ATOM 2816 N N . GLU A 1 351 ? -14.562 0.896 10.111 1.00 95.50 351 GLU A N 1
ATOM 2817 C CA . GLU A 1 351 ? -14.772 -0.552 10.210 1.00 95.50 351 GLU A CA 1
ATOM 2818 C C . GLU A 1 351 ? -13.539 -1.276 10.747 1.00 95.50 351 GLU A C 1
ATOM 2820 O O . GLU A 1 351 ? -13.665 -2.307 11.408 1.00 95.50 351 GLU A O 1
ATOM 2825 N N . PHE A 1 352 ? -12.352 -0.730 10.476 1.00 95.06 352 PHE A N 1
ATOM 2826 C CA . PHE A 1 352 ? -11.079 -1.239 10.969 1.00 95.06 352 PHE A CA 1
ATOM 2827 C C . PHE A 1 352 ? -10.297 -0.119 11.650 1.00 95.06 352 PHE A C 1
ATOM 2829 O O . PHE A 1 352 ? -9.999 0.897 11.016 1.00 95.06 352 PHE A O 1
ATOM 2836 N N . LEU A 1 353 ? -9.922 -0.334 12.910 1.00 92.62 353 LEU A N 1
ATOM 2837 C CA . LEU A 1 353 ? -9.083 0.581 13.676 1.00 92.62 353 LEU A CA 1
ATOM 2838 C C . LEU A 1 353 ? -7.845 -0.151 14.201 1.00 92.62 353 LEU A C 1
ATOM 2840 O O . LEU A 1 353 ? -7.949 -0.988 15.093 1.00 92.62 353 LEU A O 1
ATOM 2844 N N . GLY A 1 354 ? -6.673 0.185 13.671 1.00 90.25 354 GLY A N 1
ATOM 2845 C CA . GLY A 1 354 ? -5.378 -0.176 14.236 1.00 90.25 354 GLY A CA 1
ATOM 2846 C C . GLY A 1 354 ? -4.816 0.984 15.050 1.00 90.25 354 GLY A C 1
ATOM 2847 O O . GLY A 1 354 ? -4.599 2.056 14.492 1.00 90.25 354 GLY A O 1
ATOM 2848 N N . ILE A 1 355 ? -4.573 0.805 16.345 1.00 84.12 355 ILE A N 1
ATOM 2849 C CA . ILE A 1 355 ? -4.090 1.900 17.199 1.00 84.12 355 ILE A CA 1
ATOM 2850 C C . ILE A 1 355 ? -3.098 1.421 18.257 1.00 84.12 355 ILE A C 1
ATOM 2852 O O . ILE A 1 355 ? -3.267 0.359 18.862 1.00 84.12 355 ILE A O 1
ATOM 2856 N N . SER A 1 356 ? -2.066 2.225 18.500 1.00 76.00 356 SER A N 1
ATOM 2857 C CA . SER A 1 356 ? -1.170 2.074 19.647 1.00 76.00 356 SER A CA 1
ATOM 2858 C C . SER A 1 356 ? -1.814 2.704 20.890 1.00 76.00 356 SER A C 1
ATOM 2860 O O . SER A 1 356 ? -1.903 3.922 21.000 1.00 76.00 356 SER A O 1
ATOM 2862 N N . SER A 1 357 ? -2.299 1.884 21.830 1.00 72.69 357 SER A N 1
ATOM 2863 C CA . SER A 1 357 ? -2.807 2.359 23.127 1.00 72.69 357 SER A CA 1
ATOM 2864 C C . SER A 1 357 ? -2.585 1.338 24.247 1.00 72.69 357 SER A C 1
ATOM 2866 O O . SER A 1 357 ? -2.837 0.137 24.083 1.00 72.69 357 SER A O 1
ATOM 2868 N N . ASN A 1 358 ? -2.142 1.832 25.402 1.00 67.25 358 ASN A N 1
ATOM 2869 C CA . ASN A 1 358 ? -2.073 1.114 26.676 1.00 67.25 358 ASN A CA 1
ATOM 2870 C C . ASN A 1 358 ? -3.247 1.452 27.619 1.00 67.25 358 ASN A C 1
ATOM 2872 O O . ASN A 1 358 ? -3.484 0.705 28.564 1.00 67.25 358 ASN A O 1
ATOM 2876 N N . ASP A 1 359 ? -4.011 2.508 27.330 1.00 74.69 359 ASP A N 1
ATOM 2877 C CA . ASP A 1 359 ? -5.151 2.960 28.126 1.00 74.69 359 ASP A CA 1
ATOM 2878 C C . ASP A 1 359 ? -6.471 2.426 27.547 1.00 74.69 359 ASP A C 1
ATOM 2880 O O . ASP A 1 359 ? -6.958 2.856 26.493 1.00 74.69 359 ASP A O 1
ATOM 2884 N N . PHE A 1 360 ? -7.057 1.460 28.254 1.00 80.62 360 PHE A N 1
ATOM 2885 C CA . PHE A 1 360 ? -8.324 0.856 27.865 1.00 80.62 360 PHE A CA 1
ATOM 2886 C C . PHE A 1 360 ? -9.534 1.751 28.121 1.00 80.62 360 PHE A C 1
ATOM 2888 O O . PHE A 1 360 ? -10.530 1.584 27.421 1.00 80.62 360 PHE A O 1
ATOM 2895 N N . ASP A 1 361 ? -9.488 2.685 29.069 1.00 79.38 361 ASP A N 1
ATOM 2896 C CA . ASP A 1 361 ? -10.635 3.552 29.348 1.00 79.38 361 ASP A CA 1
ATOM 2897 C C . ASP A 1 361 ? -10.796 4.605 28.260 1.00 79.38 361 ASP A C 1
ATOM 2899 O O . ASP A 1 361 ? -11.905 4.847 27.773 1.00 79.38 361 ASP A O 1
ATOM 2903 N N . THR A 1 362 ? -9.685 5.111 27.737 1.00 75.38 362 THR A N 1
ATOM 2904 C CA . THR A 1 362 ? -9.750 5.928 26.530 1.00 75.38 362 THR A CA 1
ATOM 2905 C C . THR A 1 362 ? -10.159 5.129 25.296 1.00 75.38 362 THR A C 1
ATOM 2907 O O . THR A 1 362 ? -10.992 5.594 24.514 1.00 75.38 362 THR A O 1
ATOM 2910 N N . LEU A 1 363 ? -9.653 3.904 25.112 1.00 82.56 363 LEU A N 1
ATOM 2911 C CA . LEU A 1 363 ? -10.136 3.052 24.017 1.00 82.56 363 LEU A CA 1
ATOM 2912 C C . LEU A 1 363 ? -11.650 2.831 24.104 1.00 82.56 363 LEU A C 1
ATOM 2914 O O . LEU A 1 363 ? -12.323 2.914 23.077 1.00 82.56 363 LEU A O 1
ATOM 2918 N N . LYS A 1 364 ? -12.199 2.619 25.308 1.00 87.56 364 LYS A N 1
ATOM 2919 C CA . LYS A 1 364 ? -13.651 2.564 25.519 1.00 87.56 364 LYS A CA 1
ATOM 2920 C C . LYS A 1 364 ? -14.315 3.858 25.058 1.00 87.56 364 LYS A C 1
ATOM 2922 O O . LYS A 1 364 ? -15.243 3.776 24.268 1.00 87.56 364 LYS A O 1
ATOM 2927 N N . SER A 1 365 ? -13.823 5.026 25.475 1.00 82.88 365 SER A N 1
ATOM 2928 C CA . SER A 1 365 ? -14.366 6.339 25.076 1.00 82.88 365 SER A CA 1
ATOM 2929 C C . SER A 1 365 ? -14.411 6.547 23.550 1.00 82.88 365 SER A C 1
ATOM 2931 O O . SER A 1 365 ? -15.409 7.006 22.986 1.00 82.88 365 SER A O 1
ATOM 2933 N N . ILE A 1 366 ? -13.360 6.132 22.837 1.00 83.38 366 ILE A N 1
ATOM 2934 C CA . ILE A 1 366 ? -13.320 6.178 21.366 1.00 83.38 366 ILE A CA 1
ATOM 2935 C C . ILE A 1 366 ? -14.367 5.228 20.773 1.00 83.38 366 ILE A C 1
ATOM 2937 O O . ILE A 1 366 ? -15.136 5.606 19.890 1.00 83.38 366 ILE A O 1
ATOM 2941 N N . LEU A 1 367 ? -14.414 3.992 21.266 1.00 88.50 367 LEU A N 1
ATOM 2942 C CA . LEU A 1 367 ? -15.285 2.935 20.753 1.00 88.50 367 LEU A CA 1
ATOM 2943 C C . LEU A 1 367 ? -16.764 3.121 21.127 1.00 88.50 367 LEU A C 1
ATOM 2945 O O . LEU A 1 367 ? -17.622 2.560 20.450 1.00 88.50 367 LEU A O 1
ATOM 2949 N N . THR A 1 368 ? -17.086 3.902 22.162 1.00 87.81 368 THR A N 1
ATOM 2950 C CA . THR A 1 368 ? -18.468 4.276 22.511 1.00 87.81 368 THR A CA 1
ATOM 2951 C C . THR A 1 368 ? -18.992 5.450 21.695 1.00 87.81 368 THR A C 1
ATOM 2953 O O . THR A 1 368 ? -20.204 5.676 21.682 1.00 87.81 368 THR A O 1
ATOM 2956 N N . SER A 1 369 ? -18.124 6.174 20.982 1.00 84.88 369 SER A N 1
ATOM 2957 C CA . SER A 1 369 ? -18.550 7.277 20.121 1.00 84.88 369 SER A CA 1
ATOM 2958 C C . SER A 1 369 ? -19.521 6.771 19.042 1.00 84.88 369 SER A C 1
ATOM 2960 O O . SER A 1 369 ? -19.203 5.779 18.385 1.00 84.88 369 SER A O 1
ATOM 2962 N N . PRO A 1 370 ? -20.685 7.419 18.813 1.00 85.56 370 PRO A N 1
ATOM 2963 C CA . PRO A 1 370 ? -21.781 6.838 18.026 1.00 85.56 370 PRO A CA 1
ATOM 2964 C C . PRO A 1 370 ? -21.386 6.327 16.634 1.00 85.56 370 PRO A C 1
ATOM 2966 O O . PRO A 1 370 ? -21.785 5.228 16.249 1.00 85.56 370 PRO A O 1
ATOM 2969 N N . GLY A 1 371 ? -20.572 7.095 15.898 1.00 84.12 371 GLY A N 1
ATOM 2970 C CA . GLY A 1 371 ? -20.108 6.724 14.561 1.00 84.12 371 GLY A CA 1
ATOM 2971 C C . GLY A 1 371 ? -19.234 5.471 14.574 1.00 84.12 371 GLY A C 1
ATOM 2972 O O . GLY A 1 371 ? -19.483 4.536 13.816 1.00 84.12 371 GLY A O 1
ATOM 2973 N N . ILE A 1 372 ? -18.265 5.405 15.488 1.00 88.69 372 ILE A N 1
ATOM 2974 C CA . ILE A 1 372 ? -17.398 4.230 15.633 1.00 88.69 372 ILE A CA 1
ATOM 2975 C C . ILE A 1 372 ? -18.191 3.039 16.172 1.00 88.69 372 ILE A C 1
ATOM 2977 O O . ILE A 1 372 ? -18.142 1.968 15.571 1.00 88.69 372 ILE A O 1
ATOM 2981 N N . LYS A 1 373 ? -18.961 3.223 17.253 1.00 91.94 373 LYS A N 1
ATOM 2982 C CA . LYS A 1 373 ? -19.723 2.157 17.921 1.00 91.94 373 LYS A CA 1
ATOM 2983 C C . LYS A 1 373 ? -20.611 1.391 16.939 1.00 91.94 373 LYS A C 1
ATOM 2985 O O . LYS A 1 373 ? -20.693 0.170 17.012 1.00 91.94 373 LYS A O 1
ATOM 2990 N N . ALA A 1 374 ? -21.252 2.102 16.013 1.00 91.75 374 ALA A N 1
ATOM 2991 C CA . ALA A 1 374 ? -22.171 1.512 15.044 1.00 91.75 374 ALA A CA 1
ATOM 2992 C C . ALA A 1 374 ? -21.493 0.795 13.861 1.00 91.75 374 ALA A C 1
ATOM 2994 O O . ALA A 1 374 ? -22.180 0.076 13.143 1.00 91.75 374 ALA A O 1
ATOM 2995 N N . ASN A 1 375 ? -20.194 1.007 13.612 1.00 93.38 375 ASN A N 1
ATOM 2996 C CA . ASN A 1 375 ? -19.541 0.542 12.378 1.00 93.38 375 ASN A CA 1
ATOM 2997 C C . ASN A 1 375 ? -18.284 -0.309 12.603 1.00 93.38 375 ASN A C 1
ATOM 2999 O O . ASN A 1 375 ? -17.910 -1.062 11.704 1.00 93.38 375 ASN A O 1
ATOM 3003 N N . ILE A 1 376 ? -17.627 -0.206 13.760 1.00 95.06 376 ILE A N 1
ATOM 3004 C CA . ILE A 1 376 ? -16.360 -0.896 14.015 1.00 95.06 376 ILE A CA 1
ATOM 3005 C C . ILE A 1 376 ? -16.549 -2.414 14.008 1.00 95.06 376 ILE A C 1
ATOM 3007 O O . ILE A 1 376 ? -17.383 -2.950 14.731 1.00 95.06 376 ILE A O 1
ATOM 3011 N N . ARG A 1 377 ? -15.745 -3.112 13.200 1.00 95.75 377 ARG A N 1
ATOM 3012 C CA . ARG A 1 377 ? -15.765 -4.577 13.062 1.00 95.75 377 ARG A CA 1
ATOM 3013 C C . ARG A 1 377 ? -14.495 -5.224 13.579 1.00 95.75 377 ARG A C 1
ATOM 3015 O O . ARG A 1 377 ? -14.556 -6.309 14.157 1.00 95.75 377 ARG A O 1
ATOM 3022 N N . VAL A 1 378 ? -13.356 -4.564 13.376 1.00 95.31 378 VAL A N 1
ATOM 3023 C CA . VAL A 1 378 ? -12.049 -5.052 13.814 1.00 95.31 378 VAL A CA 1
ATOM 3024 C C . VAL A 1 378 ? -11.286 -3.944 14.522 1.00 95.31 378 VAL A C 1
ATOM 3026 O O . VAL A 1 378 ? -11.031 -2.882 13.953 1.00 95.31 378 VAL A O 1
ATOM 3029 N N . LEU A 1 379 ? -10.885 -4.224 15.757 1.00 93.69 379 LEU A N 1
ATOM 3030 C CA . LEU A 1 379 ? -9.916 -3.429 16.501 1.00 93.69 379 LEU A CA 1
ATOM 3031 C C . LEU A 1 379 ? -8.590 -4.184 16.519 1.00 93.69 379 LEU A C 1
ATOM 3033 O O . LEU A 1 379 ? -8.562 -5.349 16.898 1.00 93.69 379 LEU A O 1
ATOM 3037 N N . HIS A 1 380 ? -7.489 -3.540 16.152 1.00 90.12 380 HIS A N 1
ATOM 3038 C CA . HIS A 1 380 ? -6.153 -4.127 16.234 1.00 90.12 380 HIS A CA 1
ATOM 3039 C C . HIS A 1 380 ? -5.244 -3.271 17.115 1.00 90.12 380 HIS A C 1
ATOM 3041 O O . HIS A 1 380 ? -5.006 -2.093 16.845 1.00 90.12 380 HIS A O 1
ATOM 3047 N N . LEU A 1 381 ? -4.756 -3.854 18.205 1.00 85.62 381 LEU A N 1
ATOM 3048 C CA . LEU A 1 381 ? -3.896 -3.181 19.167 1.00 85.62 381 LEU A CA 1
ATOM 3049 C C . LEU A 1 381 ? -2.438 -3.272 18.706 1.00 85.62 381 LEU A C 1
ATOM 3051 O O . LEU A 1 381 ? -1.811 -4.332 18.754 1.00 85.62 381 LEU A O 1
ATOM 3055 N N . ARG A 1 382 ? -1.886 -2.126 18.296 1.00 79.62 382 ARG A N 1
ATOM 3056 C CA . ARG A 1 382 ? -0.526 -1.972 17.755 1.00 79.62 382 ARG A CA 1
ATOM 3057 C C . ARG A 1 382 ? 0.494 -1.719 18.873 1.00 79.62 382 ARG A C 1
ATOM 3059 O O . ARG A 1 382 ? 1.092 -0.646 18.938 1.00 79.62 382 ARG A O 1
ATOM 3066 N N . ARG A 1 383 ? 0.626 -2.661 19.812 1.00 67.75 383 ARG A N 1
ATOM 3067 C CA . ARG A 1 383 ? 1.489 -2.538 21.009 1.00 67.75 383 ARG A CA 1
ATOM 3068 C C . ARG A 1 383 ? 2.920 -3.035 20.770 1.00 67.75 383 ARG A C 1
ATOM 3070 O O . ARG A 1 383 ? 3.103 -4.020 20.063 1.00 67.75 383 ARG A O 1
ATOM 3077 N N . ARG A 1 384 ? 3.911 -2.400 21.411 1.00 56.91 384 ARG A N 1
ATOM 3078 C CA . ARG A 1 384 ? 5.285 -2.929 21.534 1.00 56.91 384 ARG A CA 1
ATOM 3079 C C . ARG A 1 384 ? 5.441 -3.843 22.751 1.00 56.91 384 ARG A C 1
ATOM 3081 O O . ARG A 1 384 ? 4.690 -3.736 23.717 1.00 56.91 384 ARG A O 1
ATOM 3088 N N . GLU A 1 385 ? 6.444 -4.714 22.668 1.00 50.19 385 GLU A N 1
ATOM 3089 C CA . GLU A 1 385 ? 6.884 -5.677 23.689 1.00 50.19 385 GLU A CA 1
ATOM 3090 C C . GLU A 1 385 ? 7.114 -5.054 25.071 1.00 50.19 385 GLU A C 1
ATOM 3092 O O . GLU A 1 385 ? 6.685 -5.625 26.066 1.00 50.19 385 GLU A O 1
ATOM 3097 N N . GLU A 1 386 ? 7.722 -3.869 25.129 1.00 46.97 386 GLU A N 1
ATOM 3098 C CA . GLU A 1 386 ? 8.134 -3.188 26.369 1.00 46.97 386 GLU A CA 1
ATOM 3099 C C . GLU A 1 386 ? 6.966 -2.837 27.309 1.00 46.97 386 GLU A C 1
ATOM 3101 O O . GLU A 1 386 ? 7.171 -2.518 28.476 1.00 46.97 386 GLU A O 1
ATOM 3106 N N . PHE A 1 387 ? 5.729 -2.918 26.812 1.00 48.00 387 PHE A N 1
ATOM 3107 C CA . PHE A 1 387 ? 4.509 -2.648 27.570 1.00 48.00 387 PHE A CA 1
ATOM 3108 C C . PHE A 1 387 ? 3.802 -3.905 28.080 1.00 48.00 387 PHE A C 1
ATOM 3110 O O . PHE A 1 387 ? 2.756 -3.806 28.727 1.00 48.00 387 PHE A O 1
ATOM 3117 N N . TYR A 1 388 ? 4.330 -5.087 27.765 1.00 49.19 388 TYR A N 1
ATOM 3118 C CA . TYR A 1 388 ? 3.938 -6.323 28.421 1.00 49.19 388 TYR A CA 1
ATOM 3119 C C . TYR A 1 388 ? 4.862 -6.514 29.626 1.00 49.19 388 TYR A C 1
ATOM 3121 O O . TYR A 1 388 ? 6.079 -6.421 29.500 1.00 49.19 388 TYR A O 1
ATOM 3129 N N . ASP A 1 389 ? 4.284 -6.744 30.806 1.00 42.44 389 ASP A N 1
ATOM 3130 C CA . ASP A 1 389 ? 5.042 -7.040 32.026 1.00 42.44 389 ASP A CA 1
ATOM 3131 C C . ASP A 1 389 ? 6.068 -8.158 31.749 1.00 42.44 389 ASP A C 1
ATOM 3133 O O . ASP A 1 389 ? 5.688 -9.273 31.409 1.00 42.44 389 ASP A O 1
ATOM 3137 N N . GLN A 1 390 ? 7.369 -7.881 31.872 1.00 41.25 390 GLN A N 1
ATOM 3138 C CA . GLN A 1 390 ? 8.465 -8.785 31.473 1.00 41.25 390 GLN A CA 1
ATOM 3139 C C . GLN A 1 390 ? 8.451 -10.155 32.188 1.00 41.25 390 GLN A C 1
ATOM 3141 O O . GLN A 1 390 ? 9.199 -11.064 31.827 1.00 41.25 390 GLN A O 1
ATOM 3146 N N . SER A 1 391 ? 7.553 -10.357 33.157 1.00 41.56 391 SER A N 1
ATOM 3147 C CA . SER A 1 391 ? 7.288 -11.638 33.820 1.00 41.56 391 SER A CA 1
ATOM 3148 C C . SER A 1 391 ? 6.731 -12.759 32.910 1.00 41.56 391 SER A C 1
ATOM 3150 O O . SER A 1 391 ? 6.470 -13.862 33.406 1.00 41.56 391 SER A O 1
ATOM 3152 N N . TYR A 1 392 ? 6.540 -12.507 31.606 1.00 41.81 392 TYR A N 1
ATOM 3153 C CA . TYR A 1 392 ? 6.125 -13.486 30.583 1.00 41.81 392 TYR A CA 1
ATOM 3154 C C . TYR A 1 392 ? 7.281 -14.230 29.884 1.00 41.81 392 TYR A C 1
ATOM 3156 O O . TYR A 1 392 ? 7.027 -15.210 29.191 1.00 41.81 392 TYR A O 1
ATOM 3164 N N . LEU A 1 393 ? 8.541 -13.823 30.065 1.00 44.12 393 LEU A N 1
ATOM 3165 C CA . LEU A 1 393 ? 9.663 -14.246 29.206 1.00 44.12 393 LEU A CA 1
ATOM 3166 C C . LEU A 1 393 ? 10.203 -15.681 29.411 1.00 44.12 393 LEU A C 1
ATOM 3168 O O . LEU A 1 393 ? 11.231 -16.011 28.828 1.00 44.12 393 LEU A O 1
ATOM 3172 N N . ILE A 1 394 ? 9.586 -16.540 30.240 1.00 38.47 394 ILE A N 1
ATOM 3173 C CA . ILE A 1 394 ? 10.281 -17.756 30.726 1.00 38.47 394 ILE A CA 1
ATOM 3174 C C . ILE A 1 394 ? 9.703 -19.114 30.278 1.00 38.47 394 ILE A C 1
ATOM 3176 O O . ILE A 1 394 ? 10.466 -20.070 30.282 1.00 38.47 394 ILE A O 1
ATOM 3180 N N . ASN A 1 395 ? 8.461 -19.269 29.797 1.00 39.66 395 ASN A N 1
ATOM 3181 C CA . ASN A 1 395 ? 7.958 -20.621 29.455 1.00 39.66 395 ASN A CA 1
ATOM 3182 C C . ASN A 1 395 ? 7.400 -20.750 28.027 1.00 39.66 395 ASN A C 1
ATOM 3184 O O . ASN A 1 395 ? 6.275 -20.363 27.736 1.00 39.66 395 ASN A O 1
ATOM 3188 N N . SER A 1 396 ? 8.214 -21.374 27.171 1.00 43.12 396 SER A N 1
ATOM 3189 C CA . SER A 1 396 ? 8.057 -21.574 25.718 1.00 43.12 396 SER A CA 1
ATOM 3190 C C . SER A 1 396 ? 7.044 -22.664 25.295 1.00 43.12 396 SER A C 1
ATOM 3192 O O . SER A 1 396 ? 6.728 -22.796 24.113 1.00 43.12 396 SER A O 1
ATOM 3194 N N . GLU A 1 397 ? 6.485 -23.449 26.223 1.00 35.88 397 GLU A N 1
ATOM 3195 C CA . GLU A 1 397 ? 5.777 -24.693 25.853 1.00 35.88 397 GLU A CA 1
ATOM 3196 C C . GLU A 1 397 ? 4.264 -24.737 26.139 1.00 35.88 397 GLU A C 1
ATOM 3198 O O . GLU A 1 397 ? 3.650 -25.791 25.997 1.00 35.88 397 GLU A O 1
ATOM 3203 N N . CYS A 1 398 ? 3.605 -23.609 26.433 1.00 36.56 398 CYS A N 1
ATOM 3204 C CA . CYS A 1 398 ? 2.138 -23.569 26.541 1.00 36.56 398 CYS A CA 1
ATOM 3205 C C . CYS A 1 398 ? 1.560 -22.300 25.890 1.00 36.56 398 CYS A C 1
ATOM 3207 O O . CYS A 1 398 ? 1.408 -21.260 26.520 1.00 36.56 398 CYS A O 1
ATOM 3209 N N . TRP A 1 399 ? 1.252 -22.373 24.593 1.00 45.34 399 TRP A N 1
ATOM 3210 C CA . TRP A 1 399 ? 0.753 -21.238 23.795 1.00 45.34 399 TRP A CA 1
ATOM 3211 C C . TRP A 1 399 ? -0.744 -20.932 23.999 1.00 45.34 399 TRP A C 1
ATOM 3213 O O . TRP A 1 399 ? -1.251 -19.970 23.425 1.00 45.34 399 TRP A O 1
ATOM 3223 N N . ASP A 1 400 ? -1.434 -21.719 24.830 1.00 38.25 400 ASP A N 1
ATOM 3224 C CA . ASP A 1 400 ? -2.802 -21.445 25.293 1.00 38.25 400 ASP A CA 1
ATOM 3225 C C . ASP A 1 400 ? -2.818 -20.563 26.564 1.00 38.25 400 ASP A C 1
ATOM 3227 O O . ASP A 1 400 ? -3.869 -20.071 26.977 1.00 38.25 400 ASP A O 1
ATOM 3231 N N . ASP A 1 401 ? -1.646 -20.285 27.150 1.00 40.44 401 ASP A N 1
ATOM 3232 C CA . ASP A 1 401 ? -1.500 -19.567 28.413 1.00 40.44 401 ASP A CA 1
ATOM 3233 C C . ASP A 1 401 ? -1.217 -18.064 28.229 1.00 40.44 401 ASP A C 1
ATOM 3235 O O . ASP A 1 401 ? -0.236 -17.509 28.728 1.00 40.44 401 ASP A O 1
ATOM 3239 N N . ILE A 1 402 ? -2.234 -17.334 27.767 1.00 45.56 402 ILE A N 1
ATOM 3240 C CA . ILE A 1 402 ? -2.640 -16.173 28.583 1.00 45.56 402 ILE A CA 1
ATOM 3241 C C . ILE A 1 402 ? -3.331 -16.765 29.817 1.00 45.56 402 ILE A C 1
ATOM 3243 O O . ILE A 1 402 ? -4.553 -16.676 29.980 1.00 45.56 402 ILE A O 1
ATOM 3247 N N . SER A 1 403 ? -2.533 -17.452 30.644 1.00 40.84 403 SER A N 1
ATOM 3248 C CA . SER A 1 403 ? -2.988 -18.130 31.848 1.00 40.84 403 SER A CA 1
ATOM 3249 C C . SER A 1 403 ? -3.670 -17.102 32.737 1.00 40.84 403 SER A C 1
ATOM 3251 O O . SER A 1 403 ? -3.270 -15.935 32.813 1.00 40.84 403 SER A O 1
ATOM 3253 N N . ASP A 1 404 ? -4.733 -17.562 33.378 1.00 43.31 404 ASP A N 1
ATOM 3254 C CA . ASP A 1 404 ? -5.827 -16.864 34.053 1.00 43.31 404 ASP A CA 1
ATOM 3255 C C . ASP A 1 404 ? -5.546 -15.683 34.998 1.00 43.31 404 ASP A C 1
ATOM 3257 O O . ASP A 1 404 ? -6.480 -15.177 35.617 1.00 43.31 404 ASP A O 1
ATOM 3261 N N . LYS A 1 405 ? -4.310 -15.199 35.154 1.00 41.91 405 LYS A N 1
ATOM 3262 C CA . LYS A 1 405 ? -3.936 -14.338 36.286 1.00 41.91 405 LYS A CA 1
ATOM 3263 C C . LYS A 1 405 ? -3.182 -13.045 35.970 1.00 41.91 405 LYS A C 1
ATOM 3265 O O . LYS A 1 405 ? -3.021 -12.256 36.895 1.00 41.91 405 LYS A O 1
ATOM 3270 N N . LYS A 1 406 ? -2.730 -12.774 34.735 1.00 48.62 406 LYS A N 1
ATOM 3271 C CA . LYS A 1 406 ? -1.713 -11.714 34.522 1.00 48.62 406 LYS A CA 1
ATOM 3272 C C . LYS A 1 406 ? -2.082 -10.483 33.669 1.00 48.62 406 LYS A C 1
ATOM 3274 O O . LYS A 1 406 ? -1.296 -9.544 33.625 1.00 48.62 406 LYS A O 1
ATOM 3279 N N . LEU A 1 407 ? -3.277 -10.395 33.072 1.00 61.78 407 LEU A N 1
ATOM 3280 C CA . LEU A 1 407 ? -3.768 -9.162 32.409 1.00 61.78 407 LEU A CA 1
ATOM 3281 C C . LEU A 1 407 ? -5.263 -8.900 32.703 1.00 61.78 407 LEU A C 1
ATOM 3283 O O . LEU A 1 407 ? -6.095 -8.942 31.789 1.00 61.78 407 LEU A O 1
ATOM 3287 N N . PRO A 1 408 ? -5.646 -8.627 33.971 1.00 64.31 408 PRO A N 1
ATOM 3288 C CA . PRO A 1 408 ? -7.043 -8.386 34.327 1.00 64.31 408 PRO A CA 1
ATOM 3289 C C . PRO A 1 408 ? -7.669 -7.273 33.484 1.00 64.31 408 PRO A C 1
ATOM 3291 O O . PRO A 1 408 ? -8.767 -7.447 32.967 1.00 64.31 408 PRO A O 1
ATOM 3294 N N . SER A 1 409 ? -6.957 -6.165 33.270 1.00 75.50 409 SER A N 1
ATOM 3295 C CA . SER A 1 409 ? -7.468 -5.002 32.533 1.00 75.50 409 SER A CA 1
ATOM 3296 C C . SER A 1 409 ? -7.836 -5.318 31.080 1.00 75.50 409 SER A C 1
ATOM 3298 O O . SER A 1 409 ? -8.877 -4.865 30.606 1.00 75.50 409 SER A O 1
ATOM 3300 N N . PHE A 1 410 ? -7.052 -6.150 30.385 1.00 81.44 410 PHE A N 1
ATOM 3301 C CA . PHE A 1 410 ? -7.362 -6.541 29.009 1.00 81.44 410 PHE A CA 1
ATOM 3302 C C . PHE A 1 410 ? -8.559 -7.491 28.937 1.00 81.44 410 PHE A C 1
ATOM 3304 O O . PHE A 1 410 ? -9.427 -7.304 28.091 1.00 81.44 410 PHE A O 1
ATOM 3311 N N . ARG A 1 411 ? -8.671 -8.459 29.857 1.00 80.62 411 ARG A N 1
ATOM 3312 C CA . ARG A 1 411 ? -9.855 -9.334 29.924 1.00 80.62 411 ARG A CA 1
ATOM 3313 C C . ARG A 1 411 ? -11.126 -8.550 30.241 1.00 80.62 411 ARG A C 1
ATOM 3315 O O . ARG A 1 411 ? -12.142 -8.768 29.589 1.00 80.62 411 ARG A O 1
ATOM 3322 N N . HIS A 1 412 ? -11.060 -7.602 31.178 1.00 86.12 412 HIS A N 1
ATOM 3323 C CA . HIS A 1 412 ? -12.175 -6.695 31.466 1.00 86.12 412 HIS A CA 1
ATOM 3324 C C . HIS A 1 412 ? -12.538 -5.851 30.239 1.00 86.12 412 HIS A C 1
ATOM 3326 O O . HIS A 1 412 ? -13.717 -5.656 29.953 1.00 86.12 412 HIS A O 1
ATOM 3332 N N . PHE A 1 413 ? -11.541 -5.387 29.481 1.00 89.00 413 PHE A N 1
ATOM 3333 C CA . PHE A 1 413 ? -11.774 -4.694 28.219 1.00 89.00 413 PHE A CA 1
ATOM 3334 C C . PHE A 1 413 ? -12.454 -5.593 27.178 1.00 89.00 413 PHE A C 1
ATOM 3336 O O . PHE A 1 413 ? -13.431 -5.158 26.583 1.00 89.00 413 PHE A O 1
ATOM 3343 N N . LEU A 1 414 ? -12.002 -6.836 26.978 1.00 90.56 414 LEU A N 1
ATOM 3344 C CA . LEU A 1 414 ? -12.629 -7.777 26.038 1.00 90.56 414 LEU A CA 1
ATOM 3345 C C . LEU A 1 414 ? -14.069 -8.115 26.443 1.00 90.56 414 LEU A C 1
ATOM 3347 O O . LEU A 1 414 ? -14.959 -8.088 25.598 1.00 90.56 414 LEU A O 1
ATOM 3351 N N . ALA A 1 415 ? -14.308 -8.374 27.732 1.00 90.94 415 ALA A N 1
ATOM 3352 C CA . ALA A 1 415 ? -15.644 -8.636 28.265 1.00 90.94 415 ALA A CA 1
ATOM 3353 C C . ALA A 1 415 ? -16.587 -7.445 28.044 1.00 90.94 415 ALA A C 1
ATOM 3355 O O . ALA A 1 415 ? -17.738 -7.626 27.661 1.00 90.94 415 ALA A O 1
ATOM 3356 N N . TRP A 1 416 ? -16.090 -6.218 28.223 1.00 94.12 416 TRP A N 1
ATOM 3357 C CA . TRP A 1 416 ? -16.837 -5.011 27.878 1.00 94.12 416 TRP A CA 1
ATOM 3358 C C . TRP A 1 416 ? -17.065 -4.887 26.362 1.00 94.12 416 TRP A C 1
ATOM 3360 O O . TRP A 1 416 ? -18.197 -4.677 25.932 1.00 94.12 416 TRP A O 1
ATOM 3370 N N . ALA A 1 417 ? -16.017 -5.047 25.549 1.00 94.12 417 ALA A N 1
ATOM 3371 C CA . ALA A 1 417 ? -16.049 -4.830 24.102 1.00 94.12 417 ALA A CA 1
ATOM 3372 C C . ALA A 1 417 ? -17.000 -5.805 23.394 1.00 94.12 417 ALA A C 1
ATOM 3374 O O . ALA A 1 417 ? -17.708 -5.422 22.461 1.00 94.12 417 ALA A O 1
ATOM 3375 N N . PHE A 1 418 ? -17.051 -7.052 23.868 1.00 94.81 418 PHE A N 1
ATOM 3376 C CA . PHE A 1 418 ? -17.985 -8.071 23.396 1.00 94.81 418 PHE A CA 1
ATOM 3377 C C . PHE A 1 418 ? -19.284 -8.148 24.216 1.00 94.81 418 PHE A C 1
ATOM 3379 O O . PHE A 1 418 ? -20.193 -8.889 23.848 1.00 94.81 418 PHE A O 1
ATOM 3386 N N . GLY A 1 419 ? -19.423 -7.361 25.282 1.00 91.75 419 GLY A N 1
ATOM 3387 C CA . GLY A 1 419 ? -20.648 -7.258 26.073 1.00 91.75 419 GLY A CA 1
ATOM 3388 C C . GLY A 1 419 ? -21.722 -6.382 25.420 1.00 91.75 419 GLY A C 1
ATOM 3389 O O . GLY A 1 419 ? -21.546 -5.867 24.315 1.00 91.75 419 GLY A O 1
ATOM 3390 N N . SER A 1 420 ? -22.838 -6.183 26.127 1.00 90.56 420 SER A N 1
ATOM 3391 C CA . SER A 1 420 ? -23.961 -5.334 25.684 1.00 90.56 420 SER A CA 1
ATOM 3392 C C . SER A 1 420 ? -23.595 -3.852 25.566 1.00 90.56 420 SER A C 1
ATOM 3394 O O . SER A 1 420 ? -24.143 -3.137 24.730 1.00 90.56 420 SER A O 1
ATOM 3396 N N . GLU A 1 421 ? -22.659 -3.393 26.398 1.00 91.75 421 GLU A N 1
ATOM 3397 C CA . GLU A 1 421 ? -22.220 -1.995 26.434 1.00 91.75 421 GLU A CA 1
ATOM 3398 C C . GLU A 1 421 ? -21.200 -1.662 25.335 1.00 91.75 421 GLU A C 1
ATOM 3400 O O . GLU A 1 421 ? -21.059 -0.494 24.945 1.00 91.75 421 GLU A O 1
ATOM 3405 N N . GLY A 1 422 ? -20.508 -2.682 24.823 1.00 93.19 422 GLY A N 1
ATOM 3406 C CA . GLY A 1 422 ? -19.515 -2.564 23.764 1.00 93.19 422 GLY A CA 1
ATOM 3407 C C . GLY A 1 422 ? -20.119 -2.297 22.380 1.00 93.19 422 GLY A C 1
ATOM 3408 O O . GLY A 1 422 ? -21.338 -2.153 22.225 1.00 93.19 422 GLY A O 1
ATOM 3409 N N . PRO A 1 423 ? -19.278 -2.187 21.339 1.00 95.19 423 PRO A N 1
ATOM 3410 C CA . PRO A 1 423 ? -19.759 -1.993 19.978 1.00 95.19 423 PRO A CA 1
ATOM 3411 C C . PRO A 1 423 ? -20.448 -3.262 19.444 1.00 95.19 423 PRO A C 1
ATOM 3413 O O . PRO A 1 423 ? -19.817 -4.323 19.415 1.00 95.19 423 PRO A O 1
ATOM 3416 N N . PRO A 1 424 ? -21.716 -3.182 18.997 1.00 94.56 424 PRO A N 1
ATOM 3417 C CA . PRO A 1 424 ? -22.488 -4.357 18.585 1.00 94.56 424 PRO A CA 1
ATOM 3418 C C . PRO A 1 424 ? -21.890 -5.070 17.366 1.00 94.56 424 PRO A C 1
ATOM 3420 O O . PRO A 1 424 ? -21.878 -6.296 17.320 1.00 94.56 424 PRO A O 1
ATOM 3423 N N . GLU A 1 425 ? -21.333 -4.311 16.420 1.00 94.88 425 GLU A N 1
ATOM 3424 C CA . GLU A 1 425 ? -20.764 -4.844 15.176 1.00 94.88 425 GLU A CA 1
ATOM 3425 C C . GLU A 1 425 ? -19.319 -5.341 15.325 1.00 94.88 425 GLU A C 1
ATOM 3427 O O . GLU A 1 425 ? -18.758 -5.888 14.374 1.00 94.88 425 GLU A O 1
ATOM 3432 N N . LEU A 1 426 ? -18.700 -5.184 16.504 1.00 95.56 426 LEU A N 1
ATOM 3433 C CA . LEU A 1 426 ? -17.321 -5.612 16.728 1.00 95.56 426 LEU A CA 1
ATOM 3434 C C . LEU A 1 426 ? -17.240 -7.137 16.692 1.00 95.56 426 LEU A C 1
ATOM 3436 O O . LEU A 1 426 ? -17.795 -7.820 17.554 1.00 95.56 426 LEU A O 1
ATOM 3440 N N . GLN A 1 427 ? -16.513 -7.662 15.711 1.00 93.94 427 GLN A N 1
ATOM 3441 C CA . GLN A 1 427 ? -16.362 -9.097 15.486 1.00 93.94 427 GLN A CA 1
ATOM 3442 C C . GLN A 1 427 ? -15.033 -9.616 16.013 1.00 93.94 427 GLN A C 1
ATOM 3444 O O . GLN A 1 427 ? -14.984 -10.750 16.484 1.00 93.94 427 GLN A O 1
ATOM 3449 N N . ALA A 1 428 ? -13.972 -8.806 15.941 1.00 93.50 428 ALA A N 1
ATOM 3450 C CA . ALA A 1 428 ? -12.639 -9.226 16.342 1.00 93.50 428 ALA A CA 1
ATOM 3451 C C . ALA A 1 428 ? -11.836 -8.121 17.040 1.00 93.50 428 ALA A C 1
ATOM 3453 O O . ALA A 1 428 ? -11.848 -6.959 16.627 1.00 93.50 428 ALA A O 1
ATOM 3454 N N . VAL A 1 429 ? -11.078 -8.519 18.060 1.00 91.69 429 VAL A N 1
ATOM 3455 C CA . VAL A 1 429 ? -10.012 -7.717 18.669 1.00 91.69 429 VAL A CA 1
ATOM 3456 C C . VAL A 1 429 ? -8.701 -8.463 18.468 1.00 91.69 429 VAL A C 1
ATOM 3458 O O . VAL A 1 429 ? -8.554 -9.576 18.959 1.00 91.69 429 VAL A O 1
ATOM 3461 N N . GLY A 1 430 ? -7.772 -7.876 17.723 1.00 88.00 430 GLY A N 1
ATOM 3462 C CA . GLY A 1 430 ? -6.447 -8.425 17.456 1.00 88.00 430 GLY A CA 1
ATOM 3463 C C . GLY A 1 430 ? -5.347 -7.707 18.228 1.00 88.00 430 GLY A C 1
ATOM 3464 O O . GLY A 1 430 ? -5.484 -6.533 18.570 1.00 88.00 430 GLY A O 1
ATOM 3465 N N . HIS A 1 431 ? -4.237 -8.392 18.468 1.00 81.62 431 HIS A N 1
ATOM 3466 C CA . HIS A 1 431 ? -2.965 -7.780 18.847 1.00 81.62 431 HIS A CA 1
ATOM 3467 C C . HIS A 1 431 ? -1.800 -8.602 18.292 1.00 81.62 431 HIS A C 1
ATOM 3469 O O . HIS A 1 431 ? -1.963 -9.765 17.915 1.00 81.62 431 HIS A O 1
ATOM 3475 N N . TYR A 1 432 ? -0.610 -8.004 18.265 1.00 74.31 432 TYR A N 1
ATOM 3476 C CA . TYR A 1 432 ? 0.611 -8.724 17.914 1.00 74.31 432 TYR A CA 1
ATOM 3477 C C . TYR A 1 432 ? 0.841 -9.893 18.882 1.00 74.31 432 TYR A C 1
ATOM 3479 O O . TYR A 1 432 ? 0.746 -9.709 20.100 1.00 74.31 432 TYR A O 1
ATOM 3487 N N . ALA A 1 433 ? 1.120 -11.090 18.358 1.00 56.94 433 ALA A N 1
ATOM 3488 C CA . ALA A 1 433 ? 1.626 -12.175 19.193 1.00 56.94 433 ALA A CA 1
ATOM 3489 C C . ALA A 1 433 ? 3.135 -12.049 19.356 1.00 56.94 433 ALA A C 1
ATOM 3491 O O . ALA A 1 433 ? 3.850 -11.620 18.448 1.00 56.94 433 ALA A O 1
ATOM 3492 N N . PHE A 1 434 ? 3.591 -12.427 20.540 1.00 52.59 434 PHE A N 1
ATOM 3493 C CA . PHE A 1 434 ? 4.976 -12.337 20.956 1.00 52.59 434 PHE A CA 1
ATOM 3494 C C . PHE A 1 434 ? 5.902 -13.245 20.110 1.00 52.59 434 PHE A C 1
ATOM 3496 O O . PHE A 1 434 ? 5.457 -14.242 19.540 1.00 52.59 434 PHE A O 1
ATOM 3503 N N . ASP A 1 435 ? 7.176 -12.853 20.013 1.00 42.50 435 ASP A N 1
ATOM 3504 C CA . ASP A 1 435 ? 8.320 -13.491 19.323 1.00 42.50 435 ASP A CA 1
ATOM 3505 C C . ASP A 1 435 ? 8.401 -13.516 17.795 1.00 42.50 435 ASP A C 1
ATOM 3507 O O . ASP A 1 435 ? 9.497 -13.662 17.248 1.00 42.50 435 ASP A O 1
ATOM 3511 N N . PHE A 1 436 ? 7.315 -13.276 17.067 1.00 44.03 436 PHE A N 1
ATOM 3512 C CA . PHE A 1 436 ? 7.374 -13.276 15.607 1.00 44.03 436 PHE A CA 1
ATOM 3513 C C . PHE A 1 436 ? 6.697 -12.020 15.072 1.00 44.03 436 PHE A C 1
ATOM 3515 O O . PHE A 1 436 ? 5.483 -11.982 14.926 1.00 44.03 436 PHE A O 1
ATOM 3522 N N . MET A 1 437 ? 7.467 -10.991 14.707 1.00 48.53 437 MET A N 1
ATOM 3523 C CA . MET A 1 437 ? 6.961 -9.776 14.032 1.00 48.53 437 MET A CA 1
ATOM 3524 C C . MET A 1 437 ? 6.481 -10.045 12.588 1.00 48.53 437 MET A C 1
ATOM 3526 O O . MET A 1 437 ? 6.466 -9.157 11.740 1.00 48.53 437 MET A O 1
ATOM 3530 N N . GLN A 1 438 ? 6.095 -11.285 12.283 1.00 52.19 438 GLN A N 1
ATOM 3531 C CA . GLN A 1 438 ? 5.463 -11.649 11.028 1.00 52.19 438 GLN A CA 1
ATOM 3532 C C . GLN A 1 438 ? 3.946 -11.462 11.123 1.00 52.19 438 GLN A C 1
ATOM 3534 O O . GLN A 1 438 ? 3.360 -11.783 12.156 1.00 52.19 438 GLN A O 1
ATOM 3539 N N . PRO A 1 439 ? 3.282 -11.055 10.027 1.00 49.59 439 PRO A N 1
ATOM 3540 C CA . PRO A 1 439 ? 1.825 -10.970 9.907 1.00 49.59 439 PRO A CA 1
ATOM 3541 C C . PRO A 1 439 ? 1.048 -12.127 10.542 1.00 49.59 439 PRO A C 1
ATOM 3543 O O . PRO A 1 439 ? -0.018 -11.932 11.120 1.00 49.59 439 PRO A O 1
ATOM 3546 N N . ILE A 1 440 ? 1.610 -13.330 10.422 1.00 54.53 440 ILE A N 1
ATOM 3547 C CA . ILE A 1 440 ? 1.027 -14.637 10.727 1.00 54.53 440 ILE A CA 1
ATOM 3548 C C . ILE A 1 440 ? 0.900 -14.904 12.236 1.00 54.53 440 ILE A C 1
ATOM 3550 O O . ILE A 1 440 ? 0.139 -15.794 12.630 1.00 54.53 440 ILE A O 1
ATOM 3554 N N . SER A 1 441 ? 1.625 -14.158 13.071 1.00 64.06 441 SER A N 1
ATOM 3555 C CA . SER A 1 441 ? 1.673 -14.401 14.510 1.00 64.06 441 SER A CA 1
ATOM 3556 C C . SER A 1 441 ? 0.455 -13.855 15.244 1.00 64.06 441 SER A C 1
ATOM 3558 O O . SER A 1 441 ? 0.066 -14.471 16.223 1.00 64.06 441 SER A O 1
ATOM 3560 N N . ASP A 1 442 ? -0.187 -12.789 14.752 1.00 75.56 442 ASP A N 1
ATOM 3561 C CA . ASP A 1 442 ? -1.291 -12.099 15.430 1.00 75.56 442 ASP A CA 1
ATOM 3562 C C . ASP A 1 442 ? -2.288 -13.022 16.138 1.00 75.56 442 ASP A C 1
ATOM 3564 O O . ASP A 1 442 ? -2.819 -13.980 15.558 1.00 75.56 442 ASP A O 1
ATOM 3568 N N . VAL A 1 443 ? -2.603 -12.653 17.378 1.00 79.81 443 VAL A N 1
ATOM 3569 C CA . VAL A 1 443 ? -3.688 -13.252 18.152 1.00 79.81 443 VAL A CA 1
ATOM 3570 C C . VAL A 1 443 ? -4.938 -12.418 17.940 1.00 79.81 443 VAL A C 1
ATOM 3572 O O . VAL A 1 443 ? -4.889 -11.195 18.079 1.00 79.81 443 VAL A O 1
ATOM 3575 N N . PHE A 1 444 ? -6.067 -13.065 17.657 1.00 86.06 444 PHE A N 1
ATOM 3576 C CA . PHE A 1 444 ? -7.366 -12.406 17.709 1.00 86.06 444 PHE A CA 1
ATOM 3577 C C . PHE A 1 444 ? -8.329 -13.122 18.640 1.00 86.06 444 PHE A C 1
ATOM 3579 O O . PHE A 1 444 ? -8.375 -14.348 18.710 1.00 86.06 444 PHE A O 1
ATOM 3586 N N . TYR A 1 445 ? -9.177 -12.320 19.265 1.00 89.38 445 TYR A N 1
ATOM 3587 C CA . TYR A 1 445 ? -10.363 -12.744 19.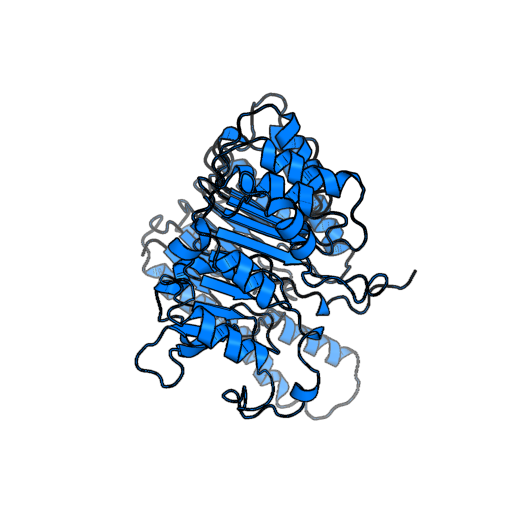986 1.00 89.38 445 TYR A CA 1
ATOM 3588 C C . TYR A 1 445 ? -11.565 -12.428 19.113 1.00 89.38 445 TYR A C 1
ATOM 3590 O O . TYR A 1 445 ? -11.753 -11.274 18.728 1.00 89.38 445 TYR A O 1
ATOM 3598 N N . PHE A 1 446 ? -12.363 -13.439 18.792 1.00 90.12 446 PHE A N 1
ATOM 3599 C CA . PHE A 1 446 ? -13.598 -13.280 18.035 1.00 90.12 446 PHE A CA 1
ATOM 3600 C C . PHE A 1 446 ? -14.792 -13.363 18.950 1.00 90.12 446 PHE A C 1
ATOM 3602 O O . PHE A 1 446 ? -14.852 -14.278 19.768 1.00 90.12 446 PHE A O 1
ATOM 3609 N N . ARG A 1 447 ? -15.768 -12.483 18.738 1.00 90.25 447 ARG A N 1
ATOM 3610 C CA . ARG A 1 447 ? -17.077 -12.578 19.380 1.00 90.25 447 ARG A CA 1
ATOM 3611 C C . ARG A 1 447 ? -17.665 -13.971 19.141 1.00 90.25 447 ARG A C 1
ATOM 3613 O O . ARG A 1 447 ? -17.809 -14.402 17.998 1.00 90.25 447 ARG A O 1
ATOM 3620 N N . ASP A 1 448 ? -18.009 -14.652 20.224 1.00 89.06 448 ASP A N 1
ATOM 3621 C CA . ASP A 1 448 ? -18.607 -15.982 20.207 1.00 89.06 448 ASP A CA 1
ATOM 3622 C C . ASP A 1 448 ? -19.535 -16.127 21.413 1.00 89.06 448 ASP A C 1
ATOM 3624 O O . ASP A 1 448 ? -19.096 -16.382 22.533 1.00 89.06 448 ASP A O 1
ATOM 3628 N N . ALA A 1 449 ? -20.835 -15.951 21.176 1.00 84.69 449 ALA A N 1
ATOM 3629 C CA . ALA A 1 449 ? -21.852 -16.006 22.223 1.00 84.69 449 ALA A CA 1
ATOM 3630 C C . ALA A 1 449 ? -22.008 -17.401 22.859 1.00 84.69 449 ALA A C 1
ATOM 3632 O O . ALA A 1 449 ? -22.663 -17.516 23.891 1.00 84.69 449 ALA A O 1
ATOM 3633 N N . GLN A 1 450 ? -21.452 -18.453 22.246 1.00 85.62 450 GLN A N 1
ATOM 3634 C CA . GLN A 1 450 ? -21.505 -19.818 22.777 1.00 85.62 450 GLN A CA 1
ATOM 3635 C C . GLN A 1 450 ? -20.317 -20.136 23.691 1.00 85.62 450 GLN A C 1
ATOM 3637 O O . GLN A 1 450 ? -20.361 -21.116 24.433 1.00 85.62 450 GLN A O 1
ATOM 3642 N N . HIS A 1 451 ? -19.259 -19.325 23.650 1.00 84.56 451 HIS A N 1
ATOM 3643 C CA . HIS A 1 451 ? -18.086 -19.499 24.495 1.00 84.56 451 HIS A CA 1
ATOM 3644 C C . HIS A 1 451 ? -18.317 -18.872 25.878 1.00 84.56 451 HIS A C 1
ATOM 3646 O O . HIS A 1 451 ? -18.921 -17.809 25.980 1.00 84.56 451 HIS A O 1
ATOM 3652 N N . GLU A 1 452 ? -17.774 -19.477 26.941 1.00 80.19 452 GLU A N 1
ATOM 3653 C CA . GLU A 1 452 ? -17.977 -19.043 28.340 1.00 80.19 452 GLU A CA 1
ATOM 3654 C C . GLU A 1 452 ? -17.671 -17.551 28.578 1.00 80.19 452 GLU A C 1
ATOM 3656 O O . GLU A 1 452 ? -18.391 -16.867 29.298 1.00 80.19 452 GLU A O 1
ATOM 3661 N N . ASN A 1 453 ? -16.648 -17.021 27.902 1.00 78.50 453 ASN A N 1
ATOM 3662 C CA . ASN A 1 453 ? -16.215 -15.627 28.014 1.00 78.50 453 ASN A CA 1
ATOM 3663 C C . ASN A 1 453 ? -16.863 -14.688 26.976 1.00 78.50 453 ASN A C 1
ATOM 3665 O O . ASN A 1 453 ? -16.509 -13.511 26.912 1.00 78.50 453 ASN A O 1
ATOM 3669 N N . GLY A 1 454 ? -17.763 -15.190 26.124 1.00 83.44 454 GLY A N 1
ATOM 3670 C CA . GLY A 1 454 ? -18.360 -14.441 25.011 1.00 83.44 454 GLY A CA 1
ATOM 3671 C C . GLY A 1 454 ? -17.428 -14.233 23.808 1.00 83.44 454 GLY A C 1
ATOM 3672 O O . GLY A 1 454 ? -17.774 -13.502 22.873 1.00 83.44 454 GLY A O 1
ATOM 3673 N N . TYR A 1 455 ? -16.241 -14.848 23.817 1.00 87.81 455 TYR A N 1
ATOM 3674 C CA . TYR A 1 455 ? -15.278 -14.808 22.721 1.00 87.81 455 TYR A CA 1
ATOM 3675 C C . TYR A 1 455 ? -14.386 -16.052 22.672 1.00 87.81 455 TYR A C 1
ATOM 3677 O O . TYR A 1 455 ? -14.134 -16.689 23.694 1.00 87.81 455 TYR A O 1
ATOM 3685 N N . ARG A 1 456 ? -13.848 -16.345 21.483 1.00 86.31 456 ARG A N 1
ATOM 3686 C CA . ARG A 1 456 ? -12.857 -17.404 21.230 1.00 86.31 456 ARG A CA 1
ATOM 3687 C C . ARG A 1 456 ? -11.531 -16.823 20.741 1.00 86.31 456 ARG A C 1
ATOM 3689 O O . ARG A 1 456 ? -11.524 -15.897 19.932 1.00 86.31 456 ARG A O 1
ATOM 3696 N N . CYS A 1 457 ? -10.414 -17.379 21.199 1.00 83.12 457 CYS A N 1
ATOM 3697 C CA . CYS A 1 457 ? -9.068 -16.976 20.787 1.00 83.12 457 CYS A CA 1
ATOM 3698 C C . CYS A 1 457 ? -8.597 -17.796 19.576 1.00 83.12 457 CYS A C 1
ATOM 3700 O O . CYS A 1 457 ? -8.770 -19.015 19.543 1.00 83.12 457 CYS A O 1
ATOM 3702 N N . VAL A 1 458 ? -8.016 -17.144 18.566 1.00 79.44 458 VAL A N 1
ATOM 3703 C CA . VAL A 1 458 ? -7.497 -17.794 17.357 1.00 79.44 458 VAL A CA 1
ATOM 3704 C C . VAL A 1 458 ? -6.225 -17.075 16.878 1.00 79.44 458 VAL A C 1
ATOM 3706 O O . VAL A 1 458 ? -6.167 -15.849 16.837 1.00 79.44 458 VAL A O 1
ATOM 3709 N N . PHE A 1 459 ? -5.216 -17.839 16.453 1.00 73.38 459 PHE A N 1
ATOM 3710 C CA . PHE A 1 459 ? -3.999 -17.322 15.809 1.00 73.38 459 PHE A CA 1
ATOM 3711 C C . PHE A 1 459 ? -4.192 -17.124 14.306 1.00 73.38 459 PHE A C 1
ATOM 3713 O O . PHE A 1 459 ? -4.725 -18.021 13.642 1.00 73.38 459 PHE A O 1
ATOM 3720 N N . ARG A 1 460 ? -3.679 -16.025 13.731 1.00 66.75 460 ARG A N 1
ATOM 3721 C CA . ARG A 1 460 ? -3.855 -15.696 12.300 1.00 66.75 460 ARG A CA 1
ATOM 3722 C C . ARG A 1 460 ? -3.374 -16.810 11.369 1.00 66.75 460 ARG A C 1
ATOM 3724 O O . ARG A 1 460 ? -4.021 -17.074 10.359 1.00 66.75 460 ARG A O 1
ATOM 3731 N N . ARG A 1 461 ? -2.324 -17.559 11.735 1.00 62.56 461 ARG A N 1
ATOM 3732 C CA . ARG A 1 461 ? -1.862 -18.748 10.985 1.00 62.56 461 ARG A CA 1
ATOM 3733 C C . ARG A 1 461 ? -2.956 -19.792 10.740 1.00 62.56 461 ARG A C 1
ATOM 3735 O O . ARG A 1 461 ? -3.003 -20.389 9.670 1.00 62.56 461 ARG A O 1
ATOM 3742 N N . ARG A 1 462 ? -3.841 -20.010 11.718 1.00 55.84 462 ARG A N 1
ATOM 3743 C CA . ARG A 1 462 ? -4.978 -20.941 11.608 1.00 55.84 462 ARG A CA 1
ATOM 3744 C C . ARG A 1 462 ? -6.199 -20.296 10.931 1.00 55.84 462 ARG A C 1
ATOM 3746 O O . ARG A 1 462 ? -7.182 -20.981 10.676 1.00 55.84 462 ARG A O 1
ATOM 3753 N N . MET A 1 463 ? -6.132 -19.001 10.601 1.00 56.50 463 MET A N 1
ATOM 3754 C CA . MET A 1 463 ? -7.221 -18.213 10.007 1.00 56.50 463 MET A CA 1
ATOM 3755 C C . MET A 1 463 ? -7.156 -18.040 8.500 1.00 56.50 463 MET A C 1
ATOM 3757 O O . MET A 1 463 ? -8.028 -17.375 7.946 1.00 56.50 463 MET A O 1
ATOM 3761 N N . GLN A 1 464 ? -6.218 -18.678 7.796 1.00 52.56 464 GLN A N 1
ATOM 3762 C CA . GLN A 1 464 ? -6.289 -18.721 6.330 1.00 52.56 464 GLN A CA 1
ATOM 3763 C C . GLN A 1 464 ? -7.625 -19.315 5.818 1.00 52.56 464 GLN A C 1
ATOM 3765 O O . GLN A 1 464 ? -7.893 -19.229 4.627 1.00 52.56 464 GLN A O 1
ATOM 3770 N N . GLN A 1 465 ? -8.477 -19.863 6.695 1.00 50.59 465 GLN A N 1
ATOM 3771 C CA . GLN A 1 465 ? -9.830 -20.356 6.421 1.00 50.59 465 GLN A CA 1
ATOM 3772 C C . GLN A 1 465 ? -10.974 -19.376 6.773 1.00 50.59 465 GLN A C 1
ATOM 3774 O O . GLN A 1 465 ? -12.128 -19.685 6.493 1.00 50.59 465 GLN A O 1
ATOM 3779 N N . LEU A 1 466 ? -10.705 -18.218 7.392 1.00 63.34 466 LEU A N 1
ATOM 3780 C CA . LEU A 1 466 ? -11.729 -17.223 7.740 1.00 63.34 466 LEU A CA 1
ATOM 3781 C C . LEU A 1 466 ? -11.705 -16.072 6.728 1.00 63.34 466 LEU A C 1
ATOM 3783 O O . LEU A 1 466 ? -10.937 -15.120 6.873 1.00 63.34 466 LEU A O 1
ATOM 3787 N N . ASP A 1 467 ? -12.589 -16.134 5.731 1.00 69.19 467 ASP A N 1
ATOM 3788 C CA . ASP A 1 467 ? -12.724 -15.108 4.682 1.00 69.19 467 ASP A CA 1
ATOM 3789 C C . ASP A 1 467 ? -12.920 -13.686 5.239 1.00 69.19 467 ASP A C 1
ATOM 3791 O O . ASP A 1 467 ? -12.521 -12.707 4.609 1.00 69.19 467 ASP A O 1
ATOM 3795 N N . PHE A 1 468 ? -13.466 -13.562 6.455 1.00 78.69 468 PHE A N 1
ATOM 3796 C CA . PHE A 1 468 ? -13.711 -12.281 7.117 1.00 78.69 468 PHE A CA 1
ATOM 3797 C C . PHE A 1 468 ? -12.447 -11.438 7.343 1.00 78.69 468 PHE A C 1
ATOM 3799 O O . PHE A 1 468 ? -12.503 -10.225 7.161 1.00 78.69 468 PHE A O 1
ATOM 3806 N N . ILE A 1 469 ? -11.317 -12.034 7.742 1.00 77.00 469 ILE A N 1
ATOM 3807 C CA . ILE A 1 469 ? -10.100 -11.254 8.034 1.00 77.00 469 ILE A CA 1
ATOM 3808 C C . ILE A 1 469 ? -9.329 -10.890 6.770 1.00 77.00 469 ILE A C 1
ATOM 3810 O O . ILE A 1 469 ? -8.678 -9.847 6.748 1.00 77.00 469 ILE A O 1
ATOM 3814 N N . ARG A 1 470 ? -9.480 -11.668 5.693 1.00 78.75 470 ARG A N 1
ATOM 3815 C CA . ARG A 1 470 ? -8.783 -11.413 4.425 1.00 78.75 470 ARG A CA 1
ATOM 3816 C C . ARG A 1 470 ? -9.074 -10.023 3.855 1.00 78.75 470 ARG A C 1
ATOM 3818 O O . ARG A 1 470 ? -8.195 -9.383 3.290 1.00 78.75 470 ARG A O 1
ATOM 3825 N N . GLN A 1 471 ? -10.282 -9.492 4.070 1.00 86.19 471 GLN A N 1
ATOM 3826 C CA . GLN A 1 471 ? -10.636 -8.131 3.633 1.00 86.19 471 GLN A CA 1
ATOM 3827 C C . GLN A 1 471 ? -9.830 -7.018 4.342 1.00 86.19 471 GLN A C 1
ATOM 3829 O O . GLN A 1 471 ? -9.829 -5.864 3.900 1.00 86.19 471 GLN A O 1
ATOM 3834 N N . TYR A 1 472 ? -9.159 -7.357 5.446 1.00 88.62 472 TYR A N 1
ATOM 3835 C CA . TYR A 1 472 ? -8.324 -6.468 6.246 1.00 88.62 472 TYR A CA 1
ATOM 3836 C C . TYR A 1 472 ? -6.835 -6.827 6.176 1.00 88.62 47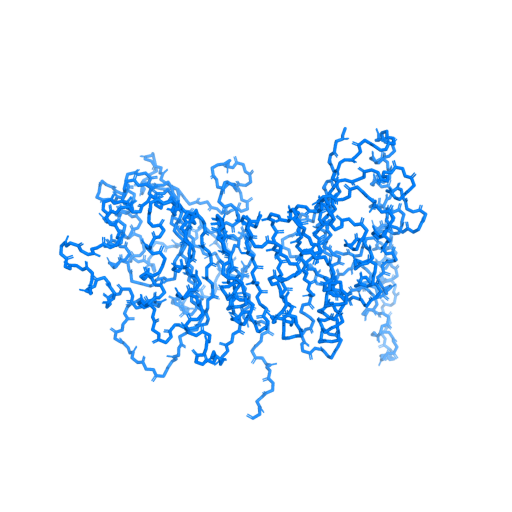2 TYR A C 1
ATOM 3838 O O . TYR A 1 472 ? -6.068 -6.229 6.921 1.00 88.62 472 TYR A O 1
ATOM 3846 N N . ASP A 1 473 ? -6.398 -7.741 5.299 1.00 84.06 473 ASP A N 1
ATOM 3847 C CA . ASP A 1 473 ? -5.000 -8.203 5.266 1.00 84.06 473 ASP A CA 1
ATOM 3848 C C . ASP A 1 473 ? -4.003 -7.054 5.086 1.00 84.06 473 ASP A C 1
ATOM 3850 O O . ASP A 1 473 ? -3.082 -6.922 5.886 1.00 84.06 473 ASP A O 1
ATOM 3854 N N . TYR A 1 474 ? -4.242 -6.153 4.127 1.00 86.69 474 TYR A N 1
ATOM 3855 C CA . TYR A 1 474 ? -3.382 -4.979 3.952 1.00 86.69 474 TYR A CA 1
ATOM 3856 C C . TYR A 1 474 ? -3.365 -4.091 5.200 1.00 86.69 474 TYR A C 1
ATOM 3858 O O . TYR A 1 474 ? -2.306 -3.668 5.644 1.00 86.69 474 TYR A O 1
ATOM 3866 N N . ALA A 1 475 ? -4.530 -3.839 5.804 1.00 88.62 475 ALA A N 1
ATOM 3867 C CA . ALA A 1 475 ? -4.621 -3.016 7.004 1.00 88.62 475 ALA A CA 1
ATOM 3868 C C . ALA A 1 475 ? -3.890 -3.656 8.181 1.00 88.62 475 ALA A C 1
ATOM 3870 O O . ALA A 1 475 ? -3.229 -2.962 8.946 1.00 88.62 475 ALA A O 1
ATOM 3871 N N . LEU A 1 476 ? -3.989 -4.976 8.320 1.00 86.62 476 LEU A N 1
ATOM 3872 C CA . LEU A 1 476 ? -3.249 -5.737 9.305 1.00 86.62 476 LEU A CA 1
ATOM 3873 C C . LEU A 1 476 ? -1.756 -5.621 9.046 1.00 86.62 476 LEU A C 1
ATOM 3875 O O . LEU A 1 476 ? -1.040 -5.345 10.000 1.00 86.62 476 LEU A O 1
ATOM 3879 N N . ASP A 1 477 ? -1.295 -5.766 7.813 1.00 82.06 477 ASP A N 1
ATOM 3880 C CA . ASP A 1 477 ? 0.129 -5.830 7.468 1.00 82.06 477 ASP A CA 1
ATOM 3881 C C . ASP A 1 477 ? 0.808 -4.460 7.407 1.00 82.06 477 ASP A C 1
ATOM 3883 O O . ASP A 1 477 ? 2.006 -4.363 7.666 1.00 82.06 477 ASP A O 1
ATOM 3887 N N . ALA A 1 478 ? 0.039 -3.402 7.154 1.00 84.50 478 ALA A N 1
ATOM 3888 C CA . ALA A 1 478 ? 0.519 -2.031 7.165 1.00 84.50 478 ALA A CA 1
ATOM 3889 C C . ALA A 1 478 ? 1.131 -1.654 8.521 1.00 84.50 478 ALA A C 1
ATOM 3891 O O . ALA A 1 478 ? 0.669 -2.080 9.589 1.00 84.50 478 ALA A O 1
ATOM 3892 N N . CYS A 1 479 ? 2.158 -0.810 8.460 1.00 79.00 479 CYS A N 1
ATOM 3893 C CA . CYS A 1 479 ? 2.893 -0.249 9.589 1.00 79.00 479 CYS A CA 1
ATOM 3894 C C . CYS A 1 479 ? 3.696 -1.270 10.420 1.00 79.00 479 CYS A C 1
ATOM 3896 O O . CYS A 1 479 ? 4.186 -0.934 11.501 1.00 79.00 479 CYS A O 1
ATOM 3898 N N . ARG A 1 480 ? 3.877 -2.507 9.937 1.00 73.50 480 ARG A N 1
ATOM 3899 C CA . ARG A 1 480 ? 4.699 -3.532 10.599 1.00 73.50 480 ARG A CA 1
ATOM 3900 C C . ARG A 1 480 ? 6.163 -3.407 10.185 1.00 73.50 480 ARG A C 1
ATOM 3902 O O . ARG A 1 480 ? 6.583 -4.022 9.211 1.00 73.50 480 ARG A O 1
ATOM 3909 N N . HIS A 1 481 ? 6.952 -2.654 10.944 1.00 62.75 481 HIS A N 1
ATOM 3910 C CA . HIS A 1 481 ? 8.408 -2.641 10.791 1.00 62.75 481 HIS A CA 1
ATOM 3911 C C . HIS A 1 481 ? 9.114 -3.080 12.080 1.00 62.75 481 HIS A C 1
ATOM 3913 O O . HIS A 1 481 ? 8.625 -2.825 13.184 1.00 62.75 481 HIS A O 1
ATOM 3919 N N . ASN A 1 482 ? 10.235 -3.789 11.924 1.00 51.31 482 ASN A N 1
ATOM 3920 C CA . ASN A 1 482 ? 11.008 -4.380 13.011 1.00 51.31 482 ASN A CA 1
ATOM 3921 C C . ASN A 1 482 ? 12.225 -3.505 13.349 1.00 51.31 482 ASN A C 1
ATOM 3923 O O . ASN A 1 482 ? 13.257 -3.617 12.695 1.00 51.31 482 ASN A O 1
ATOM 3927 N N . ASP A 1 483 ? 12.136 -2.706 14.412 1.00 44.31 483 ASP A N 1
ATOM 3928 C CA . ASP A 1 483 ? 13.276 -1.917 14.908 1.00 44.31 483 ASP A CA 1
ATOM 3929 C C . ASP A 1 483 ? 14.390 -2.784 15.526 1.00 44.31 483 ASP A C 1
ATOM 3931 O O . ASP A 1 483 ? 15.495 -2.289 15.743 1.00 44.31 483 ASP A O 1
ATOM 3935 N N . ARG A 1 484 ? 14.157 -4.083 15.801 1.00 38.91 484 ARG A N 1
ATOM 3936 C CA . ARG A 1 484 ? 15.170 -4.950 16.442 1.00 38.91 484 ARG A CA 1
ATOM 3937 C C . ARG A 1 484 ? 16.410 -5.209 15.571 1.00 38.91 484 ARG A C 1
ATOM 3939 O O . ARG A 1 484 ? 17.375 -5.767 16.077 1.00 38.91 484 ARG A O 1
ATOM 3946 N N . LEU A 1 485 ? 16.411 -4.818 14.295 1.00 37.03 485 LEU A N 1
ATOM 3947 C CA . LEU A 1 485 ? 17.605 -4.887 13.438 1.00 37.03 485 LEU A CA 1
ATOM 3948 C C . LEU A 1 485 ? 18.587 -3.719 13.653 1.00 37.03 485 LEU A C 1
ATOM 3950 O O . LEU A 1 485 ? 19.657 -3.730 13.057 1.00 37.03 485 LEU A O 1
ATOM 3954 N N . TRP A 1 486 ? 18.261 -2.747 14.513 1.00 42.06 486 TRP A N 1
ATOM 3955 C CA . TRP A 1 486 ? 19.010 -1.488 14.622 1.00 42.06 486 TRP A CA 1
ATOM 3956 C C . TRP A 1 486 ? 19.352 -1.078 16.062 1.00 42.06 486 TRP A C 1
ATOM 3958 O O . TRP A 1 486 ? 19.427 0.112 16.375 1.00 42.06 486 TRP A O 1
ATOM 3968 N N . ILE A 1 487 ? 19.572 -2.052 16.955 1.00 32.03 487 ILE A N 1
ATOM 3969 C CA . ILE A 1 487 ? 20.115 -1.752 18.293 1.00 32.03 487 ILE A CA 1
ATOM 3970 C C . ILE A 1 487 ? 21.594 -1.319 18.215 1.00 32.03 487 ILE A C 1
ATOM 3972 O O . ILE A 1 487 ? 22.012 -0.531 19.054 1.00 32.03 487 ILE A O 1
ATOM 3976 N N . ASP A 1 488 ? 22.326 -1.665 17.149 1.00 32.00 488 ASP A N 1
ATOM 3977 C CA . ASP A 1 488 ? 23.738 -1.291 16.986 1.00 32.00 488 ASP A CA 1
ATOM 3978 C C . ASP A 1 488 ? 23.991 -0.538 15.664 1.00 32.00 488 ASP A C 1
ATOM 3980 O O . ASP A 1 488 ? 24.460 -1.095 14.675 1.00 32.00 488 ASP A O 1
ATOM 3984 N N . GLY A 1 489 ? 23.665 0.756 15.634 1.00 29.00 489 GLY A N 1
ATOM 3985 C CA . GLY A 1 489 ? 24.255 1.722 14.695 1.00 29.00 489 GLY A CA 1
ATOM 3986 C C . GLY A 1 489 ? 25.257 2.605 15.449 1.00 29.00 489 GLY A C 1
ATOM 3987 O O . GLY A 1 489 ? 25.052 2.815 16.648 1.00 29.00 489 GLY A O 1
ATOM 3988 N N . PRO A 1 490 ? 26.335 3.098 14.808 1.00 26.50 490 PRO A N 1
ATOM 3989 C CA . PRO A 1 490 ? 27.461 3.698 15.513 1.00 26.50 490 PRO A CA 1
ATOM 3990 C C . PRO A 1 490 ? 26.998 4.882 16.361 1.00 26.50 490 PRO A C 1
ATOM 3992 O O . PRO A 1 490 ? 26.320 5.794 15.888 1.00 26.50 490 PRO A O 1
ATOM 3995 N N . THR A 1 491 ? 27.352 4.832 17.641 1.00 26.58 491 THR A N 1
ATOM 3996 C CA . THR A 1 491 ? 27.390 6.004 18.507 1.00 26.58 491 THR A CA 1
ATOM 3997 C C . THR A 1 491 ? 28.460 6.940 17.961 1.00 26.58 491 THR A C 1
ATOM 3999 O O . THR A 1 491 ? 29.645 6.685 18.179 1.00 26.58 491 THR A O 1
ATOM 4002 N N . ASP A 1 492 ? 28.040 7.976 17.241 1.00 26.92 492 ASP A N 1
ATOM 4003 C CA . ASP A 1 492 ? 28.842 9.193 17.096 1.00 26.92 492 ASP A CA 1
ATOM 4004 C C . ASP A 1 492 ? 28.692 10.067 18.348 1.00 26.92 492 ASP A C 1
ATOM 4006 O O . ASP A 1 492 ? 27.530 10.346 18.745 1.00 26.92 492 ASP A O 1
#

Radius of gyration: 24.63 Å; Cα contacts (8 Å, |Δi|>4): 890; chains: 1; bounding box: 67×59×62 Å

InterPro domains:
  IPR032675 Leucine-rich repeat domain superfamily [G3DSA:3.80.10.10] (119-404)

Mean predicted aligned error: 11.6 Å

Nearest PDB structures (foldseek):
  7wbu-assembly1_A  TM=5.096E-01  e=6.862E-03  Bos taurus
  7pzc-assembly1_B  TM=5.204E-01  e=2.036E-01  Homo sapiens
  8sxn-assembly1_D  TM=6.223E-01  e=7.258E-01  Homo sapiens
  8swk-assembly1_F  TM=5.776E-01  e=8.508E-01  Homo sapiens
  7zgu-assembly1_A  TM=5.155E-01  e=1.109E+00  Homo sapiens

Foldseek 3Di:
DAEDADADPDQDLPLAALQVVVVVVVVVVVPDDDDDPPPPVVVSNCVSVVVVVVVLVVVVVVLVPDAAQRHAYYYDHYQAADDCCCANPVHSCLVGHLQHAEYADRHGADHPVQGGQGQLLSRQNYQYYHDAADHDLNVLVNVLNNCQSNQARHAYDAYHHHCPDPDPSSVVNLVSNLVSLVVLQDPVDQESREQHAYDHYEQHANVSPLQCLVSHYVQQNYAEYAYAQYHPVLSNLVNVLVVVDAHNYQEYAEHYDDPDDDPSNLVSQLSSLQSYEQHAYYHDEDQARPALQSNVVSVLSHQQRHAADAYHHNDDPPPDDPPDWDRRCLVVNVVVQPPVVRNSLQRHQHQYYHGAGPDLVSVLVSQLRNNNLAHHAEYEHEYDPVSQDCVVPPDDPDPVPVPDPGCPPVLVSVLCCLDPNHRVNHFKYKYAAPPRLDLQAIKIWGQDCVDPSRTDIDTSVVCVVPPVCVVCSCSSNGNRDDCVVPPDDDDD